Protein AF-0000000078640871 (afdb_homodimer)

Sequence (596 aa):
MNPLRILPFLAISCIFTSLFLSLGPNPVLASSNALSLKPRPILEDQAWNQESREGVDKKIEIFDEIREEEKRESEEEERERVRLYCESWRFAVETNNLQSWKVVPIECGGFVKKYMSERGYRSDLEMVAEVAGAFARNVELGQDGMDAWIFDIDETLLSNLVYYEENGFGLELFNGNKFDEWVDLAEAPAISPFLKLYEEVLEMGFKVFLLTGRSESQRSTTIHNLQNSGFQNWDRLIMRGAADQGKSAVFYKSEKRMEMEKEGFRILGNSGDQWSDLLGSSMAIRSFKLPNPMYYIPMNPLRILPFLAISCIFTSLFLSLGPNPVLASSNALSLKPRPILEDQAWNQESREGVDKKIEIFDEIREEEKRESEEEERERVRLYCESWRFAVETNNLQSWKVVPIECGGFVKKYMSERGYRSDLEMVAEVAGAFARNVELGQDGMDAWIFDIDETLLSNLVYYEENGFGLELFNGNKFDEWVDLAEAPAISPFLKLYEEVLEMGFKVFLLTGRSESQRSTTIHNLQNSGFQNWDRLIMRGAADQGKSAVFYKSEKRMEMEKEGFRILGNSGDQWSDLLGSSMAIRSFKLPNPMYYIP

Nearest PDB structures (foldseek):
  4fyp-assembly1_B  TM=9.582E-01  e=1.812E-23  Arabidopsis thaliana
  3ocy-assembly1_A  TM=8.255E-01  e=2.852E-11  Haemophilus influenzae
  3et4-assembly1_A  TM=8.274E-01  e=6.756E-11  Haemophilus influenzae 86-028NP
  3sf0-assembly1_A-2  TM=8.252E-01  e=5.973E-11  Haemophilus influenzae Rd KW20
  3pct-assembly2_C-2  TM=8.331E-01  e=2.619E-10  Pasteurella multocida

Foldseek 3Di:
DDDDDDDDPPPPDDDDDDDDDDDDDDDDPDDDDDDDPDDDDPPVPVPCVVVVVVVVVVVVVVVVVVVVVVVVVVVVVVVVVLLVVLVVVLVCQLVVVDAPDFFRPPSCLVVLCCCCVDCNQLVLLLVLLVVQLVLLVPDDDDPPLQEAAEEEPDLTFFDPVVVCVVVRLRRDGDDPVSVVVVLQVLATATSVSNLVSQVSNVVSRHQYEYEYAAAPVCVVSNVSSCVVNPDDDHPYYHYDYPVCPPPFLLVSLQVVLVVSVVVPHQYAEYEDQAVSRADDHNGHVDYGHRHRPNGYGD/DDDDDDDDDPCPDDDDDDPDDDDDDDPDPDPDDDPPPDDDPCPVPVVCVVVVVVVVVVVVVVVVVVVVVVVVVVVVVVVVVLLVVLVVVLVCQLVVVDAPDFFRPPSCLVVLCCCCVDCNQLVLLLVLLVVQLVLLVPDDDDPPLQEAAEEEPDLTFFDPVVVCVVVRLRRDGDDPVSVVVVLQVLATATSVSNLVSQVSNVVSRHQYEYEYAAAPVCVVSNVSSCVVNPDDDHPYYHYDYPVCPPPFLLVSLQVVLVVSVVVPHQYAEYEDQAVSRADDHNGHVDYGHRHRPNGYGD

pLDDT: mean 84.78, std 26.21, range [17.38, 99.0]

InterPro domains:
  IPR005519 Acid phosphatase, class B-like [PF03767] (75-298)
  IPR010028 Acid phosphatase, plant [TIGR01675] (75-298)
  IPR023214 HAD superfamily [G3DSA:3.40.50.1000] (82-298)
  IPR036412 HAD-like superfamily [SSF56784] (140-295)

Solvent-accessible surface area (backbone atoms only — not comparable to full-atom values): 33898 Å² total; per-residue (Å²): 142,87,85,89,90,79,78,87,66,90,79,84,84,84,77,91,85,81,88,75,90,77,88,86,87,85,86,76,85,79,83,83,87,82,84,86,80,84,80,81,86,80,73,75,62,56,62,64,44,47,59,50,43,51,52,49,51,49,50,48,49,49,50,48,48,50,52,52,47,50,49,48,51,51,49,50,50,49,50,50,49,47,49,48,49,39,53,22,50,46,49,29,46,67,48,58,44,51,68,92,56,70,48,39,56,78,85,33,41,67,57,47,47,48,37,65,73,42,66,57,42,56,42,36,44,44,44,46,32,50,48,52,41,54,46,62,73,66,56,85,75,70,92,78,64,39,39,26,32,40,32,28,38,79,53,38,37,30,37,57,56,70,60,29,68,78,47,54,47,16,55,42,73,84,51,68,68,64,50,48,56,53,52,65,63,38,69,47,46,50,30,61,52,41,50,53,39,50,52,50,45,49,73,74,56,42,38,35,33,37,52,40,86,52,49,48,90,44,44,68,38,50,52,51,21,38,47,75,44,68,51,72,89,58,72,44,81,44,54,32,47,83,89,48,63,90,54,47,44,23,58,50,48,14,51,54,35,43,52,42,42,75,73,60,37,42,49,48,34,31,39,19,32,40,68,24,69,51,43,74,50,66,52,36,78,40,52,38,68,38,82,55,82,39,64,69,62,83,143,85,88,85,80,90,80,87,87,82,86,75,90,79,88,81,85,84,84,79,74,83,76,77,81,85,82,79,78,80,80,80,84,83,78,83,78,82,81,78,83,79,68,69,65,58,62,60,47,47,57,50,43,51,52,48,50,49,49,49,49,50,50,48,49,48,52,52,48,50,51,49,50,50,50,49,49,50,50,49,51,46,50,50,49,40,53,21,51,45,49,29,45,67,48,58,47,50,68,93,56,69,48,38,55,78,86,31,42,67,57,48,47,49,36,66,71,42,66,57,43,57,42,36,44,42,44,48,30,49,50,52,42,54,48,62,74,67,55,86,74,69,91,79,64,41,38,28,33,38,30,28,40,79,54,38,36,30,38,56,58,71,62,29,66,78,48,54,48,18,55,42,72,84,52,67,66,63,47,49,55,53,52,65,64,37,69,47,45,51,30,60,51,40,50,53,38,50,52,49,44,48,73,74,56,41,39,35,33,37,52,38,85,53,49,50,90,44,44,69,38,50,51,51,20,38,46,76,46,68,53,73,89,60,72,44,80,44,54,33,48,83,89,47,62,91,52,46,44,23,59,50,50,16,51,53,36,42,51,42,41,73,74,61,38,42,48,48,34,31,37,18,32,39,67,23,69,52,44,73,50,67,52,37,78,39,53,38,68,39,83,53,84,40,64,70,61,84

Structure (mmCIF, N/CA/C/O backbone):
data_AF-0000000078640871-model_v1
#
loop_
_entity.id
_entity.type
_entity.pdbx_description
1 polymer 'Acid phosphatase'
#
loop_
_atom_site.group_PDB
_atom_site.id
_atom_site.type_symbol
_atom_site.label_atom_id
_atom_site.label_alt_id
_atom_site.label_comp_id
_atom_site.label_asym_id
_atom_site.label_entity_id
_atom_site.label_seq_id
_atom_site.pdbx_PDB_ins_code
_atom_site.Cartn_x
_atom_site.Cartn_y
_atom_site.Cartn_z
_atom_site.occupancy
_atom_site.B_iso_or_equiv
_atom_site.auth_seq_id
_atom_site.auth_comp_id
_atom_site.auth_asym_id
_atom_site.auth_atom_id
_atom_site.pdbx_PDB_model_num
ATOM 1 N N . MET A 1 1 ? -0.793 -54.844 10.148 1 20.23 1 MET A N 1
ATOM 2 C CA . MET A 1 1 ? 0.136 -55.969 10.125 1 20.23 1 MET A CA 1
ATOM 3 C C . MET A 1 1 ? 1.532 -55.531 10.562 1 20.23 1 MET A C 1
ATOM 5 O O . MET A 1 1 ? 2.002 -54.469 10.164 1 20.23 1 MET A O 1
ATOM 9 N N . ASN A 1 2 ? 2.238 -56.188 11.523 1 21.16 2 ASN A N 1
ATOM 10 C CA . ASN A 1 2 ? 3.133 -56.031 12.664 1 21.16 2 ASN A CA 1
ATOM 11 C C . ASN A 1 2 ? 4.559 -55.719 12.219 1 21.16 2 ASN A C 1
ATOM 13 O O . ASN A 1 2 ? 5.18 -54.781 12.719 1 21.16 2 ASN A O 1
ATOM 17 N N . PRO A 1 3 ? 5.496 -56.75 11.758 1 20.33 3 PRO A N 1
ATOM 18 C CA . PRO A 1 3 ? 6.598 -57.312 12.523 1 20.33 3 PRO A CA 1
ATOM 19 C C . PRO A 1 3 ? 7.934 -56.625 12.25 1 20.33 3 PRO A C 1
ATOM 21 O O . PRO A 1 3 ? 8.648 -56.281 13.188 1 20.33 3 PRO A O 1
ATOM 24 N N . LEU A 1 4 ? 8.742 -57.094 11.266 1 19.39 4 LEU A N 1
ATOM 25 C CA . LEU A 1 4 ? 9.969 -57.875 11.398 1 19.39 4 LEU A CA 1
ATOM 26 C C . LEU A 1 4 ? 11.18 -56.938 11.508 1 19.39 4 LEU A C 1
ATOM 28 O O . LEU A 1 4 ? 11.117 -55.781 11.125 1 19.39 4 LEU A O 1
ATOM 32 N N . ARG A 1 5 ? 12.492 -57.344 11.078 1 19.62 5 ARG A N 1
ATOM 33 C CA . ARG A 1 5 ? 13.734 -57.906 11.594 1 19.62 5 ARG A CA 1
ATOM 34 C C . ARG A 1 5 ? 14.844 -56.875 11.625 1 19.62 5 ARG A C 1
ATOM 36 O O . ARG A 1 5 ? 14.75 -55.844 10.93 1 19.62 5 ARG A O 1
ATOM 43 N N . ILE A 1 6 ? 16.203 -57.25 11.82 1 20.38 6 ILE A N 1
ATOM 44 C CA . ILE A 1 6 ? 17.422 -57.406 12.625 1 20.38 6 ILE A CA 1
ATOM 45 C C . ILE A 1 6 ? 18.578 -56.656 11.961 1 20.38 6 ILE A C 1
ATOM 47 O O . ILE A 1 6 ? 19.609 -56.438 12.586 1 20.38 6 ILE A O 1
ATOM 51 N N . LEU A 1 7 ? 18.719 -55.938 10.812 1 17.38 7 LEU A N 1
ATOM 52 C CA . LEU A 1 7 ? 19.859 -56.438 10.055 1 17.38 7 LEU A CA 1
ATOM 53 C C . LEU A 1 7 ? 21.156 -55.781 10.562 1 17.38 7 LEU A C 1
ATOM 55 O O . LEU A 1 7 ? 22.25 -56.188 10.156 1 17.38 7 LEU A O 1
ATOM 59 N N . PRO A 1 8 ? 21.422 -54.625 11.562 1 22.19 8 PRO A N 1
ATOM 60 C CA . PRO A 1 8 ? 22.484 -53.875 10.914 1 22.19 8 PRO A CA 1
ATOM 61 C C . PRO A 1 8 ? 23.891 -54.344 11.32 1 22.19 8 PRO A C 1
ATOM 63 O O . PRO A 1 8 ? 24.297 -54.125 12.461 1 22.19 8 PRO A O 1
ATOM 66 N N . PHE A 1 9 ? 24.453 -55.562 11.062 1 19.45 9 PHE A N 1
ATOM 67 C CA . PHE A 1 9 ? 25.578 -56.219 11.672 1 19.45 9 PHE A CA 1
ATOM 68 C C . PHE A 1 9 ? 26.891 -55.531 11.32 1 19.45 9 PHE A C 1
ATOM 70 O O . PHE A 1 9 ? 27.969 -56 11.633 1 19.45 9 PHE A O 1
ATOM 77 N N . LEU A 1 10 ? 27.156 -54.344 10.641 1 19.98 10 LEU A N 1
ATOM 78 C CA . LEU A 1 10 ? 28.422 -54.406 9.906 1 19.98 10 LEU A CA 1
ATOM 79 C C . LEU A 1 10 ? 29.609 -54.375 10.859 1 19.98 10 LEU A C 1
ATOM 81 O O . LEU A 1 10 ? 29.734 -53.469 11.672 1 19.98 10 LEU A O 1
ATOM 85 N N . ALA A 1 11 ? 30.453 -55.5 11.125 1 20.12 11 ALA A N 1
ATOM 86 C CA . ALA A 1 11 ? 31.594 -56.125 11.805 1 20.12 11 ALA A CA 1
ATOM 87 C C . ALA A 1 11 ? 32.906 -55.375 11.477 1 20.12 11 ALA A C 1
ATOM 89 O O . ALA A 1 11 ? 33.406 -55.469 10.359 1 20.12 11 ALA A O 1
ATOM 90 N N . ILE A 1 12 ? 33.125 -54.094 11.953 1 20.98 12 ILE A N 1
ATOM 91 C CA . ILE A 1 12 ? 34.312 -53.375 11.562 1 20.98 12 ILE A CA 1
ATOM 92 C C . ILE A 1 12 ? 35.562 -54.094 12.055 1 20.98 12 ILE A C 1
ATOM 94 O O . ILE A 1 12 ? 35.688 -54.406 13.242 1 20.98 12 ILE A O 1
ATOM 98 N N . SER A 1 13 ? 36.438 -54.562 11.266 1 18.33 13 SER A N 1
ATOM 99 C CA . SER A 1 13 ? 37.625 -55.406 11.102 1 18.33 13 SER A CA 1
ATOM 100 C C . SER A 1 13 ? 38.781 -54.969 11.977 1 18.33 13 SER A C 1
ATOM 102 O O . SER A 1 13 ? 38.875 -53.781 12.305 1 18.33 13 SER A O 1
ATOM 104 N N . CYS A 1 14 ? 39.875 -55.75 12.312 1 18.69 14 CYS A N 1
ATOM 105 C CA . CYS A 1 14 ? 40.781 -56.469 13.203 1 18.69 14 CYS A CA 1
ATOM 106 C C . CYS A 1 14 ? 42.125 -55.75 13.344 1 18.69 14 CYS A C 1
ATOM 108 O O . CYS A 1 14 ? 42.688 -55.688 14.438 1 18.69 14 CYS A O 1
ATOM 110 N N . ILE A 1 15 ? 43.062 -55.344 12.328 1 18.28 15 ILE A N 1
ATOM 111 C CA . ILE A 1 15 ? 44.25 -56.188 12.32 1 18.28 15 ILE A CA 1
ATOM 112 C C . ILE A 1 15 ? 45.406 -55.469 13.008 1 18.28 15 ILE A C 1
ATOM 114 O O . ILE A 1 15 ? 46.406 -56.094 13.375 1 18.28 15 ILE A O 1
ATOM 118 N N . PHE A 1 16 ? 45.562 -54.062 13.219 1 19.92 16 PHE A N 1
ATOM 119 C CA . PHE A 1 16 ? 46.938 -53.688 12.898 1 19.92 16 PHE A CA 1
ATOM 120 C C . PHE A 1 16 ? 47.906 -54.125 13.992 1 19.92 16 PHE A C 1
ATOM 122 O O . PHE A 1 16 ? 47.594 -54.031 15.18 1 19.92 16 PHE A O 1
ATOM 129 N N . THR A 1 17 ? 49.219 -54.562 13.742 1 19.05 17 THR A N 1
ATOM 130 C CA . THR A 1 17 ? 50.344 -55.375 14.102 1 19.05 17 THR A CA 1
ATOM 131 C C . THR A 1 17 ? 51.25 -54.688 15.117 1 19.05 17 THR A C 1
ATOM 133 O O . THR A 1 17 ? 51.219 -53.438 15.219 1 19.05 17 THR A O 1
ATOM 136 N N . SER A 1 18 ? 52.438 -55.281 15.75 1 19.17 18 SER A N 1
ATOM 137 C CA . SER A 1 18 ? 53.156 -55.719 16.953 1 19.17 18 SER A CA 1
ATOM 138 C C . SER A 1 18 ? 54.438 -54.875 17.156 1 19.17 18 SER A C 1
ATOM 140 O O . SER A 1 18 ? 55.219 -55.188 18.047 1 19.17 18 SER A O 1
ATOM 142 N N . LEU A 1 19 ? 54.875 -53.719 16.453 1 20.33 19 LEU A N 1
ATOM 143 C CA . LEU A 1 19 ? 56.344 -53.781 16.297 1 20.33 19 LEU A CA 1
ATOM 144 C C . LEU A 1 19 ? 57.031 -53.406 17.594 1 20.33 19 LEU A C 1
ATOM 146 O O . LEU A 1 19 ? 56.688 -52.438 18.25 1 20.33 19 LEU A O 1
ATOM 150 N N . PHE A 1 20 ? 58.312 -54.031 18.094 1 20.48 20 PHE A N 1
ATOM 151 C CA . PHE A 1 20 ? 59.062 -54.5 19.266 1 20.48 20 PHE A CA 1
ATOM 152 C C . PHE A 1 20 ? 60.125 -53.5 19.672 1 20.48 20 PHE A C 1
ATOM 154 O O . PHE A 1 20 ? 60.906 -53.781 20.562 1 20.48 20 PHE A O 1
ATOM 161 N N . LEU A 1 21 ? 60.25 -52.156 19.422 1 20.66 21 LEU A N 1
ATOM 162 C CA . LEU A 1 21 ? 61.625 -51.719 19.391 1 20.66 21 LEU A CA 1
ATOM 163 C C . LEU A 1 21 ? 62.219 -51.719 20.797 1 20.66 21 LEU A C 1
ATOM 165 O O . LEU A 1 21 ? 61.562 -51.281 21.734 1 20.66 21 LEU A O 1
ATOM 169 N N . SER A 1 22 ? 63.625 -51.969 21.062 1 19.19 22 SER A N 1
ATOM 170 C CA . SER A 1 22 ? 64.562 -52.594 21.969 1 19.19 22 SER A CA 1
ATOM 171 C C . SER A 1 22 ? 65.25 -51.594 22.891 1 19.19 22 SER A C 1
ATOM 173 O O . SER A 1 22 ? 65.688 -51.938 23.969 1 19.19 22 SER A O 1
ATOM 175 N N . LEU A 1 23 ? 65.5 -50.312 22.578 1 22.08 23 LEU A N 1
ATOM 176 C CA . LEU A 1 23 ? 66.875 -49.844 22.828 1 22.08 23 LEU A CA 1
ATOM 177 C C . LEU A 1 23 ? 67.125 -49.625 24.312 1 22.08 23 LEU A C 1
ATOM 179 O O . LEU A 1 23 ? 66.25 -49.219 25.031 1 22.08 23 LEU A O 1
ATOM 183 N N . GLY A 1 24 ? 68.438 -49.844 24.766 1 20.33 24 GLY A N 1
ATOM 184 C CA . GLY A 1 24 ? 69.188 -50.219 25.922 1 20.33 24 GLY A CA 1
ATOM 185 C C . GLY A 1 24 ? 69.625 -49.062 26.781 1 20.33 24 GLY A C 1
ATOM 186 O O . GLY A 1 24 ? 69.5 -47.906 26.359 1 20.33 24 GLY A O 1
ATOM 187 N N . PRO A 1 25 ? 70.5 -49.188 27.812 1 24.92 25 PRO A N 1
ATOM 188 C CA . PRO A 1 25 ? 70.562 -48.75 29.203 1 24.92 25 PRO A CA 1
ATOM 189 C C . PRO A 1 25 ? 71.5 -47.562 29.422 1 24.92 25 PRO A C 1
ATOM 191 O O . PRO A 1 25 ? 71.125 -46.562 30.062 1 24.92 25 PRO A O 1
ATOM 194 N N . ASN A 1 26 ? 72.875 -47.406 29.156 1 23.73 26 ASN A N 1
ATOM 195 C CA . ASN A 1 26 ? 73.875 -47.25 30.188 1 23.73 26 ASN A CA 1
ATOM 196 C C . ASN A 1 26 ? 74.5 -45.844 30.172 1 23.73 26 ASN A C 1
ATOM 198 O O . ASN A 1 26 ? 75 -45.406 29.156 1 23.73 26 ASN A O 1
ATOM 202 N N . PRO A 1 27 ? 74.25 -44.781 31.094 1 24.19 27 PRO A N 1
ATOM 203 C CA . PRO A 1 27 ? 74.5 -43.344 31.047 1 24.19 27 PRO A CA 1
ATOM 204 C C . PRO A 1 27 ? 75.938 -42.969 31.359 1 24.19 27 PRO A C 1
ATOM 206 O O . PRO A 1 27 ? 76.375 -43.125 32.5 1 24.19 27 PRO A O 1
ATOM 209 N N . VAL A 1 28 ? 76.875 -43.219 30.422 1 19.59 28 VAL A N 1
ATOM 210 C CA . VAL A 1 28 ? 78.25 -43.031 30.719 1 19.59 28 VAL A CA 1
ATOM 211 C C . VAL A 1 28 ? 78.562 -41.531 30.703 1 19.59 28 VAL A C 1
ATOM 213 O O . VAL A 1 28 ? 78.375 -40.844 29.719 1 19.59 28 VAL A O 1
ATOM 216 N N . LEU A 1 29 ? 78.938 -40.75 31.766 1 24 29 LEU A N 1
ATOM 217 C CA . LEU A 1 29 ? 79 -39.312 32.062 1 24 29 LEU A CA 1
ATOM 218 C C . LEU A 1 29 ? 80.312 -38.75 31.562 1 24 29 LEU A C 1
ATOM 220 O O . LEU A 1 29 ? 80.75 -37.688 31.984 1 24 29 LEU A O 1
ATOM 224 N N . ALA A 1 30 ? 80.875 -39.156 30.266 1 20.33 30 ALA A N 1
ATOM 225 C CA . ALA A 1 30 ? 82.312 -38.906 30.125 1 20.33 30 ALA A CA 1
ATOM 226 C C . ALA A 1 30 ? 82.625 -37.406 29.922 1 20.33 30 ALA A C 1
ATOM 228 O O . ALA A 1 30 ? 81.812 -36.719 29.281 1 20.33 30 ALA A O 1
ATOM 229 N N . SER A 1 31 ? 83.75 -36.781 30.281 1 26.12 31 SER A N 1
ATOM 230 C CA . SER A 1 31 ? 84.375 -35.531 30.734 1 26.12 31 SER A CA 1
ATOM 231 C C . SER A 1 31 ? 84.938 -34.75 29.547 1 26.12 31 SER A C 1
ATOM 233 O O . SER A 1 31 ? 85.625 -33.719 29.75 1 26.12 31 SER A O 1
ATOM 235 N N . SER A 1 32 ? 84.438 -34.688 28.156 1 22.2 32 SER A N 1
ATOM 236 C CA . SER A 1 32 ? 85.312 -34.312 27.094 1 22.2 32 SER A CA 1
ATOM 237 C C . SER A 1 32 ? 85.562 -32.812 27.031 1 22.2 32 SER A C 1
ATOM 239 O O . SER A 1 32 ? 84.562 -32.031 27.125 1 22.2 32 SER A O 1
ATOM 241 N N . ASN A 1 33 ? 86.875 -32.312 27.141 1 29.27 33 ASN A N 1
ATOM 242 C CA . ASN A 1 33 ? 87.438 -30.984 27.203 1 29.27 33 ASN A CA 1
ATOM 243 C C . ASN A 1 33 ? 87.375 -30.281 25.844 1 29.27 33 ASN A C 1
ATOM 245 O O . ASN A 1 33 ? 87.938 -30.766 24.859 1 29.27 33 ASN A O 1
ATOM 249 N N . ALA A 1 34 ? 86.312 -29.359 25.438 1 24.92 34 ALA A N 1
ATOM 250 C CA . ALA A 1 34 ? 85.688 -28.781 24.234 1 24.92 34 ALA A CA 1
ATOM 251 C C . ALA A 1 34 ? 86.5 -27.594 23.734 1 24.92 34 ALA A C 1
ATOM 253 O O . ALA A 1 34 ? 86.688 -26.609 24.453 1 24.92 34 ALA A O 1
ATOM 254 N N . LEU A 1 35 ? 87.438 -27.812 22.797 1 27.22 35 LEU A N 1
ATOM 255 C CA . LEU A 1 35 ? 88.375 -26.859 22.156 1 27.22 35 LEU A CA 1
ATOM 256 C C . LEU A 1 35 ? 87.562 -25.812 21.375 1 27.22 35 LEU A C 1
ATOM 258 O O . LEU A 1 35 ? 86.625 -26.141 20.672 1 27.22 35 LEU A O 1
ATOM 262 N N . SER A 1 36 ? 87.812 -24.344 21.5 1 26.48 36 SER A N 1
ATOM 263 C CA . SER A 1 36 ? 87.188 -23.047 21.297 1 26.48 36 SER A CA 1
ATOM 264 C C . SER A 1 36 ? 87.438 -22.547 19.859 1 26.48 36 SER A C 1
ATOM 266 O O . SER A 1 36 ? 88.375 -21.844 19.578 1 26.48 36 SER A O 1
ATOM 268 N N . LEU A 1 37 ? 87.125 -23.188 18.734 1 26.78 37 LEU A N 1
ATOM 269 C CA . LEU A 1 37 ? 87.438 -22.672 17.406 1 26.78 37 LEU A CA 1
ATOM 270 C C . LEU A 1 37 ? 86.562 -21.469 17.078 1 26.78 37 LEU A C 1
ATOM 272 O O . LEU A 1 37 ? 85.312 -21.516 17.219 1 26.78 37 LEU A O 1
ATOM 276 N N . LYS A 1 38 ? 87.125 -20.156 16.875 1 35.09 38 LYS A N 1
ATOM 277 C CA . LYS A 1 38 ? 86.562 -18.844 16.641 1 35.09 38 LYS A CA 1
ATOM 278 C C . LYS A 1 38 ? 85.875 -18.781 15.266 1 35.09 38 LYS A C 1
ATOM 280 O O . LYS A 1 38 ? 86.5 -19.094 14.258 1 35.09 38 LYS A O 1
ATOM 285 N N . PRO A 1 39 ? 84.438 -18.641 15.07 1 32.03 39 PRO A N 1
ATOM 286 C CA . PRO A 1 39 ? 83.625 -18.703 13.852 1 32.03 39 PRO A CA 1
ATOM 287 C C . PRO A 1 39 ? 83.812 -17.5 12.953 1 32.03 39 PRO A C 1
ATOM 289 O O . PRO A 1 39 ? 84 -16.375 13.445 1 32.03 39 PRO A O 1
ATOM 292 N N . ARG A 1 40 ? 84.312 -17.609 11.633 1 40.12 40 ARG A N 1
ATOM 293 C CA . ARG A 1 40 ? 84.438 -16.609 10.578 1 40.12 40 ARG A CA 1
ATOM 294 C C . ARG A 1 40 ? 83.125 -15.898 10.328 1 40.12 40 ARG A C 1
ATOM 296 O O . ARG A 1 40 ? 82.062 -16.531 10.289 1 40.12 40 ARG A O 1
ATOM 303 N N . PRO A 1 41 ? 83.125 -14.414 10.383 1 36.94 41 PRO A N 1
ATOM 304 C CA . PRO A 1 41 ? 81.875 -13.586 10.289 1 36.94 41 PRO A CA 1
ATOM 305 C C . PRO A 1 41 ? 81.25 -13.641 8.906 1 36.94 41 PRO A C 1
ATOM 307 O O . PRO A 1 41 ? 81.938 -13.523 7.891 1 36.94 41 PRO A O 1
ATOM 310 N N . ILE A 1 42 ? 80.125 -14.32 8.594 1 37.91 42 ILE A N 1
ATOM 311 C CA . ILE A 1 42 ? 79.25 -14.477 7.438 1 37.91 42 ILE A CA 1
ATOM 312 C C . ILE A 1 42 ? 78.75 -13.109 6.969 1 37.91 42 ILE A C 1
ATOM 314 O O . ILE A 1 42 ? 77.938 -12.477 7.637 1 37.91 42 ILE A O 1
ATOM 318 N N . LEU A 1 43 ? 79.5 -12.164 6.348 1 41.06 43 LEU A N 1
ATOM 319 C CA . LEU A 1 43 ? 79.125 -10.883 5.781 1 41.06 43 LEU A CA 1
ATOM 320 C C . LEU A 1 43 ? 78.062 -11.086 4.691 1 41.06 43 LEU A C 1
ATOM 322 O O . LEU A 1 43 ? 77.5 -10.117 4.18 1 41.06 43 LEU A O 1
ATOM 326 N N . GLU A 1 44 ? 78 -12.219 3.977 1 43.28 44 GLU A N 1
ATOM 327 C CA . GLU A 1 44 ? 77.125 -12.336 2.797 1 43.28 44 GLU A CA 1
ATOM 328 C C . GLU A 1 44 ? 75.625 -12.164 3.158 1 43.28 44 GLU A C 1
ATOM 330 O O . GLU A 1 44 ? 74.812 -11.953 2.283 1 43.28 44 GLU A O 1
ATOM 335 N N . ASP A 1 45 ? 75.25 -12.297 4.395 1 47.38 45 ASP A N 1
ATOM 336 C CA . ASP A 1 45 ? 73.875 -12.5 4.68 1 47.38 45 ASP A CA 1
ATOM 337 C C . ASP A 1 45 ? 73.125 -11.164 4.75 1 47.38 45 ASP A C 1
ATOM 339 O O . ASP A 1 45 ? 71.875 -11.141 4.867 1 47.38 45 ASP A O 1
ATOM 343 N N . GLN A 1 46 ? 73.875 -10.055 4.574 1 48.88 46 GLN A N 1
ATOM 344 C CA . GLN A 1 46 ? 73.062 -8.852 4.855 1 48.88 46 GLN A CA 1
ATOM 345 C C . GLN A 1 46 ? 72.375 -8.352 3.6 1 48.88 46 GLN A C 1
ATOM 347 O O . GLN A 1 46 ? 71.25 -7.805 3.678 1 48.88 46 GLN A O 1
ATOM 352 N N . ALA A 1 47 ? 73 -8.445 2.373 1 52.72 47 ALA A N 1
ATOM 353 C CA . ALA A 1 47 ? 72.375 -7.883 1.17 1 52.72 47 ALA A CA 1
ATOM 354 C C . ALA A 1 47 ? 71.188 -8.68 0.753 1 52.72 47 ALA A C 1
ATOM 356 O O . ALA A 1 47 ? 70.188 -8.109 0.349 1 52.72 47 ALA A O 1
ATOM 357 N N . TRP A 1 48 ? 71.25 -9.969 0.737 1 56.38 48 TRP A N 1
ATOM 358 C CA . TRP A 1 48 ? 70.062 -10.797 0.478 1 56.38 48 TRP A CA 1
ATOM 359 C C . TRP A 1 48 ? 68.938 -10.469 1.459 1 56.38 48 TRP A C 1
ATOM 361 O O . TRP A 1 48 ? 67.812 -10.461 1.088 1 56.38 48 TRP A O 1
ATOM 371 N N . ASN A 1 49 ? 69.5 -9.828 2.543 1 60.66 49 ASN A N 1
ATOM 372 C CA . ASN A 1 49 ? 68.5 -9.57 3.596 1 60.66 49 ASN A CA 1
ATOM 373 C C . ASN A 1 49 ? 67.688 -8.312 3.311 1 60.66 49 ASN A C 1
ATOM 375 O O . ASN A 1 49 ? 66.5 -8.266 3.584 1 60.66 49 ASN A O 1
ATOM 379 N N . GLN A 1 50 ? 68.312 -7.414 2.504 1 65.81 50 GLN A N 1
ATOM 380 C CA . GLN A 1 50 ? 67.562 -6.188 2.285 1 65.81 50 GLN A CA 1
ATOM 381 C C . GLN A 1 50 ? 66.562 -6.352 1.145 1 65.81 50 GLN A C 1
ATOM 383 O O . GLN A 1 50 ? 65.438 -5.93 1.259 1 65.81 50 GLN A O 1
ATOM 388 N N . GLU A 1 51 ? 67.062 -6.879 -0.026 1 66.12 51 GLU A N 1
ATOM 389 C CA . GLU A 1 51 ? 66.125 -7.086 -1.162 1 66.12 51 GLU A CA 1
ATOM 390 C C . GLU A 1 51 ? 65 -8.047 -0.808 1 66.12 51 GLU A C 1
ATOM 392 O O . GLU A 1 51 ? 63.875 -7.848 -1.214 1 66.12 51 GLU A O 1
ATOM 397 N N . SER A 1 52 ? 65.438 -9 -0.011 1 70.5 52 SER A N 1
ATOM 398 C CA . SER A 1 52 ? 64.438 -9.945 0.465 1 70.5 52 SER A CA 1
ATOM 399 C C . SER A 1 52 ? 63.469 -9.281 1.43 1 70.5 52 SER A C 1
ATOM 401 O O . SER A 1 52 ? 62.25 -9.516 1.365 1 70.5 52 SER A O 1
ATOM 403 N N . ARG A 1 53 ? 64 -8.281 2.119 1 70.25 53 ARG A N 1
ATOM 404 C CA . ARG A 1 53 ? 63.125 -7.57 3.059 1 70.25 53 ARG A CA 1
ATOM 405 C C . ARG A 1 53 ? 62.188 -6.613 2.328 1 70.25 53 ARG A C 1
ATOM 407 O O . ARG A 1 53 ? 61 -6.531 2.646 1 70.25 53 ARG A O 1
ATOM 414 N N . GLU A 1 54 ? 62.781 -6.012 1.304 1 79.69 54 GLU A N 1
ATOM 415 C CA . GLU A 1 54 ? 61.969 -5.102 0.5 1 79.69 54 GLU A CA 1
ATOM 416 C C . GLU A 1 54 ? 60.906 -5.859 -0.271 1 79.69 54 GLU A C 1
ATOM 418 O O . GLU A 1 54 ? 59.781 -5.383 -0.39 1 79.69 54 GLU A O 1
ATOM 423 N N . GLY A 1 55 ? 61.281 -6.941 -0.751 1 76 55 GLY A N 1
ATOM 424 C CA . GLY A 1 55 ? 60.312 -7.805 -1.39 1 76 55 GLY A CA 1
ATOM 425 C C . GLY A 1 55 ? 59.219 -8.273 -0.444 1 76 55 GLY A C 1
ATOM 426 O O . GLY A 1 55 ? 58.031 -8.305 -0.812 1 76 55 GLY A O 1
ATOM 427 N N . VAL A 1 56 ? 59.625 -8.633 0.72 1 78.31 56 VAL A N 1
ATOM 428 C CA . VAL A 1 56 ? 58.688 -9.062 1.752 1 78.31 56 VAL A CA 1
ATOM 429 C C . VAL A 1 56 ? 57.812 -7.879 2.174 1 78.31 56 VAL A C 1
ATOM 431 O O . VAL A 1 56 ? 56.594 -8.023 2.33 1 78.31 56 VAL A O 1
ATOM 434 N N . ASP A 1 57 ? 58.438 -6.691 2.336 1 78.25 57 ASP A N 1
ATOM 435 C CA . ASP A 1 57 ? 57.688 -5.496 2.717 1 78.25 57 ASP A CA 1
ATOM 436 C C . ASP A 1 57 ? 56.656 -5.133 1.65 1 78.25 57 ASP A C 1
ATOM 438 O O . ASP A 1 57 ? 55.531 -4.754 1.972 1 78.25 57 ASP A O 1
ATOM 442 N N . LYS A 1 58 ? 56.938 -5.199 0.487 1 83.5 58 LYS A N 1
ATOM 443 C CA . LYS A 1 58 ? 56.031 -4.914 -0.612 1 83.5 58 LYS A CA 1
ATOM 444 C C . LYS A 1 58 ? 54.875 -5.922 -0.644 1 83.5 58 LYS A C 1
ATOM 446 O O . LYS A 1 58 ? 53.75 -5.551 -0.895 1 83.5 58 LYS A O 1
ATOM 451 N N . LYS A 1 59 ? 55.156 -7.156 -0.478 1 82.31 59 LYS A N 1
ATOM 452 C CA . LYS A 1 59 ? 54.125 -8.188 -0.419 1 82.31 59 LYS A CA 1
ATOM 453 C C . LYS A 1 59 ? 53.188 -7.945 0.744 1 82.31 59 LYS A C 1
ATOM 455 O O . LYS A 1 59 ? 51.969 -8.094 0.597 1 82.31 59 LYS A O 1
ATOM 460 N N . ILE A 1 60 ? 53.719 -7.516 1.803 1 83.5 60 ILE A N 1
ATOM 461 C CA . ILE A 1 60 ? 52.906 -7.195 2.971 1 83.5 60 ILE A CA 1
ATOM 462 C C . ILE A 1 60 ? 52.031 -5.996 2.664 1 83.5 60 ILE A C 1
ATOM 464 O O . ILE A 1 60 ? 50.844 -5.992 3.01 1 83.5 60 ILE A O 1
ATOM 468 N N . GLU A 1 61 ? 52.562 -5.039 1.957 1 84.38 61 GLU A N 1
ATOM 469 C CA . GLU A 1 61 ? 51.781 -3.867 1.573 1 84.38 61 GLU A CA 1
ATOM 470 C C . GLU A 1 61 ? 50.656 -4.246 0.618 1 84.38 61 GLU A C 1
ATOM 472 O O . GLU A 1 61 ? 49.5 -3.773 0.766 1 84.38 61 GLU A O 1
ATOM 477 N N . ILE A 1 62 ? 50.938 -5.055 -0.276 1 86.25 62 ILE A N 1
ATOM 478 C CA . ILE A 1 62 ? 49.938 -5.527 -1.223 1 86.2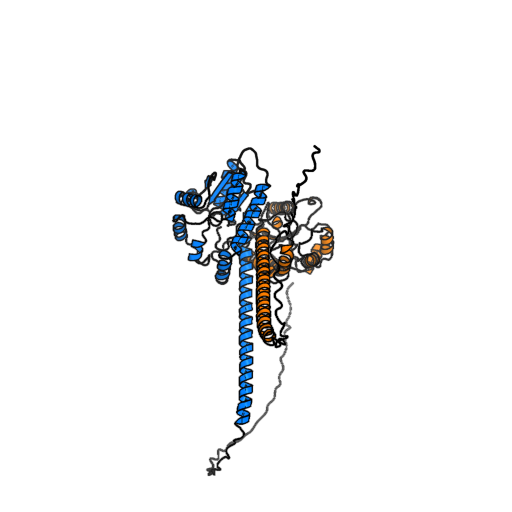5 62 ILE A CA 1
ATOM 479 C C . ILE A 1 62 ? 48.875 -6.344 -0.486 1 86.25 62 ILE A C 1
ATOM 481 O O . ILE A 1 62 ? 47.688 -6.184 -0.731 1 86.25 62 ILE A O 1
ATOM 485 N N . PHE A 1 63 ? 49.406 -7.227 0.337 1 83.62 63 PHE A N 1
ATOM 486 C CA . PHE A 1 63 ? 48.469 -8.031 1.127 1 83.62 63 PHE A CA 1
ATOM 487 C C . PHE A 1 63 ? 47.594 -7.137 1.997 1 83.62 63 PHE A C 1
ATOM 489 O O . PHE A 1 63 ? 46.375 -7.383 2.135 1 83.62 63 PHE A O 1
ATOM 496 N N . ASP A 1 64 ? 48.188 -6.098 2.527 1 84.06 64 ASP A N 1
ATOM 497 C CA . ASP A 1 64 ? 47.438 -5.148 3.334 1 84.06 64 ASP A CA 1
ATOM 498 C C . ASP A 1 64 ? 46.438 -4.395 2.48 1 84.06 64 ASP A C 1
ATOM 500 O O . ASP A 1 64 ? 45.281 -4.156 2.918 1 84.06 64 ASP A O 1
ATOM 504 N N . GLU A 1 65 ? 46.844 -4.09 1.298 1 84.38 65 GLU A N 1
ATOM 505 C CA . GLU A 1 65 ? 45.938 -3.422 0.37 1 84.38 65 GLU A CA 1
ATOM 506 C C . GLU A 1 65 ? 44.781 -4.336 -0.033 1 84.38 65 GLU A C 1
ATOM 508 O O . GLU A 1 65 ? 43.625 -3.896 -0.118 1 84.38 65 GLU A O 1
ATOM 513 N N . ILE A 1 66 ? 45.062 -5.559 -0.266 1 85.06 66 ILE A N 1
ATOM 514 C CA . ILE A 1 66 ? 44.031 -6.543 -0.608 1 85.06 66 ILE A CA 1
ATOM 515 C C . ILE A 1 66 ? 43.094 -6.734 0.572 1 85.06 66 ILE A C 1
ATOM 517 O O . ILE A 1 66 ? 41.875 -6.781 0.395 1 85.06 66 ILE A O 1
ATOM 521 N N . ARG A 1 67 ? 43.625 -6.859 1.747 1 83.75 67 ARG A N 1
ATOM 522 C CA . ARG A 1 67 ? 42.812 -7.008 2.951 1 83.75 67 ARG A CA 1
ATOM 523 C C . ARG A 1 67 ? 41.938 -5.789 3.168 1 83.75 67 ARG A C 1
ATOM 525 O O . ARG A 1 67 ? 40.75 -5.922 3.539 1 83.75 67 ARG A O 1
ATOM 532 N N . GLU A 1 68 ? 42.531 -4.617 2.941 1 83.38 68 GLU A N 1
ATOM 533 C CA . GLU A 1 68 ? 41.75 -3.387 3.07 1 83.38 68 GLU A CA 1
ATOM 534 C C . GLU A 1 68 ? 40.656 -3.314 2.02 1 83.38 68 GLU A C 1
ATOM 536 O O . GLU A 1 68 ? 39.562 -2.861 2.307 1 83.38 68 GLU A O 1
ATOM 541 N N . GLU A 1 69 ? 40.969 -3.781 0.868 1 83.5 69 GLU A N 1
ATOM 542 C CA . GLU A 1 69 ? 39.969 -3.818 -0.2 1 83.5 69 GLU A CA 1
ATOM 543 C C . GLU A 1 69 ? 38.875 -4.828 0.108 1 83.5 69 GLU A C 1
ATOM 545 O O . GLU A 1 69 ? 37.688 -4.559 -0.134 1 83.5 69 GLU A O 1
ATOM 550 N N . GLU A 1 70 ? 39.219 -5.938 0.569 1 81.94 70 GLU A N 1
ATOM 551 C CA . GLU A 1 70 ? 38.25 -6.949 0.969 1 81.94 70 GLU A CA 1
ATOM 552 C C . GLU A 1 70 ? 37.344 -6.438 2.09 1 81.94 70 GLU A C 1
ATOM 554 O O . GLU A 1 70 ? 36.125 -6.699 2.096 1 81.94 70 GLU A O 1
ATOM 559 N N . LYS A 1 71 ? 37.906 -5.801 2.992 1 84.75 71 LYS A N 1
ATOM 560 C CA . LYS A 1 71 ? 37.125 -5.199 4.07 1 84.75 71 LYS A CA 1
ATOM 561 C C . LYS A 1 71 ? 36.156 -4.141 3.535 1 84.75 71 LYS A C 1
ATOM 563 O O . LYS A 1 71 ? 35 -4.078 3.947 1 84.75 71 LYS A O 1
ATOM 568 N N . ARG A 1 72 ? 36.625 -3.379 2.627 1 85.06 72 ARG A N 1
ATOM 569 C CA . ARG A 1 72 ? 35.781 -2.355 2.01 1 85.06 72 ARG A CA 1
ATOM 570 C C . ARG A 1 72 ? 34.656 -2.986 1.221 1 85.06 72 ARG A C 1
ATOM 572 O O . ARG A 1 72 ? 33.5 -2.518 1.28 1 85.06 72 ARG A O 1
ATOM 579 N N . GLU A 1 73 ? 35 -3.973 0.568 1 85.31 73 GLU A N 1
ATOM 580 C CA . GLU A 1 73 ? 34 -4.691 -0.2 1 85.31 73 GLU A CA 1
ATOM 581 C C . GLU A 1 73 ? 32.969 -5.336 0.717 1 85.31 73 GLU A C 1
ATOM 583 O O . GLU A 1 73 ? 31.766 -5.328 0.416 1 85.31 73 GLU A O 1
ATOM 588 N N . SER A 1 74 ? 33.406 -5.852 1.781 1 86.31 74 SER A N 1
ATOM 589 C CA . SER A 1 74 ? 32.531 -6.461 2.758 1 86.31 74 SER A CA 1
ATOM 590 C C . SER A 1 74 ? 31.625 -5.414 3.404 1 86.31 74 SER A C 1
ATOM 592 O O . SER A 1 74 ? 30.438 -5.66 3.623 1 86.31 74 SER A O 1
ATOM 594 N N . GLU A 1 75 ? 32.188 -4.301 3.629 1 87.88 75 GLU A N 1
ATOM 595 C CA . GLU A 1 75 ? 31.422 -3.207 4.203 1 87.88 75 GLU A CA 1
ATOM 596 C C . GLU A 1 75 ? 30.391 -2.678 3.209 1 87.88 75 GLU A C 1
ATOM 598 O O . GLU A 1 75 ? 29.266 -2.354 3.588 1 87.88 75 GLU A O 1
ATOM 603 N N . GLU A 1 76 ? 30.781 -2.619 2.012 1 88.19 76 GLU A N 1
ATOM 604 C CA . GLU A 1 76 ? 29.859 -2.172 0.968 1 88.19 76 GLU A CA 1
ATOM 605 C C . GLU A 1 76 ? 28.734 -3.174 0.765 1 88.19 76 GLU A C 1
ATOM 607 O O . GLU A 1 76 ? 27.578 -2.783 0.556 1 88.19 76 GLU A O 1
ATOM 612 N N . GLU A 1 77 ? 29.078 -4.332 0.812 1 88.88 77 GLU A N 1
ATOM 613 C CA . GLU A 1 77 ? 28.062 -5.383 0.686 1 88.88 77 GLU A CA 1
ATOM 614 C C . GLU A 1 77 ? 27.078 -5.348 1.85 1 88.88 77 GLU A C 1
ATOM 616 O O . GLU A 1 77 ? 25.875 -5.539 1.657 1 88.88 77 GLU A O 1
ATOM 621 N N . GLU A 1 78 ? 27.562 -5.113 2.982 1 90.69 78 GLU A N 1
ATOM 622 C CA . GLU A 1 78 ? 26.719 -5.016 4.16 1 90.69 78 GLU A CA 1
ATOM 623 C C . GLU A 1 78 ? 25.797 -3.793 4.086 1 90.69 78 GLU A C 1
ATOM 625 O O . GLU A 1 78 ? 24.625 -3.871 4.43 1 90.69 78 GLU A O 1
ATOM 630 N N . ARG A 1 79 ? 26.359 -2.756 3.605 1 91.56 79 ARG A N 1
ATOM 631 C CA . ARG A 1 79 ? 25.578 -1.54 3.436 1 91.56 79 ARG A CA 1
ATOM 632 C C . ARG A 1 79 ? 24.453 -1.756 2.43 1 91.56 79 ARG A C 1
ATOM 634 O O . ARG A 1 79 ? 23.328 -1.303 2.643 1 91.56 79 ARG A O 1
ATOM 641 N N . GLU A 1 80 ? 24.75 -2.439 1.441 1 92.38 80 GLU A N 1
ATOM 642 C CA . GLU A 1 80 ? 23.766 -2.74 0.419 1 92.38 80 GLU A CA 1
ATOM 643 C C . GLU A 1 80 ? 22.688 -3.678 0.958 1 92.38 80 GLU A C 1
ATOM 645 O O . GLU A 1 80 ? 21.5 -3.506 0.662 1 92.38 80 GLU A O 1
ATOM 650 N N . ARG A 1 81 ? 23.109 -4.586 1.724 1 94.06 81 ARG A N 1
ATOM 651 C CA . ARG A 1 81 ? 22.172 -5.523 2.328 1 94.06 81 ARG A CA 1
ATOM 652 C C . ARG A 1 81 ? 21.188 -4.805 3.248 1 94.06 81 ARG A C 1
ATOM 654 O O . ARG A 1 81 ? 19.984 -5.062 3.207 1 94.06 81 ARG A O 1
ATOM 661 N N . VAL A 1 82 ? 21.672 -3.914 4.043 1 96 82 VAL A N 1
ATOM 662 C CA . VAL A 1 82 ? 20.844 -3.164 4.98 1 96 82 VAL A CA 1
ATOM 663 C C . VAL A 1 82 ? 19.891 -2.248 4.207 1 96 82 VAL A C 1
ATOM 665 O O . VAL A 1 82 ? 18.719 -2.131 4.555 1 96 82 VAL A O 1
ATOM 668 N N . ARG A 1 83 ? 20.422 -1.653 3.191 1 96.44 83 ARG A N 1
ATOM 669 C CA . ARG A 1 83 ? 19.578 -0.786 2.367 1 96.44 83 ARG A CA 1
ATOM 670 C C . ARG A 1 83 ? 18.422 -1.562 1.753 1 96.44 83 ARG A C 1
ATOM 672 O O . ARG A 1 83 ? 17.281 -1.128 1.823 1 96.44 83 ARG A O 1
ATOM 679 N N . LEU A 1 84 ? 18.734 -2.707 1.21 1 97.25 84 LEU A N 1
ATOM 680 C CA . LEU A 1 84 ? 17.719 -3.541 0.581 1 97.25 84 LEU A CA 1
ATOM 681 C C . LEU A 1 84 ? 16.688 -4.012 1.606 1 97.25 84 LEU A C 1
ATOM 683 O O . LEU A 1 84 ? 15.492 -3.998 1.339 1 97.25 84 LEU A O 1
ATOM 687 N N . TYR A 1 85 ? 17.156 -4.391 2.746 1 98.31 85 TYR A N 1
ATOM 688 C CA . TYR A 1 85 ? 16.266 -4.809 3.824 1 98.31 85 TYR A CA 1
ATOM 689 C C . TYR A 1 85 ? 15.312 -3.686 4.207 1 98.31 85 TYR A C 1
ATOM 691 O O . TYR A 1 85 ? 14.109 -3.91 4.344 1 98.31 85 TYR A O 1
ATOM 699 N N . CYS A 1 86 ? 15.828 -2.504 4.383 1 98.81 86 CYS A N 1
ATOM 700 C CA . CYS A 1 86 ? 15.023 -1.377 4.844 1 98.81 86 CYS A CA 1
ATOM 701 C C . CYS A 1 86 ? 14.039 -0.932 3.77 1 98.81 86 CYS A C 1
ATOM 703 O O . CYS A 1 86 ? 12.922 -0.504 4.078 1 98.81 86 CYS A O 1
ATOM 705 N N . GLU A 1 87 ? 14.43 -1.041 2.473 1 98.56 87 GLU A N 1
ATOM 706 C CA . GLU A 1 87 ? 13.5 -0.772 1.378 1 98.56 87 GLU A CA 1
ATOM 707 C C . GLU A 1 87 ? 12.344 -1.762 1.384 1 98.56 87 GLU A C 1
ATOM 709 O O . GLU A 1 87 ? 11.188 -1.37 1.215 1 98.56 87 GLU A O 1
ATOM 714 N N . SER A 1 88 ? 12.641 -2.998 1.635 1 98.88 88 SER A N 1
ATOM 715 C CA . SER A 1 88 ? 11.617 -4.039 1.667 1 98.88 88 SER A CA 1
ATOM 716 C C . SER A 1 88 ? 10.742 -3.906 2.904 1 98.88 88 SER A C 1
ATOM 718 O O . SER A 1 88 ? 9.531 -4.156 2.844 1 98.88 88 SER A O 1
ATOM 720 N N . TRP A 1 89 ? 11.391 -3.559 4.031 1 98.88 89 TRP A N 1
ATOM 721 C CA . TRP A 1 89 ? 10.633 -3.287 5.246 1 98.88 89 TRP A CA 1
ATOM 722 C C . TRP A 1 89 ? 9.633 -2.158 5.02 1 98.88 89 TRP A C 1
ATOM 724 O O . TRP A 1 89 ? 8.453 -2.281 5.375 1 98.88 89 TRP A O 1
ATOM 734 N N . ARG A 1 90 ? 10.078 -1.052 4.387 1 98.88 90 ARG A N 1
ATOM 735 C CA . ARG A 1 90 ? 9.18 0.059 4.094 1 98.88 90 ARG A CA 1
ATOM 736 C C . ARG A 1 90 ? 8.062 -0.377 3.148 1 98.88 90 ARG A C 1
ATOM 738 O O . ARG A 1 90 ? 6.914 0.039 3.303 1 98.88 90 ARG A O 1
ATOM 745 N N . PHE A 1 91 ? 8.422 -1.234 2.133 1 98.94 91 PHE A N 1
ATOM 746 C CA . PHE A 1 91 ? 7.41 -1.772 1.236 1 98.94 91 PHE A CA 1
ATOM 747 C C . PHE A 1 91 ? 6.309 -2.471 2.023 1 98.94 91 PHE A C 1
ATOM 749 O O . PHE A 1 91 ? 5.121 -2.213 1.806 1 98.94 91 PHE A O 1
ATOM 756 N N . ALA A 1 92 ? 6.691 -3.32 2.982 1 98.94 92 ALA A N 1
ATOM 757 C CA . ALA A 1 92 ? 5.734 -4.078 3.783 1 98.94 92 ALA A CA 1
ATOM 758 C C . ALA A 1 92 ? 4.883 -3.152 4.645 1 98.94 92 ALA A C 1
ATOM 760 O O . ALA A 1 92 ? 3.688 -3.391 4.832 1 98.94 92 ALA A O 1
ATOM 761 N N . VAL A 1 93 ? 5.469 -2.1 5.113 1 98.81 93 VAL A N 1
ATOM 762 C CA . VAL A 1 93 ? 4.773 -1.121 5.945 1 98.81 93 VAL A CA 1
ATOM 763 C C . VAL A 1 93 ? 3.748 -0.365 5.102 1 98.81 93 VAL A C 1
ATOM 765 O O . VAL A 1 93 ? 2.57 -0.293 5.461 1 98.81 93 VAL A O 1
ATOM 768 N N . GLU A 1 94 ? 4.18 0.163 3.945 1 98.88 94 GLU A N 1
ATOM 769 C CA . GLU A 1 94 ? 3.363 1.066 3.137 1 98.88 94 GLU A CA 1
ATOM 770 C C . GLU A 1 94 ? 2.248 0.312 2.422 1 98.88 94 GLU A C 1
ATOM 772 O O . GLU A 1 94 ? 1.233 0.903 2.047 1 98.88 94 GLU A O 1
ATOM 777 N N . THR A 1 95 ? 2.334 -1.031 2.285 1 98.75 95 THR A N 1
ATOM 778 C CA . THR A 1 95 ? 1.307 -1.83 1.626 1 98.75 95 THR A CA 1
ATOM 779 C C . THR A 1 95 ? 0.405 -2.506 2.654 1 98.75 95 THR A C 1
ATOM 781 O O . THR A 1 95 ? -0.413 -3.359 2.305 1 98.75 95 THR A O 1
ATOM 784 N N . ASN A 1 96 ? 0.607 -2.211 3.91 1 98.38 96 ASN A N 1
ATOM 785 C CA . ASN A 1 96 ? -0.196 -2.701 5.023 1 98.38 96 ASN A CA 1
ATOM 786 C C . ASN A 1 96 ? 0.054 -4.184 5.285 1 98.38 96 ASN A C 1
ATOM 788 O O . ASN A 1 96 ? -0.734 -4.84 5.969 1 98.38 96 ASN A O 1
ATOM 792 N N . ASN A 1 97 ? 1.147 -4.766 4.664 1 98.81 97 ASN A N 1
ATOM 793 C CA . ASN A 1 97 ? 1.529 -6.141 4.957 1 98.81 97 ASN A CA 1
ATOM 794 C C . ASN A 1 97 ? 1.994 -6.293 6.402 1 98.81 97 ASN A C 1
ATOM 796 O O . ASN A 1 97 ? 1.582 -7.227 7.098 1 98.81 97 ASN A O 1
ATOM 800 N N . LEU A 1 98 ? 2.898 -5.406 6.777 1 98.62 98 LEU A N 1
ATOM 801 C CA . LEU A 1 98 ? 3.393 -5.398 8.148 1 98.62 98 LEU A CA 1
ATOM 802 C C . LEU A 1 98 ? 2.516 -4.52 9.039 1 98.62 98 LEU A C 1
ATOM 804 O O . LEU A 1 98 ? 2.371 -3.32 8.781 1 98.62 98 LEU A O 1
ATOM 808 N N . GLN A 1 99 ? 1.937 -5.113 10.047 1 97.44 99 GLN A N 1
ATOM 809 C CA . GLN A 1 99 ? 1.068 -4.41 10.984 1 97.44 99 GLN A CA 1
ATOM 810 C C . GLN A 1 99 ? 1.554 -4.586 12.422 1 97.44 99 GLN A C 1
ATOM 812 O O . GLN A 1 99 ? 2.414 -5.426 12.688 1 97.44 99 GLN A O 1
ATOM 817 N N . SER A 1 100 ? 1.124 -3.752 13.258 1 95.75 100 SER A N 1
ATOM 818 C CA . SER A 1 100 ? 1.298 -3.832 14.703 1 95.75 100 SER A CA 1
ATOM 819 C C . SER A 1 100 ? 2.768 -3.703 15.094 1 95.75 100 SER A C 1
ATOM 821 O O . SER A 1 100 ? 3.188 -4.219 16.125 1 95.75 100 SER A O 1
ATOM 823 N N . TRP A 1 101 ? 3.582 -3.154 14.164 1 96.81 101 TRP A N 1
ATOM 824 C CA . TRP A 1 101 ? 4.953 -2.846 14.562 1 96.81 101 TRP A CA 1
ATOM 825 C C . TRP A 1 101 ? 5 -1.615 15.461 1 96.81 101 TRP A C 1
ATOM 827 O O . TRP A 1 101 ? 4.168 -0.714 15.328 1 96.81 101 TRP A O 1
ATOM 837 N N . LYS A 1 102 ? 5.969 -1.509 16.328 1 96.62 102 LYS A N 1
ATOM 838 C CA . LYS A 1 102 ? 5.949 -0.494 17.375 1 96.62 102 LYS A CA 1
ATOM 839 C C . LYS A 1 102 ? 6.98 0.598 17.109 1 96.62 102 LYS A C 1
ATOM 841 O O . LYS A 1 102 ? 6.742 1.771 17.406 1 96.62 102 LYS A O 1
ATOM 846 N N . VAL A 1 103 ? 8.156 0.141 16.625 1 97.94 103 VAL A N 1
ATOM 847 C CA . VAL A 1 103 ? 9.234 1.086 16.344 1 97.94 103 VAL A CA 1
ATOM 848 C C . VAL A 1 103 ? 9.914 0.714 15.031 1 97.94 103 VAL A C 1
ATOM 850 O O . VAL A 1 103 ? 9.797 -0.421 14.562 1 97.94 103 VAL A O 1
ATOM 853 N N . VAL A 1 104 ? 10.562 1.622 14.43 1 98.56 104 VAL A N 1
ATOM 854 C CA . VAL A 1 104 ? 11.422 1.374 13.281 1 98.56 104 VAL A CA 1
ATOM 855 C C . VAL A 1 104 ? 12.562 0.446 13.68 1 98.56 104 VAL A C 1
ATOM 857 O O . VAL A 1 104 ? 13.188 0.632 14.727 1 98.56 104 VAL A O 1
ATOM 860 N N . PRO A 1 105 ? 12.836 -0.607 12.883 1 98.19 105 PRO A N 1
ATOM 861 C CA . PRO A 1 105 ? 14.016 -1.408 13.195 1 98.19 105 PRO A CA 1
ATOM 862 C C . PRO A 1 105 ? 15.289 -0.565 13.312 1 98.19 105 PRO A C 1
ATOM 864 O O . PRO A 1 105 ? 15.5 0.35 12.516 1 98.19 105 PRO A O 1
ATOM 867 N N . ILE A 1 106 ? 16.094 -0.926 14.266 1 97.81 106 ILE A N 1
ATOM 868 C CA . ILE A 1 106 ? 17.266 -0.116 14.578 1 97.81 106 ILE A CA 1
ATOM 869 C C . ILE A 1 106 ? 18.141 0.039 13.336 1 97.81 106 ILE A C 1
ATOM 871 O O . ILE A 1 106 ? 18.672 1.122 13.07 1 97.81 106 ILE A O 1
ATOM 875 N N . GLU A 1 107 ? 18.266 -0.968 12.523 1 97.44 107 GLU A N 1
ATOM 876 C CA . GLU A 1 107 ? 19.125 -0.935 11.336 1 97.44 107 GLU A CA 1
ATOM 877 C C . GLU A 1 107 ? 18.531 -0.028 10.258 1 97.44 107 GLU A C 1
ATOM 879 O O . GLU A 1 107 ? 19.234 0.373 9.328 1 97.44 107 GLU A O 1
ATOM 884 N N . CYS A 1 108 ? 17.234 0.358 10.43 1 98.44 108 CYS A N 1
ATOM 885 C CA . CYS A 1 108 ? 16.578 1.151 9.391 1 98.44 108 CYS A CA 1
ATOM 886 C C . CYS A 1 108 ? 16.438 2.605 9.828 1 98.44 108 CYS A C 1
ATOM 888 O O . CYS A 1 108 ? 15.805 3.406 9.141 1 98.44 108 CYS A O 1
ATOM 890 N N . GLY A 1 109 ? 16.984 2.969 10.992 1 98 109 GLY A N 1
ATOM 891 C CA . GLY A 1 109 ? 16.891 4.34 11.461 1 98 109 GLY A CA 1
ATOM 892 C C . GLY A 1 109 ? 17.453 5.348 10.477 1 98 109 GLY A C 1
ATOM 893 O O . GLY A 1 109 ? 16.812 6.348 10.164 1 98 109 GLY A O 1
ATOM 894 N N . GLY A 1 110 ? 18.719 5.062 9.984 1 97.38 110 GLY A N 1
ATOM 895 C CA . GLY A 1 110 ? 19.359 5.945 9.016 1 97.38 110 GLY A CA 1
ATOM 896 C C . GLY A 1 110 ? 18.594 6.039 7.703 1 97.38 110 GLY A C 1
ATOM 897 O O . GLY A 1 110 ? 18.484 7.121 7.121 1 97.38 110 GLY A O 1
ATOM 898 N N . PHE A 1 111 ? 18.094 4.953 7.316 1 98 111 PHE A N 1
ATOM 899 C CA . PHE A 1 111 ? 17.312 4.883 6.082 1 98 111 PHE A CA 1
ATOM 900 C C . PHE A 1 111 ? 16.078 5.766 6.176 1 98 111 PHE A C 1
ATOM 902 O O . PHE A 1 111 ? 15.812 6.562 5.273 1 98 111 PHE A O 1
ATOM 909 N N . VAL A 1 112 ? 15.289 5.688 7.301 1 98.69 112 VAL A N 1
ATOM 910 C CA . VAL A 1 112 ? 14.055 6.441 7.484 1 98.69 112 VAL A CA 1
ATOM 911 C C . VAL A 1 112 ? 14.367 7.93 7.602 1 98.69 112 VAL A C 1
ATOM 913 O O . VAL A 1 112 ? 13.695 8.766 6.98 1 98.69 112 VAL A O 1
ATOM 916 N N . LYS A 1 113 ? 15.391 8.266 8.328 1 98.25 113 LYS A N 1
ATOM 917 C CA . LYS A 1 113 ? 15.812 9.656 8.445 1 98.25 113 LYS A CA 1
ATOM 918 C C . LYS A 1 113 ? 16.109 10.258 7.07 1 98.25 113 LYS A C 1
ATOM 920 O O . LYS A 1 113 ? 15.633 11.352 6.754 1 98.25 113 LYS A O 1
ATOM 925 N N . LYS A 1 114 ? 16.891 9.516 6.281 1 97.69 114 LYS A N 1
ATOM 926 C CA . LYS A 1 114 ? 17.25 10 4.953 1 97.69 114 LYS A CA 1
ATOM 927 C C . LYS A 1 114 ? 16.031 10.156 4.066 1 97.69 114 LYS A C 1
ATOM 929 O O . LYS A 1 114 ? 15.867 11.172 3.387 1 97.69 114 LYS A O 1
ATOM 934 N N . TYR A 1 115 ? 15.156 9.188 4.086 1 98.25 115 TYR A N 1
ATOM 935 C CA . TYR A 1 115 ? 13.945 9.227 3.277 1 98.25 115 TYR A CA 1
ATOM 936 C C . TYR A 1 115 ? 13.086 10.438 3.629 1 98.25 115 TYR A C 1
ATOM 938 O O . TYR A 1 115 ? 12.633 11.156 2.742 1 98.25 115 TYR A O 1
ATOM 946 N N . MET A 1 116 ? 12.93 10.711 4.957 1 98.25 116 MET A N 1
ATOM 947 C CA . MET A 1 116 ? 12.023 11.758 5.43 1 98.25 116 MET A CA 1
ATOM 948 C C . MET A 1 116 ? 12.633 13.141 5.211 1 98.25 116 MET A C 1
ATOM 950 O O . MET A 1 116 ? 11.898 14.117 5.016 1 98.25 116 MET A O 1
ATOM 954 N N . SER A 1 117 ? 13.922 13.227 5.219 1 96 117 SER A N 1
ATOM 955 C CA . SER A 1 117 ? 14.586 14.523 5.23 1 96 117 SER A CA 1
ATOM 956 C C . SER A 1 117 ? 15.023 14.938 3.826 1 96 117 SER A C 1
ATOM 958 O O . SER A 1 117 ? 15.281 16.109 3.57 1 96 117 SER A O 1
ATOM 960 N N . GLU A 1 118 ? 15.109 13.977 2.955 1 92.69 118 GLU A N 1
ATOM 961 C CA . GLU A 1 118 ? 15.539 14.281 1.594 1 92.69 118 GLU A CA 1
ATOM 962 C C . GLU A 1 118 ? 14.359 14.289 0.629 1 92.69 118 GLU A C 1
ATOM 964 O O . GLU A 1 118 ? 13.227 14.57 1.028 1 92.69 118 GLU A O 1
ATOM 969 N N . ARG A 1 119 ? 14.648 14.109 -0.614 1 96 119 ARG A N 1
ATOM 970 C CA . ARG A 1 119 ? 13.656 14.398 -1.646 1 96 119 ARG A CA 1
ATOM 971 C C . ARG A 1 119 ? 12.641 13.266 -1.769 1 96 119 ARG A C 1
ATOM 973 O O . ARG A 1 119 ? 11.578 13.438 -2.369 1 96 119 ARG A O 1
ATOM 980 N N . GLY A 1 120 ? 12.992 12.086 -1.152 1 97.81 120 GLY A N 1
ATOM 981 C CA . GLY A 1 120 ? 12.133 10.922 -1.317 1 97.81 120 GLY A CA 1
ATOM 982 C C . GLY A 1 120 ? 10.727 11.133 -0.789 1 97.81 120 GLY A C 1
ATOM 983 O O . GLY A 1 120 ? 9.75 10.938 -1.513 1 97.81 120 GLY A O 1
ATOM 984 N N . TYR A 1 121 ? 10.586 11.578 0.429 1 98.44 121 TYR A N 1
ATOM 985 C CA . TYR A 1 121 ? 9.297 11.797 1.084 1 98.44 121 TYR A CA 1
ATOM 986 C C . TYR A 1 121 ? 8.484 12.844 0.342 1 98.44 121 TYR A C 1
ATOM 988 O O . TYR A 1 121 ? 7.305 12.633 0.044 1 98.44 121 TYR A O 1
ATOM 996 N N . ARG A 1 122 ? 9.047 13.93 -0.002 1 97.88 122 ARG A N 1
ATOM 997 C CA . ARG A 1 122 ? 8.359 15 -0.718 1 97.88 122 ARG A CA 1
ATOM 998 C C . ARG A 1 122 ? 7.879 14.523 -2.084 1 97.88 122 ARG A C 1
ATOM 1000 O O . ARG A 1 122 ? 6.766 14.844 -2.502 1 97.88 122 ARG A O 1
ATOM 1007 N N . SER A 1 123 ? 8.742 13.781 -2.762 1 98.69 123 SER A N 1
ATOM 1008 C CA . SER A 1 123 ? 8.383 13.258 -4.078 1 98.69 123 SER A CA 1
ATOM 1009 C C . SER A 1 123 ? 7.168 12.344 -3.996 1 98.69 123 SER A C 1
ATOM 1011 O O . SER A 1 123 ? 6.266 12.43 -4.828 1 98.69 123 SER A O 1
ATOM 1013 N N . ASP A 1 124 ? 7.133 11.453 -2.98 1 98.88 124 ASP A N 1
ATOM 1014 C CA . ASP A 1 124 ? 5.988 10.57 -2.799 1 98.88 124 ASP A CA 1
ATOM 1015 C C . ASP A 1 124 ? 4.719 11.367 -2.496 1 98.88 124 ASP A C 1
ATOM 1017 O O . ASP A 1 124 ? 3.648 11.062 -3.025 1 98.88 124 ASP A O 1
ATOM 1021 N N . LEU A 1 125 ? 4.816 12.398 -1.672 1 98.88 125 LEU A N 1
ATOM 1022 C CA . LEU A 1 125 ? 3.674 13.242 -1.341 1 98.88 125 LEU A CA 1
ATOM 1023 C C . LEU A 1 125 ? 3.123 13.922 -2.588 1 98.88 125 LEU A C 1
ATOM 1025 O O . LEU A 1 125 ? 1.907 13.969 -2.789 1 98.88 125 LEU A O 1
ATOM 1029 N N . GLU A 1 126 ? 4.016 14.445 -3.371 1 98.81 126 GLU A N 1
ATOM 1030 C CA . GLU A 1 126 ? 3.607 15.133 -4.594 1 98.81 126 GLU A CA 1
ATOM 1031 C C . GLU A 1 126 ? 2.896 14.18 -5.551 1 98.81 126 GLU A C 1
ATOM 1033 O O . GLU A 1 126 ? 1.879 14.531 -6.148 1 98.81 126 GLU A O 1
ATOM 1038 N N . MET A 1 127 ? 3.395 12.992 -5.66 1 98.88 127 MET A N 1
ATOM 1039 C CA . MET A 1 127 ? 2.783 11.984 -6.523 1 98.88 127 MET A CA 1
ATOM 1040 C C . MET A 1 127 ? 1.382 11.625 -6.039 1 98.88 127 MET A C 1
ATOM 1042 O O . MET A 1 127 ? 0.437 11.602 -6.828 1 98.88 127 MET A O 1
ATOM 1046 N N . VAL A 1 128 ? 1.218 11.391 -4.766 1 98.94 128 VAL A N 1
ATOM 1047 C CA . VAL A 1 128 ? -0.078 11.008 -4.215 1 98.94 128 VAL A CA 1
ATOM 1048 C C . VAL A 1 128 ? -1.069 12.156 -4.375 1 98.94 128 VAL A C 1
ATOM 1050 O O . VAL A 1 128 ? -2.227 11.945 -4.738 1 98.94 128 VAL A O 1
ATOM 1053 N N . ALA A 1 129 ? -0.632 13.359 -4.121 1 98.94 129 ALA A N 1
ATOM 1054 C CA . ALA A 1 129 ? -1.503 14.516 -4.285 1 98.94 129 ALA A CA 1
ATOM 1055 C C . ALA A 1 129 ? -1.971 14.656 -5.734 1 98.94 129 ALA A C 1
ATOM 1057 O O . ALA A 1 129 ? -3.131 14.984 -5.988 1 98.94 129 ALA A O 1
ATOM 1058 N N . GLU A 1 130 ? -1.053 14.414 -6.629 1 98.69 130 GLU A N 1
ATOM 1059 C CA . GLU A 1 130 ? -1.396 14.508 -8.047 1 98.69 130 GLU A CA 1
ATOM 1060 C C . GLU A 1 130 ? -2.432 13.461 -8.438 1 98.69 130 GLU A C 1
ATOM 1062 O O . GLU A 1 130 ? -3.395 13.766 -9.141 1 98.69 130 GLU A O 1
ATOM 1067 N N . VAL A 1 131 ? -2.217 12.258 -7.98 1 98.75 131 VAL A N 1
ATOM 1068 C CA . VAL A 1 131 ? -3.137 11.172 -8.305 1 98.75 131 VAL A CA 1
ATOM 1069 C C . VAL A 1 131 ? -4.5 11.445 -7.676 1 98.75 131 VAL A C 1
ATOM 1071 O O . VAL A 1 131 ? -5.535 11.258 -8.32 1 98.75 131 VAL A O 1
ATOM 1074 N N . ALA A 1 132 ? -4.551 11.938 -6.473 1 98.88 132 ALA A N 1
ATOM 1075 C CA . ALA A 1 132 ? -5.793 12.289 -5.789 1 98.88 132 ALA A CA 1
ATOM 1076 C C . ALA A 1 132 ? -6.504 13.438 -6.5 1 98.88 132 ALA A C 1
ATOM 1078 O O . ALA A 1 132 ? -7.719 13.398 -6.691 1 98.88 132 ALA A O 1
ATOM 1079 N N . GLY A 1 133 ? -5.738 14.406 -6.887 1 98.88 133 GLY A N 1
ATOM 1080 C CA . GLY A 1 133 ? -6.297 15.523 -7.625 1 98.88 133 GLY A CA 1
ATOM 1081 C C . GLY A 1 133 ? -6.91 15.117 -8.953 1 98.88 133 GLY A C 1
ATOM 1082 O O . GLY A 1 133 ? -7.973 15.617 -9.328 1 98.88 133 GLY A O 1
ATOM 1083 N N . ALA A 1 134 ? -6.219 14.25 -9.656 1 98.62 134 ALA A N 1
ATOM 1084 C CA . ALA A 1 134 ? -6.746 13.75 -10.922 1 98.62 134 ALA A CA 1
ATOM 1085 C C . ALA A 1 134 ? -8.102 13.07 -10.727 1 98.62 134 ALA A C 1
ATOM 1087 O O . ALA A 1 134 ? -9.023 13.273 -11.508 1 98.62 134 ALA A O 1
ATOM 1088 N N . PHE A 1 135 ? -8.219 12.328 -9.695 1 98.56 135 PHE A N 1
ATOM 1089 C CA . PHE A 1 135 ? -9.5 11.711 -9.383 1 98.56 135 PHE A CA 1
ATOM 1090 C C . PHE A 1 135 ? -10.555 12.773 -9.094 1 98.56 135 PHE A C 1
ATOM 1092 O O . PHE A 1 135 ? -11.664 12.719 -9.633 1 98.56 135 PHE A O 1
ATOM 1099 N N . ALA A 1 136 ? -10.18 13.719 -8.258 1 98.69 136 ALA A N 1
ATOM 1100 C CA . ALA A 1 136 ? -11.117 14.766 -7.867 1 98.69 136 ALA A CA 1
ATOM 1101 C C . ALA A 1 136 ? -11.625 15.531 -9.086 1 98.69 136 ALA A C 1
ATOM 1103 O O . ALA A 1 136 ? -12.805 15.891 -9.156 1 98.69 136 ALA A O 1
ATOM 1104 N N . ARG A 1 137 ? -10.773 15.734 -10.039 1 98.12 137 ARG A N 1
ATOM 1105 C CA . ARG A 1 137 ? -11.109 16.5 -11.234 1 98.12 137 ARG A CA 1
ATOM 1106 C C . ARG A 1 137 ? -12.031 15.711 -12.156 1 98.12 137 ARG A C 1
ATOM 1108 O O . ARG A 1 137 ? -12.773 16.281 -12.953 1 98.12 137 ARG A O 1
ATOM 1115 N N . ASN A 1 138 ? -12.039 14.367 -12.016 1 97.25 138 ASN A N 1
ATOM 1116 C CA . ASN A 1 138 ? -12.719 13.547 -13.008 1 97.25 138 ASN A CA 1
ATOM 1117 C C . ASN A 1 138 ? -14 12.93 -12.445 1 97.25 138 ASN A C 1
ATOM 1119 O O . ASN A 1 138 ? -14.859 12.477 -13.203 1 97.25 138 ASN A O 1
ATOM 1123 N N . VAL A 1 139 ? -14.102 12.938 -11.141 1 97.25 139 VAL A N 1
ATOM 1124 C CA . VAL A 1 139 ? -15.289 12.32 -10.547 1 97.25 139 VAL A CA 1
ATOM 1125 C C . VAL A 1 139 ? -16.484 13.258 -10.703 1 97.25 139 VAL A C 1
ATOM 1127 O O . VAL A 1 139 ? -16.344 14.477 -10.562 1 97.25 139 VAL A O 1
ATOM 1130 N N . GLU A 1 140 ? -17.625 12.703 -11 1 95.31 140 GLU A N 1
ATOM 1131 C CA . GLU A 1 140 ? -18.859 13.492 -11.148 1 95.31 140 GLU A CA 1
ATOM 1132 C C . GLU A 1 140 ? -19.5 13.75 -9.797 1 95.31 140 GLU A C 1
ATOM 1134 O O . GLU A 1 140 ? -19.812 12.812 -9.055 1 95.31 140 GLU A O 1
ATOM 1139 N N . LEU A 1 141 ? -19.703 15.008 -9.516 1 96.75 141 LEU A N 1
ATOM 1140 C CA . LEU A 1 141 ? -20.344 15.391 -8.266 1 96.75 141 LEU A CA 1
ATOM 1141 C C . LEU A 1 141 ? -21.844 15.547 -8.445 1 96.75 141 LEU A C 1
ATOM 1143 O O . LEU A 1 141 ? -22.312 15.961 -9.516 1 96.75 141 LEU A O 1
ATOM 1147 N N . GLY A 1 142 ? -22.5 15.25 -7.383 1 95.44 142 GLY A N 1
ATOM 1148 C CA . GLY A 1 142 ? -23.938 15.523 -7.387 1 95.44 142 GLY A CA 1
ATOM 1149 C C . GLY A 1 142 ? -24.25 17 -7.262 1 95.44 142 GLY A C 1
ATOM 1150 O O . GLY A 1 142 ? -23.375 17.812 -6.973 1 95.44 142 GLY A O 1
ATOM 1151 N N . GLN A 1 143 ? -25.5 17.312 -7.465 1 94.31 143 GLN A N 1
ATOM 1152 C CA . GLN A 1 143 ? -25.938 18.703 -7.406 1 94.31 143 GLN A CA 1
ATOM 1153 C C . GLN A 1 143 ? -26.469 19.047 -6.023 1 94.31 143 GLN A C 1
ATOM 1155 O O . GLN A 1 143 ? -26.781 20.219 -5.746 1 94.31 143 GLN A O 1
ATOM 1160 N N . ASP A 1 144 ? -26.422 18.172 -5.152 1 96.88 144 ASP A N 1
ATOM 1161 C CA . ASP A 1 144 ? -27.062 18.375 -3.857 1 96.88 144 ASP A CA 1
ATOM 1162 C C . ASP A 1 144 ? -26.047 18.812 -2.809 1 96.88 144 ASP A C 1
ATOM 1164 O O . ASP A 1 144 ? -26.406 19.078 -1.659 1 96.88 144 ASP A O 1
ATOM 1168 N N . GLY A 1 145 ? -24.828 18.844 -3.113 1 96.25 145 GLY A N 1
ATOM 1169 C CA . GLY A 1 145 ? -23.781 19.312 -2.207 1 96.25 145 GLY A CA 1
ATOM 1170 C C . GLY A 1 145 ? -23.438 18.312 -1.128 1 96.25 145 GLY A C 1
ATOM 1171 O O . GLY A 1 145 ? -22.984 18.688 -0.047 1 96.25 145 GLY A O 1
ATOM 1172 N N . MET A 1 146 ? -23.625 17.031 -1.418 1 98.38 146 MET A N 1
ATOM 1173 C CA . MET A 1 146 ? -23.453 16.016 -0.375 1 98.38 146 MET A CA 1
ATOM 1174 C C . MET A 1 146 ? -22.234 15.133 -0.667 1 98.38 146 MET A C 1
ATOM 1176 O O . MET A 1 146 ? -22.094 14.055 -0.085 1 98.38 146 MET A O 1
ATOM 1180 N N . ASP A 1 147 ? -21.344 15.586 -1.599 1 98.81 147 ASP A N 1
ATOM 1181 C CA . ASP A 1 147 ? -20.125 14.844 -1.902 1 98.81 147 ASP A CA 1
ATOM 1182 C C . ASP A 1 147 ? -18.984 15.281 -0.994 1 98.81 147 ASP A C 1
ATOM 1184 O O . ASP A 1 147 ? -18.609 16.453 -0.971 1 98.81 147 ASP A O 1
ATOM 1188 N N . ALA A 1 148 ? -18.422 14.328 -0.328 1 98.88 148 ALA A N 1
ATOM 1189 C CA . ALA A 1 148 ? -17.469 14.641 0.737 1 98.88 148 ALA A CA 1
ATOM 1190 C C . ALA A 1 148 ? -16.078 14.148 0.394 1 98.88 148 ALA A C 1
ATOM 1192 O O . ALA A 1 148 ? -15.914 13.133 -0.29 1 98.88 148 ALA A O 1
ATOM 1193 N N . TRP A 1 149 ? -15.125 14.898 0.819 1 98.94 149 TRP A N 1
ATOM 1194 C CA . TRP A 1 149 ? -13.719 14.492 0.891 1 98.94 149 TRP A CA 1
ATOM 1195 C C . TRP A 1 149 ? -13.219 14.539 2.328 1 98.94 149 TRP A C 1
ATOM 1197 O O . TRP A 1 149 ? -13.367 15.555 3.014 1 98.94 149 TRP A O 1
ATOM 1207 N N . ILE A 1 150 ? -12.617 13.461 2.822 1 99 150 ILE A N 1
ATOM 1208 C CA . ILE A 1 150 ? -12.094 13.391 4.18 1 99 150 ILE A CA 1
ATOM 1209 C C . ILE A 1 150 ? -10.57 13.508 4.152 1 99 150 ILE A C 1
ATOM 1211 O O . ILE A 1 150 ? -9.914 12.906 3.301 1 99 150 ILE A O 1
ATOM 1215 N N . PHE A 1 151 ? -10.016 14.344 5.027 1 99 151 PHE A N 1
ATOM 1216 C CA . PHE A 1 151 ? -8.586 14.406 5.285 1 99 151 PHE A CA 1
ATOM 1217 C C . PHE A 1 151 ? -8.281 14.062 6.742 1 99 151 PHE A C 1
ATOM 1219 O O . PHE A 1 151 ? -8.93 14.578 7.652 1 99 151 PHE A O 1
ATOM 1226 N N . ASP A 1 152 ? -7.262 13.188 6.91 1 98.94 152 ASP A N 1
ATOM 1227 C CA . ASP A 1 152 ? -6.586 13.172 8.203 1 98.94 152 ASP A CA 1
ATOM 1228 C C . ASP A 1 152 ? -5.762 14.438 8.414 1 98.94 152 ASP A C 1
ATOM 1230 O O . ASP A 1 152 ? -5.574 15.219 7.484 1 98.94 152 ASP A O 1
ATOM 1234 N N . ILE A 1 153 ? -5.301 14.648 9.664 1 98.94 153 ILE A N 1
ATOM 1235 C CA . ILE A 1 153 ? -4.559 15.883 9.922 1 98.94 153 ILE A CA 1
ATOM 1236 C C . ILE A 1 153 ? -3.074 15.562 10.07 1 98.94 153 ILE A C 1
ATOM 1238 O O . ILE A 1 153 ? -2.25 16.047 9.289 1 98.94 153 ILE A O 1
ATOM 1242 N N . ASP A 1 154 ? -2.707 14.688 11.031 1 98.88 154 ASP A N 1
ATOM 1243 C CA . ASP A 1 154 ? -1.306 14.422 11.344 1 98.88 154 ASP A CA 1
ATOM 1244 C C . ASP A 1 154 ? -0.644 13.602 10.242 1 98.88 154 ASP A C 1
ATOM 1246 O O . ASP A 1 154 ? -1.096 12.492 9.93 1 98.88 154 ASP A O 1
ATOM 1250 N N . GLU A 1 155 ? 0.445 14.141 9.633 1 98.81 155 GLU A N 1
ATOM 1251 C CA . GLU A 1 155 ? 1.213 13.625 8.508 1 98.81 155 GLU A CA 1
ATOM 1252 C C . GLU A 1 155 ? 0.341 13.484 7.262 1 98.81 155 GLU A C 1
ATOM 1254 O O . GLU A 1 155 ? 0.64 12.688 6.375 1 98.81 155 GLU A O 1
ATOM 1259 N N . THR A 1 156 ? -0.743 14.242 7.234 1 98.94 156 THR A N 1
ATOM 1260 C CA . THR A 1 156 ? -1.604 14.352 6.059 1 98.94 156 THR A CA 1
ATOM 1261 C C . THR A 1 156 ? -1.766 15.812 5.645 1 98.94 156 THR A C 1
ATOM 1263 O O . THR A 1 156 ? -1.312 16.203 4.566 1 98.94 156 THR A O 1
ATOM 1266 N N . LEU A 1 157 ? -2.281 16.641 6.555 1 98.94 157 LEU A N 1
ATOM 1267 C CA . LEU A 1 157 ? -2.344 18.062 6.289 1 98.94 157 LEU A CA 1
ATOM 1268 C C . LEU A 1 157 ? -1.205 18.797 6.988 1 98.94 157 LEU A C 1
ATOM 1270 O O . LEU A 1 157 ? -0.574 19.688 6.402 1 98.94 157 LEU A O 1
ATOM 1274 N N . LEU A 1 158 ? -0.941 18.406 8.227 1 98.94 158 LEU A N 1
ATOM 1275 C CA . LEU A 1 158 ? 0.122 19.016 9.023 1 98.94 158 LEU A CA 1
ATOM 1276 C C . LEU A 1 158 ? 1.301 18.047 9.172 1 98.94 158 LEU A C 1
ATOM 1278 O O . LEU A 1 158 ? 1.109 16.844 9.359 1 98.94 158 LEU A O 1
ATOM 1282 N N . SER A 1 159 ? 2.508 18.594 9.094 1 98.81 159 SER A N 1
ATOM 1283 C CA . SER A 1 159 ? 3.717 17.781 9.25 1 98.81 159 SER A CA 1
ATOM 1284 C C . SER A 1 159 ? 4.234 17.844 10.688 1 98.81 159 SER A C 1
ATOM 1286 O O . SER A 1 159 ? 4.516 18.922 11.203 1 98.81 159 SER A O 1
ATOM 1288 N N . ASN A 1 160 ? 4.398 16.719 11.305 1 98.38 160 ASN A N 1
ATOM 1289 C CA . ASN A 1 160 ? 5.004 16.641 12.625 1 98.38 160 ASN A CA 1
ATOM 1290 C C . ASN A 1 160 ? 6.461 16.188 12.555 1 98.38 160 ASN A C 1
ATOM 1292 O O . ASN A 1 160 ? 6.996 15.633 13.516 1 98.38 160 ASN A O 1
ATOM 1296 N N . LEU A 1 161 ? 7.074 16.406 11.414 1 97.75 161 LEU A N 1
ATOM 1297 C CA . LEU A 1 161 ? 8.445 15.953 11.188 1 97.75 161 LEU A CA 1
ATOM 1298 C C . LEU A 1 161 ? 9.398 16.594 12.188 1 97.75 161 LEU A C 1
ATOM 1300 O O . LEU A 1 161 ? 10.367 15.969 12.617 1 97.75 161 LEU A O 1
ATOM 1304 N N . VAL A 1 162 ? 9.188 17.859 12.562 1 97.19 162 VAL A N 1
ATOM 1305 C CA . VAL A 1 162 ? 10.039 18.547 13.531 1 97.19 162 VAL A CA 1
ATOM 1306 C C . VAL A 1 162 ? 10.055 17.766 14.844 1 97.19 162 VAL A C 1
ATOM 1308 O O . VAL A 1 162 ? 11.117 17.562 15.438 1 97.19 162 VAL A O 1
ATOM 1311 N N . TYR A 1 163 ? 8.898 17.375 15.289 1 97.5 163 TYR A N 1
ATOM 1312 C CA . TYR A 1 163 ? 8.789 16.562 16.484 1 97.5 163 TYR A CA 1
ATOM 1313 C C . TYR A 1 163 ? 9.578 15.266 16.344 1 97.5 163 TYR A C 1
ATOM 1315 O O . TYR A 1 163 ? 10.336 14.883 17.234 1 97.5 163 TYR A O 1
ATOM 1323 N N . TYR A 1 164 ? 9.461 14.555 15.211 1 97.19 164 TYR A N 1
ATOM 1324 C CA . TYR A 1 164 ? 10.078 13.242 15.031 1 97.19 164 TYR A CA 1
ATOM 1325 C C . TYR A 1 164 ? 11.586 13.375 14.812 1 97.19 164 TYR A C 1
ATOM 1327 O O . TYR A 1 164 ? 12.352 12.484 15.172 1 97.19 164 TYR A O 1
ATOM 1335 N N . GLU A 1 165 ? 11.984 14.469 14.219 1 95.94 165 GLU A N 1
ATOM 1336 C CA . GLU A 1 165 ? 13.414 14.75 14.133 1 95.94 165 GLU A CA 1
ATOM 1337 C C . GLU A 1 165 ? 14.055 14.758 15.523 1 95.94 165 GLU A C 1
ATOM 1339 O O . GLU A 1 165 ? 15.164 14.258 15.695 1 95.94 165 GLU A O 1
ATOM 1344 N N . GLU A 1 166 ? 13.359 15.281 16.453 1 94.94 166 GLU A N 1
ATOM 1345 C CA . GLU A 1 166 ? 13.875 15.398 17.812 1 94.94 166 GLU A CA 1
ATOM 1346 C C . GLU A 1 166 ? 13.633 14.109 18.594 1 94.94 166 GLU A C 1
ATOM 1348 O O . GLU A 1 166 ? 14.188 13.922 19.688 1 94.94 166 GLU A O 1
ATOM 1353 N N . ASN A 1 167 ? 12.797 13.234 18.047 1 94.25 167 ASN A N 1
ATOM 1354 C CA . ASN A 1 167 ? 12.43 12.023 18.781 1 94.25 167 ASN A CA 1
ATOM 1355 C C . ASN A 1 167 ? 12.758 10.766 17.969 1 94.25 167 ASN A C 1
ATOM 1357 O O . ASN A 1 167 ? 11.984 9.805 17.984 1 94.25 167 ASN A O 1
ATOM 1361 N N . GLY A 1 168 ? 13.75 10.797 17.125 1 94.56 168 GLY A N 1
ATOM 1362 C CA . GLY A 1 168 ? 14.406 9.609 16.609 1 94.56 168 GLY A CA 1
ATOM 1363 C C . GLY A 1 168 ? 13.742 9.07 15.352 1 94.56 168 GLY A C 1
ATOM 1364 O O . GLY A 1 168 ? 14.008 7.938 14.945 1 94.56 168 GLY A O 1
ATOM 1365 N N . PHE A 1 169 ? 12.828 9.734 14.695 1 97.19 169 PHE A N 1
ATOM 1366 C CA . PHE A 1 169 ? 12.203 9.352 13.438 1 97.19 169 PHE A CA 1
ATOM 1367 C C . PHE A 1 169 ? 11.555 7.984 13.547 1 97.19 169 PHE A C 1
ATOM 1369 O O . PHE A 1 169 ? 11.648 7.164 12.633 1 97.19 169 PHE A O 1
ATOM 1376 N N . GLY A 1 170 ? 10.984 7.656 14.719 1 97.12 170 GLY A N 1
ATOM 1377 C CA . GLY A 1 170 ? 10.258 6.41 14.891 1 97.12 170 GLY A CA 1
ATOM 1378 C C . GLY A 1 170 ? 11.078 5.324 15.562 1 97.12 170 GLY A C 1
ATOM 1379 O O . GLY A 1 170 ? 10.586 4.223 15.805 1 97.12 170 GLY A O 1
ATOM 1380 N N . LEU A 1 171 ? 12.312 5.586 15.93 1 97.38 171 LEU A N 1
ATOM 1381 C CA . LEU A 1 171 ? 13.18 4.609 16.594 1 97.38 171 LEU A CA 1
ATOM 1382 C C . LEU A 1 171 ? 12.781 4.438 18.047 1 97.38 171 LEU A C 1
ATOM 1384 O O . LEU A 1 171 ? 13.211 3.482 18.703 1 97.38 171 LEU A O 1
ATOM 1388 N N . GLU A 1 172 ? 12.016 5.34 18.578 1 94.94 172 GLU A N 1
ATOM 1389 C CA . GLU A 1 172 ? 11.578 5.32 19.984 1 94.94 172 GLU A CA 1
ATOM 1390 C C . GLU A 1 172 ? 10.094 5.012 20.094 1 94.94 172 GLU A C 1
ATOM 1392 O O . GLU A 1 172 ? 9.32 5.316 19.188 1 94.94 172 GLU A O 1
ATOM 1397 N N . LEU A 1 173 ? 9.758 4.477 21.172 1 94.56 173 LEU A N 1
ATOM 1398 C CA . LEU A 1 173 ? 8.336 4.242 21.438 1 94.56 173 LEU A CA 1
ATOM 1399 C C . LEU A 1 173 ? 7.574 5.559 21.531 1 94.56 173 LEU A C 1
ATOM 1401 O O . LEU A 1 173 ? 8.07 6.531 22.109 1 94.56 173 LEU A O 1
ATOM 1405 N N . PHE A 1 174 ? 6.449 5.566 21 1 92.31 174 PHE A N 1
ATOM 1406 C CA . PHE A 1 174 ? 5.609 6.758 21 1 92.31 174 PHE A CA 1
ATOM 1407 C C . PHE A 1 174 ? 5.297 7.211 22.422 1 92.31 174 PHE A C 1
ATOM 1409 O O . PHE A 1 174 ? 4.906 6.398 23.25 1 92.31 174 PHE A O 1
ATOM 1416 N N . ASN A 1 175 ? 5.496 8.445 22.656 1 93.31 175 ASN A N 1
ATOM 1417 C CA . ASN A 1 175 ? 5.113 9.094 23.906 1 93.31 175 ASN A CA 1
ATOM 1418 C C . ASN A 1 175 ? 3.953 10.062 23.703 1 93.31 175 ASN A C 1
ATOM 1420 O O . ASN A 1 175 ? 4.148 11.18 23.219 1 93.31 175 ASN A O 1
ATOM 1424 N N . GLY A 1 176 ? 2.799 9.656 24.125 1 94.12 176 GLY A N 1
ATOM 1425 C CA . GLY A 1 176 ? 1.591 10.43 23.906 1 94.12 176 GLY A CA 1
ATOM 1426 C C . GLY A 1 176 ? 1.634 11.797 24.562 1 94.12 176 GLY A C 1
ATOM 1427 O O . GLY A 1 176 ? 1.184 12.789 23.969 1 94.12 176 GLY A O 1
ATOM 1428 N N . ASN A 1 177 ? 2.178 11.867 25.75 1 95.56 177 ASN A N 1
ATOM 1429 C CA . ASN A 1 177 ? 2.268 13.141 26.469 1 95.56 177 ASN A CA 1
ATOM 1430 C C . ASN A 1 177 ? 3.186 14.125 25.75 1 95.56 177 ASN A C 1
ATOM 1432 O O . ASN A 1 177 ? 2.848 15.297 25.594 1 95.56 177 ASN A O 1
ATOM 1436 N N . LYS A 1 178 ? 4.336 13.641 25.328 1 96.31 178 LYS A N 1
ATOM 1437 C CA . LYS A 1 178 ? 5.262 14.5 24.594 1 96.31 178 LYS A CA 1
ATOM 1438 C C . LYS A 1 178 ? 4.648 14.984 23.281 1 96.31 178 LYS A C 1
ATOM 1440 O O . LYS A 1 178 ? 4.852 16.125 22.891 1 96.31 178 LYS A O 1
ATOM 1445 N N . PHE A 1 179 ? 3.906 14.117 22.656 1 97.38 179 PHE A N 1
ATOM 1446 C CA . PHE A 1 179 ? 3.26 14.5 21.406 1 97.38 179 PHE A CA 1
ATOM 1447 C C . PHE A 1 179 ? 2.174 15.547 21.656 1 97.38 179 PHE A C 1
ATOM 1449 O O . PHE A 1 179 ? 2.031 16.5 20.891 1 97.38 179 PHE A O 1
ATOM 1456 N N . ASP A 1 180 ? 1.447 15.383 22.734 1 97.44 180 ASP A N 1
ATOM 1457 C CA . ASP A 1 180 ? 0.431 16.359 23.094 1 97.44 180 ASP A CA 1
ATOM 1458 C C . ASP A 1 180 ? 1.057 17.734 23.328 1 97.44 180 ASP A C 1
ATOM 1460 O O . ASP A 1 180 ? 0.5 18.766 22.922 1 97.44 180 ASP A O 1
ATOM 1464 N N . GLU A 1 181 ? 2.152 17.734 24.016 1 98.06 181 GLU A N 1
ATOM 1465 C CA . GLU A 1 181 ? 2.865 18.984 24.219 1 98.06 181 GLU A CA 1
ATOM 1466 C C . GLU A 1 181 ? 3.252 19.641 22.906 1 98.06 181 GLU A C 1
ATOM 1468 O O . GLU A 1 181 ? 3.148 20.859 22.75 1 98.06 181 GLU A O 1
ATOM 1473 N N . TRP A 1 182 ? 3.701 18.844 21.953 1 98.38 182 TRP A N 1
ATOM 1474 C CA . TRP A 1 182 ? 4.043 19.328 20.625 1 98.38 182 TRP A CA 1
ATOM 1475 C C . TRP A 1 182 ? 2.814 19.906 19.922 1 98.38 182 TRP A C 1
ATOM 1477 O O . TRP A 1 182 ? 2.873 21 19.344 1 98.38 182 TRP A O 1
ATOM 1487 N N . VAL A 1 183 ? 1.702 19.188 19.969 1 98.56 183 VAL A N 1
ATOM 1488 C CA . VAL A 1 183 ? 0.465 19.641 19.344 1 98.56 183 VAL A CA 1
ATOM 1489 C C . VAL A 1 183 ? 0.037 20.969 19.938 1 98.56 183 VAL A C 1
ATOM 1491 O O . VAL A 1 183 ? -0.427 21.859 19.219 1 98.56 183 VAL A O 1
ATOM 1494 N N . ASP A 1 184 ? 0.245 21.125 21.203 1 98.38 184 ASP A N 1
ATOM 1495 C CA . ASP A 1 184 ? -0.183 22.328 21.922 1 98.38 184 ASP A CA 1
ATOM 1496 C C . ASP A 1 184 ? 0.612 23.547 21.469 1 98.38 184 ASP A C 1
ATOM 1498 O O . ASP A 1 184 ? 0.181 24.688 21.672 1 98.38 184 ASP A O 1
ATOM 1502 N N . LEU A 1 185 ? 1.773 23.328 20.859 1 98.25 185 LEU A N 1
ATOM 1503 C CA . LEU A 1 185 ? 2.561 24.453 20.359 1 98.25 185 LEU A CA 1
ATOM 1504 C C . LEU A 1 185 ? 1.902 25.062 19.125 1 98.25 185 LEU A C 1
ATOM 1506 O O . LEU A 1 185 ? 2.174 26.219 18.781 1 98.25 185 LEU A O 1
ATOM 1510 N N . ALA A 1 186 ? 1.062 24.266 18.391 1 98.56 186 ALA A N 1
ATOM 1511 C CA . ALA A 1 186 ? 0.357 24.719 17.188 1 98.56 186 ALA A CA 1
ATOM 1512 C C . ALA A 1 186 ? 1.331 25.281 16.156 1 98.56 186 ALA A C 1
ATOM 1514 O O . ALA A 1 186 ? 1.09 26.359 15.594 1 98.56 186 ALA A O 1
ATOM 1515 N N . GLU A 1 187 ? 2.436 24.547 15.914 1 98.38 187 GLU A N 1
ATOM 1516 C CA . GLU A 1 187 ? 3.494 25.078 15.062 1 98.38 187 GLU A CA 1
ATOM 1517 C C . GLU A 1 187 ? 3.779 24.141 13.883 1 98.38 187 GLU A C 1
ATOM 1519 O O . GLU A 1 187 ? 4.738 24.359 13.141 1 98.38 187 GLU A O 1
ATOM 1524 N N . ALA A 1 188 ? 3.012 23.109 13.742 1 98.75 188 ALA A N 1
ATOM 1525 C CA . ALA A 1 188 ? 3.248 22.172 12.656 1 98.75 188 ALA A CA 1
ATOM 1526 C C . ALA A 1 188 ? 2.977 22.812 11.297 1 98.75 188 ALA A C 1
ATOM 1528 O O . ALA A 1 188 ? 1.895 23.359 11.07 1 98.75 188 ALA A O 1
ATOM 1529 N N . PRO A 1 189 ? 3.949 22.812 10.445 1 98.75 189 PRO A N 1
ATOM 1530 C CA . PRO A 1 189 ? 3.725 23.406 9.125 1 98.75 189 PRO A CA 1
ATOM 1531 C C . PRO A 1 189 ? 2.809 22.578 8.242 1 98.75 189 PRO A C 1
ATOM 1533 O O . PRO A 1 189 ? 2.611 21.375 8.508 1 98.75 189 PRO A O 1
ATOM 1536 N N . ALA A 1 190 ? 2.266 23.172 7.168 1 98.88 190 ALA A N 1
ATOM 1537 C CA . ALA A 1 190 ? 1.441 22.484 6.188 1 98.88 190 ALA A CA 1
ATOM 1538 C C . ALA A 1 190 ? 2.283 21.516 5.348 1 98.88 190 ALA A C 1
ATOM 1540 O O . ALA A 1 190 ? 3.439 21.812 5.031 1 98.88 190 ALA A O 1
ATOM 1541 N N . ILE A 1 191 ? 1.72 20.438 5.043 1 98.81 191 ILE A N 1
ATOM 1542 C CA . ILE A 1 191 ? 2.24 19.609 3.951 1 98.81 191 ILE A CA 1
ATOM 1543 C C . ILE A 1 191 ? 1.801 20.203 2.611 1 98.81 191 ILE A C 1
ATOM 1545 O O . ILE A 1 191 ? 0.655 20.016 2.191 1 98.81 191 ILE A O 1
ATOM 1549 N N . SER A 1 192 ? 2.732 20.812 1.961 1 98.44 192 SER A N 1
ATOM 1550 C CA . SER A 1 192 ? 2.441 21.734 0.875 1 98.44 192 SER A CA 1
ATOM 1551 C C . SER A 1 192 ? 1.657 21.062 -0.241 1 98.44 192 SER A C 1
ATOM 1553 O O . SER A 1 192 ? 0.649 21.594 -0.712 1 98.44 192 SER A O 1
ATOM 1555 N N . PRO A 1 193 ? 2.064 19.844 -0.709 1 98.75 193 PRO A N 1
ATOM 1556 C CA . PRO A 1 193 ? 1.283 19.234 -1.783 1 98.75 193 PRO A CA 1
ATOM 1557 C C . PRO A 1 193 ? -0.172 18.984 -1.39 1 98.75 193 PRO A C 1
ATOM 1559 O O . PRO A 1 193 ? -1.066 19.078 -2.236 1 98.75 193 PRO A O 1
ATOM 1562 N N . PHE A 1 194 ? -0.434 18.844 -0.121 1 98.88 194 PHE A N 1
ATOM 1563 C CA . PHE A 1 194 ? -1.796 18.531 0.293 1 98.88 194 PHE A CA 1
ATOM 1564 C C . PHE A 1 194 ? -2.543 19.781 0.71 1 98.88 194 PHE A C 1
ATOM 1566 O O . PHE A 1 194 ? -3.771 19.781 0.82 1 98.88 194 PHE A O 1
ATOM 1573 N N . LEU A 1 195 ? -1.831 20.828 0.992 1 98.88 195 LEU A N 1
ATOM 1574 C CA . LEU A 1 195 ? -2.504 22.125 1.047 1 98.88 195 LEU A CA 1
ATOM 1575 C C . LEU A 1 195 ? -3.094 22.484 -0.312 1 98.88 195 LEU A C 1
ATOM 1577 O O . LEU A 1 195 ? -4.242 22.922 -0.397 1 98.88 195 LEU A O 1
ATOM 1581 N N . LYS A 1 196 ? -2.275 22.266 -1.362 1 98.75 196 LYS A N 1
ATOM 1582 C CA . LYS A 1 196 ? -2.742 22.547 -2.717 1 98.75 196 LYS A CA 1
ATOM 1583 C C . LYS A 1 196 ? -3.945 21.688 -3.076 1 98.75 196 LYS A C 1
ATOM 1585 O O . LYS A 1 196 ? -4.926 22.172 -3.639 1 98.75 196 LYS A O 1
ATOM 1590 N N . LEU A 1 197 ? -3.9 20.359 -2.811 1 98.88 197 LEU A N 1
ATOM 1591 C CA . LEU A 1 197 ? -5.027 19.484 -3.08 1 98.88 197 LEU A CA 1
ATOM 1592 C C . LEU A 1 197 ? -6.266 19.922 -2.303 1 98.88 197 LEU A C 1
ATOM 1594 O O . LEU A 1 197 ? -7.375 19.922 -2.842 1 98.88 197 LEU A O 1
ATOM 1598 N N . TYR A 1 198 ? -6.074 20.266 -1.052 1 98.88 198 TYR A N 1
ATOM 1599 C CA . TYR A 1 198 ? -7.141 20.734 -0.172 1 98.88 198 TYR A CA 1
ATOM 1600 C C . TYR A 1 198 ? -7.879 21.922 -0.789 1 98.88 198 TYR A C 1
ATOM 1602 O O . TYR A 1 198 ? -9.109 21.922 -0.872 1 98.88 198 TYR A O 1
ATOM 1610 N N . GLU A 1 199 ? -7.16 22.859 -1.255 1 98.75 199 GLU A N 1
ATOM 1611 C CA . GLU A 1 199 ? -7.738 24.047 -1.889 1 98.75 199 GLU A CA 1
ATOM 1612 C C . GLU A 1 199 ? -8.484 23.672 -3.168 1 98.75 199 GLU A C 1
ATOM 1614 O O . GLU A 1 199 ? -9.57 24.188 -3.426 1 98.75 199 GLU A O 1
ATOM 1619 N N . GLU A 1 200 ? -7.895 22.812 -3.906 1 98.5 200 GLU A N 1
ATOM 1620 C CA . GLU A 1 200 ? -8.508 22.375 -5.16 1 98.5 200 GLU A CA 1
ATOM 1621 C C . GLU A 1 200 ? -9.828 21.656 -4.914 1 98.5 200 GLU A C 1
ATOM 1623 O O . GLU A 1 200 ? -10.82 21.922 -5.602 1 98.5 200 GLU A O 1
ATOM 1628 N N . VAL A 1 201 ? -9.812 20.812 -3.965 1 98.38 201 VAL A N 1
ATOM 1629 C CA . VAL A 1 201 ? -10.992 20.031 -3.629 1 98.38 201 VAL A CA 1
ATOM 1630 C C . VAL A 1 201 ? -12.109 20.953 -3.15 1 98.38 201 VAL A C 1
ATOM 1632 O O . VAL A 1 201 ? -13.273 20.75 -3.504 1 98.38 201 VAL A O 1
ATOM 1635 N N . LEU A 1 202 ? -11.828 21.953 -2.414 1 98.38 202 LEU A N 1
ATOM 1636 C CA . LEU A 1 202 ? -12.789 22.953 -1.981 1 98.38 202 LEU A CA 1
ATOM 1637 C C . LEU A 1 202 ? -13.367 23.703 -3.178 1 98.38 202 LEU A C 1
ATOM 1639 O O . LEU A 1 202 ? -14.586 23.875 -3.279 1 98.38 202 LEU A O 1
ATOM 1643 N N . GLU A 1 203 ? -12.508 24.078 -4.035 1 97.94 203 GLU A N 1
ATOM 1644 C CA . GLU A 1 203 ? -12.914 24.859 -5.199 1 97.94 203 GLU A CA 1
ATOM 1645 C C . GLU A 1 203 ? -13.852 24.062 -6.105 1 97.94 203 GLU A C 1
ATOM 1647 O O . GLU A 1 203 ? -14.719 24.625 -6.766 1 97.94 203 GLU A O 1
ATOM 1652 N N . MET A 1 204 ? -13.703 22.797 -6.086 1 97.62 204 MET A N 1
ATOM 1653 C CA . MET A 1 204 ? -14.484 21.922 -6.953 1 97.62 204 MET A CA 1
ATOM 1654 C C . MET A 1 204 ? -15.867 21.672 -6.363 1 97.62 204 MET A C 1
ATOM 1656 O O . MET A 1 204 ? -16.734 21.094 -7.027 1 97.62 204 MET A O 1
ATOM 1660 N N . GLY A 1 205 ? -16 21.984 -5.051 1 97.69 205 GLY A N 1
ATOM 1661 C CA . GLY A 1 205 ? -17.328 21.922 -4.477 1 97.69 205 GLY A CA 1
ATOM 1662 C C . GLY A 1 205 ? -17.5 20.797 -3.482 1 97.69 205 GLY A C 1
ATOM 1663 O O . GLY A 1 205 ? -18.609 20.562 -2.982 1 97.69 205 GLY A O 1
ATOM 1664 N N . PHE A 1 206 ? -16.469 20.094 -3.191 1 98.62 206 PHE A N 1
ATOM 1665 C CA . PHE A 1 206 ? -16.547 19.047 -2.178 1 98.62 206 PHE A CA 1
ATOM 1666 C C . PHE A 1 206 ? -16.828 19.656 -0.805 1 98.62 206 PHE A C 1
ATOM 1668 O O . PHE A 1 206 ? -16.328 20.734 -0.481 1 98.62 206 PHE A O 1
ATOM 1675 N N . LYS A 1 207 ? -17.609 18.906 -0.011 1 98.69 207 LYS A N 1
ATOM 1676 C CA . LYS A 1 207 ? -17.609 19.141 1.432 1 98.69 207 LYS A CA 1
ATOM 1677 C C . LYS A 1 207 ? -16.375 18.5 2.082 1 98.69 207 LYS A C 1
ATOM 1679 O O . LYS A 1 207 ? -16.219 17.281 2.049 1 98.69 207 LYS A O 1
ATOM 1684 N N . VAL A 1 208 ? -15.594 19.328 2.697 1 98.88 208 VAL A N 1
ATOM 1685 C CA . VAL A 1 208 ? -14.328 18.844 3.236 1 98.88 208 VAL A CA 1
ATOM 1686 C C . VAL A 1 208 ? -14.484 18.562 4.73 1 98.88 208 VAL A C 1
ATOM 1688 O O . VAL A 1 208 ? -14.883 19.438 5.496 1 98.88 208 VAL A O 1
ATOM 1691 N N . PHE A 1 209 ? -14.18 17.328 5.105 1 98.94 209 PHE A N 1
ATOM 1692 C CA . PHE A 1 209 ? -14.172 16.906 6.5 1 98.94 209 PHE A CA 1
ATOM 1693 C C . PHE A 1 209 ? -12.75 16.609 6.973 1 98.94 209 PHE A C 1
ATOM 1695 O O . PHE A 1 209 ? -11.969 16 6.254 1 98.94 209 PHE A O 1
ATOM 1702 N N . LEU A 1 210 ? -12.438 17.141 8.133 1 99 210 LEU A N 1
ATOM 1703 C CA . LEU A 1 210 ? -11.195 16.781 8.812 1 99 210 LEU A CA 1
ATOM 1704 C C . LEU A 1 210 ? -11.453 15.773 9.93 1 99 210 LEU A C 1
ATOM 1706 O O . LEU A 1 210 ? -12.203 16.062 10.859 1 99 210 LEU A O 1
ATOM 1710 N N . LEU A 1 211 ? -10.914 14.602 9.742 1 98.94 211 LEU A N 1
ATOM 1711 C CA . LEU A 1 211 ? -11.125 13.516 10.695 1 98.94 211 LEU A CA 1
ATOM 1712 C C . LEU A 1 211 ? -9.805 13.078 11.32 1 98.94 211 LEU A C 1
ATOM 1714 O O . LEU A 1 211 ? -8.969 12.453 10.664 1 98.94 211 LEU A O 1
ATOM 1718 N N . THR A 1 212 ? -9.594 13.414 12.633 1 98.88 212 THR A N 1
ATOM 1719 C CA . THR A 1 212 ? -8.297 13.219 13.281 1 98.88 212 THR A CA 1
ATOM 1720 C C . THR A 1 212 ? -8.453 12.445 14.586 1 98.88 212 THR A C 1
ATOM 1722 O O . THR A 1 212 ? -9.539 12.406 15.172 1 98.88 212 THR A O 1
ATOM 1725 N N . GLY A 1 213 ? -7.355 11.758 14.969 1 98.19 213 GLY A N 1
ATOM 1726 C CA . GLY A 1 213 ? -7.32 11.055 16.234 1 98.19 213 GLY A CA 1
ATOM 1727 C C . GLY A 1 213 ? -6.977 11.953 17.406 1 98.19 213 GLY A C 1
ATOM 1728 O O . GLY A 1 213 ? -6.957 11.508 18.562 1 98.19 213 GLY A O 1
ATOM 1729 N N . ARG A 1 214 ? -6.668 13.227 17.172 1 98.25 214 ARG A N 1
ATOM 1730 C CA . ARG A 1 214 ? -6.41 14.172 18.25 1 98.25 214 ARG A CA 1
ATOM 1731 C C . ARG A 1 214 ? -7.617 14.297 19.172 1 98.25 214 ARG A C 1
ATOM 1733 O O . ARG A 1 214 ? -8.758 14.141 18.734 1 98.25 214 ARG A O 1
ATOM 1740 N N . SER A 1 215 ? -7.352 14.625 20.359 1 97.38 215 SER A N 1
ATOM 1741 C CA . SER A 1 215 ? -8.398 14.734 21.375 1 97.38 215 SER A CA 1
ATOM 1742 C C . SER A 1 215 ? -9.188 16.031 21.219 1 97.38 215 SER A C 1
ATOM 1744 O O . SER A 1 215 ? -8.625 17.062 20.875 1 97.38 215 SER A O 1
ATOM 1746 N N . GLU A 1 216 ? -10.453 15.945 21.625 1 98.25 216 GLU A N 1
ATOM 1747 C CA . GLU A 1 216 ? -11.32 17.125 21.641 1 98.25 216 GLU A CA 1
ATOM 1748 C C . GLU A 1 216 ? -10.766 18.188 22.578 1 98.25 216 GLU A C 1
ATOM 1750 O O . GLU A 1 216 ? -11.039 19.375 22.406 1 98.25 216 GLU A O 1
ATOM 1755 N N . SER A 1 217 ? -10.008 17.859 23.516 1 97.56 217 SER A N 1
ATOM 1756 C CA . SER A 1 217 ? -9.422 18.812 24.453 1 97.56 217 SER A CA 1
ATOM 1757 C C . SER A 1 217 ? -8.422 19.734 23.75 1 97.56 217 SER A C 1
ATOM 1759 O O . SER A 1 217 ? -8.062 20.781 24.281 1 97.56 217 SER A O 1
ATOM 1761 N N . GLN A 1 218 ? -8 19.344 22.547 1 98.5 218 GLN A N 1
ATOM 1762 C CA . GLN A 1 218 ? -7.023 20.141 21.812 1 98.5 218 GLN A CA 1
ATOM 1763 C C . GLN A 1 218 ? -7.66 20.828 20.609 1 98.5 218 GLN A C 1
ATOM 1765 O O . GLN A 1 218 ? -6.969 21.203 19.656 1 98.5 218 GLN A O 1
ATOM 1770 N N . ARG A 1 219 ? -8.938 20.984 20.609 1 98.69 219 ARG A N 1
ATOM 1771 C CA . ARG A 1 219 ? -9.656 21.516 19.453 1 98.69 219 ARG A CA 1
ATOM 1772 C C . ARG A 1 219 ? -9.156 22.922 19.109 1 98.69 219 ARG A C 1
ATOM 1774 O O . ARG A 1 219 ? -8.82 23.188 17.953 1 98.69 219 ARG A O 1
ATOM 1781 N N . SER A 1 220 ? -9.117 23.781 20.078 1 98.69 220 SER A N 1
ATOM 1782 C CA . SER A 1 220 ? -8.734 25.172 19.812 1 98.69 220 SER A CA 1
ATOM 1783 C C . SER A 1 220 ? -7.332 25.25 19.219 1 98.69 220 SER A C 1
ATOM 1785 O O . SER A 1 220 ? -7.113 25.953 18.234 1 98.69 220 SER A O 1
ATOM 1787 N N . THR A 1 221 ? -6.406 24.5 19.812 1 98.75 221 THR A N 1
ATOM 1788 C CA . THR A 1 221 ? -5.027 24.516 19.344 1 98.75 221 THR A CA 1
ATOM 1789 C C . THR A 1 221 ? -4.934 23.922 17.938 1 98.75 221 THR A C 1
ATOM 1791 O O . THR A 1 221 ? -4.168 24.391 17.109 1 98.75 221 THR A O 1
ATOM 1794 N N . THR A 1 222 ? -5.672 22.875 17.672 1 98.88 222 THR A N 1
ATOM 1795 C CA . THR A 1 222 ? -5.691 22.234 16.359 1 98.88 222 THR A CA 1
ATOM 1796 C C . THR A 1 222 ? -6.23 23.188 15.305 1 98.88 222 THR A C 1
ATOM 1798 O O . THR A 1 222 ? -5.629 23.328 14.234 1 98.88 222 THR A O 1
ATOM 1801 N N . ILE A 1 223 ? -7.332 23.891 15.633 1 98.88 223 ILE A N 1
ATOM 1802 C CA . ILE A 1 223 ? -7.918 24.859 14.711 1 98.88 223 ILE A CA 1
ATOM 1803 C C . ILE A 1 223 ? -6.918 25.984 14.422 1 98.88 223 ILE A C 1
ATOM 1805 O O . ILE A 1 223 ? -6.707 26.344 13.266 1 98.88 223 ILE A O 1
ATOM 1809 N N . HIS A 1 224 ? -6.32 26.453 15.461 1 98.81 224 HIS A N 1
ATOM 1810 C CA . HIS A 1 224 ? -5.34 27.516 15.312 1 98.81 224 HIS A CA 1
ATOM 1811 C C . HIS A 1 224 ? -4.199 27.094 14.391 1 98.81 224 HIS A C 1
ATOM 1813 O O . HIS A 1 224 ? -3.814 27.844 13.492 1 98.81 224 HIS A O 1
ATOM 1819 N N . ASN A 1 225 ? -3.66 25.906 14.602 1 98.94 225 ASN A N 1
ATOM 1820 C CA . ASN A 1 225 ? -2.574 25.391 13.773 1 98.94 225 ASN A CA 1
ATOM 1821 C C . ASN A 1 225 ? -2.998 25.266 12.312 1 98.94 225 ASN A C 1
ATOM 1823 O O . ASN A 1 225 ? -2.266 25.688 11.414 1 98.94 225 ASN A O 1
ATOM 1827 N N . LEU A 1 226 ? -4.172 24.688 12.086 1 98.94 226 LEU A N 1
ATOM 1828 C CA . LEU A 1 226 ? -4.684 24.5 10.734 1 98.94 226 LEU A CA 1
ATOM 1829 C C . LEU A 1 226 ? -4.816 25.844 10.023 1 98.94 226 LEU A C 1
ATOM 1831 O O . LEU A 1 226 ? -4.312 26.016 8.906 1 98.94 226 LEU A O 1
ATOM 1835 N N . GLN A 1 227 ? -5.426 26.781 10.656 1 98.81 227 GLN A N 1
ATOM 1836 C CA . GLN A 1 227 ? -5.648 28.094 10.047 1 98.81 227 GLN A CA 1
ATOM 1837 C C . GLN A 1 227 ? -4.324 28.812 9.781 1 98.81 227 GLN A C 1
ATOM 1839 O O . GLN A 1 227 ? -4.125 29.391 8.711 1 98.81 227 GLN A O 1
ATOM 1844 N N . ASN A 1 228 ? -3.42 28.75 10.734 1 98.56 228 ASN A N 1
ATOM 1845 C CA . ASN A 1 228 ? -2.115 29.375 10.562 1 98.56 228 ASN A CA 1
ATOM 1846 C C . ASN A 1 228 ? -1.332 28.75 9.414 1 98.56 228 ASN A C 1
ATOM 1848 O O . ASN A 1 228 ? -0.472 29.391 8.812 1 98.56 228 ASN A O 1
ATOM 1852 N N . SER A 1 229 ? -1.631 27.5 9.164 1 98.75 229 SER A N 1
ATOM 1853 C CA . SER A 1 229 ? -0.915 26.781 8.125 1 98.75 229 SER A CA 1
ATOM 1854 C C . SER A 1 229 ? -1.641 26.875 6.785 1 98.75 229 SER A C 1
ATOM 1856 O O . SER A 1 229 ? -1.22 26.266 5.797 1 98.75 229 SER A O 1
ATOM 1858 N N . GLY A 1 230 ? -2.787 27.531 6.762 1 98.62 230 GLY A N 1
ATOM 1859 C CA . GLY A 1 230 ? -3.406 27.859 5.488 1 98.62 230 GLY A CA 1
ATOM 1860 C C . GLY A 1 230 ? -4.695 27.094 5.238 1 98.62 230 GLY A C 1
ATOM 1861 O O . GLY A 1 230 ? -5.375 27.344 4.238 1 98.62 230 GLY A O 1
ATOM 1862 N N . PHE A 1 231 ? -5.086 26.203 6.082 1 98.81 231 PHE A N 1
ATOM 1863 C CA . PHE A 1 231 ? -6.309 25.438 5.902 1 98.81 231 PHE A CA 1
ATOM 1864 C C . PHE A 1 231 ? -7.516 26.188 6.453 1 98.81 231 PHE A C 1
ATOM 1866 O O . PHE A 1 231 ? -7.508 26.625 7.605 1 98.81 231 PHE A O 1
ATOM 1873 N N . GLN A 1 232 ? -8.5 26.344 5.551 1 97.81 232 GLN A N 1
ATOM 1874 C CA . GLN A 1 232 ? -9.695 27.094 5.918 1 97.81 232 GLN A CA 1
ATOM 1875 C C . GLN A 1 232 ? -10.938 26.516 5.25 1 97.81 232 GLN A C 1
ATOM 1877 O O . GLN A 1 232 ? -10.828 25.656 4.371 1 97.81 232 GLN A O 1
ATOM 1882 N N . ASN A 1 233 ? -12.086 26.859 5.758 1 98.38 233 ASN A N 1
ATOM 1883 C CA . ASN A 1 233 ? -13.383 26.641 5.121 1 98.38 233 ASN A CA 1
ATOM 1884 C C . ASN A 1 233 ? -13.742 25.156 5.07 1 98.38 233 ASN A C 1
ATOM 1886 O O . ASN A 1 233 ? -14.414 24.703 4.145 1 98.38 233 ASN A O 1
ATOM 1890 N N . TRP A 1 234 ? -13.172 24.359 5.957 1 98.81 234 TRP A N 1
ATOM 1891 C CA . TRP A 1 234 ? -13.672 22.984 6.047 1 98.81 234 TRP A CA 1
ATOM 1892 C C . TRP A 1 234 ? -15.117 22.969 6.539 1 98.81 234 TRP A C 1
ATOM 1894 O O . TRP A 1 234 ? -15.586 23.938 7.148 1 98.81 234 TRP A O 1
ATOM 1904 N N . ASP A 1 235 ? -15.797 21.938 6.219 1 98.69 235 ASP A N 1
ATOM 1905 C CA . ASP A 1 235 ? -17.188 21.797 6.652 1 98.69 235 ASP A CA 1
ATOM 1906 C C . ASP A 1 235 ? -17.266 21.391 8.117 1 98.69 235 ASP A C 1
ATOM 1908 O O . ASP A 1 235 ? -18.031 21.969 8.891 1 98.69 235 ASP A O 1
ATOM 1912 N N . ARG A 1 236 ? -16.453 20.312 8.469 1 98.75 236 ARG A N 1
ATOM 1913 C CA . ARG A 1 236 ? -16.484 19.812 9.836 1 98.75 236 ARG A CA 1
ATOM 1914 C C . ARG A 1 236 ? -15.125 19.297 10.266 1 98.75 236 ARG A C 1
ATOM 1916 O O . ARG A 1 236 ? -14.422 18.656 9.477 1 98.75 236 ARG A O 1
ATOM 1923 N N . LEU A 1 237 ? -14.789 19.656 11.484 1 98.94 237 LEU A N 1
ATOM 1924 C CA . LEU A 1 237 ? -13.648 19.062 12.164 1 98.94 237 LEU A CA 1
ATOM 1925 C C . LEU A 1 237 ? -14.109 18.031 13.188 1 98.94 237 LEU A C 1
ATOM 1927 O O . LEU A 1 237 ? -14.828 18.359 14.133 1 98.94 237 LEU A O 1
ATOM 1931 N N . ILE A 1 238 ? -13.688 16.781 12.953 1 98.94 238 ILE A N 1
ATOM 1932 C CA . ILE A 1 238 ? -14.094 15.688 13.82 1 98.94 238 ILE A CA 1
ATOM 1933 C C . ILE A 1 238 ? -12.891 15.203 14.633 1 98.94 238 ILE A C 1
ATOM 1935 O O . ILE A 1 238 ? -11.875 14.781 14.07 1 98.94 238 ILE A O 1
ATOM 1939 N N . MET A 1 239 ? -13.023 15.273 16.016 1 98.75 239 MET A N 1
ATOM 1940 C CA . MET A 1 239 ? -11.961 14.898 16.938 1 98.75 239 MET A CA 1
ATOM 1941 C C . MET A 1 239 ? -12.469 13.891 17.969 1 98.75 239 MET A C 1
ATOM 1943 O O . MET A 1 239 ? -13.672 13.672 18.094 1 98.75 239 MET A O 1
ATOM 1947 N N . ARG A 1 240 ? -11.523 13.258 18.672 1 98.19 240 ARG A N 1
ATOM 1948 C CA . ARG A 1 240 ? -11.898 12.234 19.641 1 98.19 240 ARG A CA 1
ATOM 1949 C C . ARG A 1 240 ? -12.523 12.852 20.891 1 98.19 240 ARG A C 1
ATOM 1951 O O . ARG A 1 240 ? -11.867 13.617 21.594 1 98.19 240 ARG A O 1
ATOM 1958 N N . GLY A 1 241 ? -13.703 12.414 21.141 1 97.75 241 GLY A N 1
ATOM 1959 C CA . GLY A 1 241 ? -14.359 12.797 22.375 1 97.75 241 GLY A CA 1
ATOM 1960 C C . GLY A 1 241 ? -14.203 11.758 23.469 1 97.75 241 GLY A C 1
ATOM 1961 O O . GLY A 1 241 ? -13.469 10.781 23.312 1 97.75 241 GLY A O 1
ATOM 1962 N N . ALA A 1 242 ? -14.906 11.945 24.562 1 96.62 242 ALA A N 1
ATOM 1963 C CA . ALA A 1 242 ? -14.828 11.07 25.719 1 96.62 242 ALA A CA 1
ATOM 1964 C C . ALA A 1 242 ? -15.281 9.656 25.375 1 96.62 242 ALA A C 1
ATOM 1966 O O . ALA A 1 242 ? -14.68 8.68 25.844 1 96.62 242 ALA A O 1
ATOM 1967 N N . ALA A 1 243 ? -16.25 9.5 24.531 1 96.25 243 ALA A N 1
ATOM 1968 C CA . ALA A 1 243 ? -16.828 8.211 24.188 1 96.25 243 ALA A CA 1
ATOM 1969 C C . ALA A 1 243 ? -15.906 7.422 23.266 1 96.25 243 ALA A C 1
ATOM 1971 O O . ALA A 1 243 ? -16.094 6.223 23.047 1 96.25 243 ALA A O 1
ATOM 1972 N N . ASP A 1 244 ? -14.961 8.102 22.688 1 97.19 244 ASP A N 1
ATOM 1973 C CA . ASP A 1 244 ? -14.086 7.488 21.688 1 97.19 244 ASP A CA 1
ATOM 1974 C C . ASP A 1 244 ? -12.773 7.023 22.328 1 97.19 244 ASP A C 1
ATOM 1976 O O . ASP A 1 244 ? -11.953 6.387 21.656 1 97.19 244 ASP A O 1
ATOM 1980 N N . GLN A 1 245 ? -12.609 7.352 23.625 1 92.12 245 GLN A N 1
ATOM 1981 C CA . GLN A 1 245 ? -11.352 7.008 24.281 1 92.12 245 GLN A CA 1
ATOM 1982 C C . GLN A 1 245 ? -11.148 5.496 24.328 1 92.12 245 GLN A C 1
ATOM 1984 O O . GLN A 1 245 ? -12.086 4.742 24.562 1 92.12 245 GLN A O 1
ATOM 1989 N N . GLY A 1 246 ? -9.953 5.02 23.969 1 92.62 246 GLY A N 1
ATOM 1990 C CA . GLY A 1 246 ? -9.609 3.605 24.016 1 92.62 246 GLY A CA 1
ATOM 1991 C C . GLY A 1 246 ? -9.898 2.875 22.719 1 92.62 246 GLY A C 1
ATOM 1992 O O . GLY A 1 246 ? -9.391 1.777 22.484 1 92.62 246 GLY A O 1
ATOM 1993 N N . LYS A 1 247 ? -10.727 3.467 21.875 1 96.56 247 LYS A N 1
ATOM 1994 C CA . LYS A 1 247 ? -11.008 2.84 20.578 1 96.56 247 LYS A CA 1
ATOM 1995 C C . LYS A 1 247 ? -9.797 2.906 19.656 1 96.56 247 LYS A C 1
ATOM 1997 O O . LYS A 1 247 ? -9.094 3.916 19.625 1 96.56 247 LYS A O 1
ATOM 2002 N N . SER A 1 248 ? -9.633 1.854 18.859 1 97.56 248 SER A N 1
ATOM 2003 C CA . SER A 1 248 ? -8.625 1.912 17.797 1 97.56 248 SER A CA 1
ATOM 2004 C C . SER A 1 248 ? -8.992 2.947 16.734 1 97.56 248 SER A C 1
ATOM 2006 O O . SER A 1 248 ? -10.156 3.318 16.609 1 97.56 248 SER A O 1
ATOM 2008 N N . ALA A 1 249 ? -7.965 3.383 16.078 1 97.94 249 ALA A N 1
ATOM 2009 C CA . ALA A 1 249 ? -8.211 4.391 15.039 1 97.94 249 ALA A CA 1
ATOM 2010 C C . ALA A 1 249 ? -9.148 3.852 13.961 1 97.94 249 ALA A C 1
ATOM 2012 O O . ALA A 1 249 ? -10.055 4.559 13.508 1 97.94 249 ALA A O 1
ATOM 2013 N N . VAL A 1 250 ? -8.969 2.596 13.547 1 97.81 250 VAL A N 1
ATOM 2014 C CA . VAL A 1 250 ? -9.789 2.041 12.477 1 97.81 250 VAL A CA 1
ATOM 2015 C C . VAL A 1 250 ? -11.25 2.012 12.914 1 97.81 250 VAL A C 1
ATOM 2017 O O . VAL A 1 250 ? -12.148 2.355 12.141 1 97.81 250 VAL A O 1
ATOM 2020 N N . PHE A 1 251 ? -11.516 1.647 14.156 1 97.94 251 PHE A N 1
ATOM 2021 C CA . PHE A 1 251 ? -12.883 1.568 14.656 1 97.94 251 PHE A CA 1
ATOM 2022 C C . PHE A 1 251 ? -13.484 2.961 14.805 1 97.94 251 PHE A C 1
ATOM 2024 O O . PHE A 1 251 ? -14.594 3.213 14.32 1 97.94 251 PHE A O 1
ATOM 2031 N N . TYR A 1 252 ? -12.75 3.828 15.445 1 98.69 252 TYR A N 1
ATOM 2032 C CA . TYR A 1 252 ? -13.203 5.195 15.68 1 98.69 252 TYR A CA 1
ATOM 2033 C C . TYR A 1 252 ? -13.508 5.898 14.359 1 98.69 252 TYR A C 1
ATOM 2035 O O . TYR A 1 252 ? -14.594 6.465 14.188 1 98.69 252 TYR A O 1
ATOM 2043 N N . LYS A 1 253 ? -12.641 5.812 13.414 1 98.81 253 LYS A N 1
ATOM 2044 C CA . LYS A 1 253 ? -12.82 6.547 12.164 1 98.81 253 LYS A CA 1
ATOM 2045 C C . LYS A 1 253 ? -13.898 5.906 11.297 1 98.81 253 LYS A C 1
ATOM 2047 O O . LYS A 1 253 ? -14.617 6.602 10.578 1 98.81 253 LYS A O 1
ATOM 2052 N N . SER A 1 254 ? -14.047 4.59 11.383 1 98.62 254 SER A N 1
ATOM 2053 C CA . SER A 1 254 ? -15.156 3.916 10.719 1 98.62 254 SER A CA 1
ATOM 2054 C C . SER A 1 254 ? -16.5 4.418 11.234 1 98.62 254 SER A C 1
ATOM 2056 O O . SER A 1 254 ? -17.406 4.703 10.445 1 98.62 254 SER A O 1
ATOM 2058 N N . GLU A 1 255 ? -16.547 4.539 12.516 1 98.69 255 GLU A N 1
ATOM 2059 C CA . GLU A 1 255 ? -17.781 5.004 13.133 1 98.69 255 GLU A CA 1
ATOM 2060 C C . GLU A 1 255 ? -18.156 6.406 12.648 1 98.69 255 GLU A C 1
ATOM 2062 O O . GLU A 1 255 ? -19.312 6.68 12.336 1 98.69 255 GLU A O 1
ATOM 2067 N N . LYS A 1 256 ? -17.188 7.215 12.586 1 98.81 256 LYS A N 1
ATOM 2068 C CA . LYS A 1 256 ? -17.438 8.594 12.164 1 98.81 256 LYS A CA 1
ATOM 2069 C C . LYS A 1 256 ? -17.828 8.656 10.688 1 98.81 256 LYS A C 1
ATOM 2071 O O . LYS A 1 256 ? -18.703 9.43 10.312 1 98.81 256 LYS A O 1
ATOM 2076 N N . ARG A 1 257 ? -17.25 7.836 9.844 1 98.88 257 ARG A N 1
ATOM 2077 C CA . ARG A 1 257 ? -17.625 7.789 8.438 1 98.88 257 ARG A CA 1
ATOM 2078 C C . ARG A 1 257 ? -19.047 7.238 8.273 1 98.88 257 ARG A C 1
ATOM 2080 O O . ARG A 1 257 ? -19.797 7.707 7.426 1 98.88 257 ARG A O 1
ATOM 2087 N N . MET A 1 258 ? -19.375 6.266 9.102 1 98.75 258 MET A N 1
ATOM 2088 C CA . MET A 1 258 ? -20.719 5.723 9.055 1 98.75 258 MET A CA 1
ATOM 2089 C C . MET A 1 258 ? -21.75 6.793 9.406 1 98.75 258 MET A C 1
ATOM 2091 O O . MET A 1 258 ? -22.812 6.863 8.789 1 98.75 258 MET A O 1
ATOM 2095 N N . GLU A 1 259 ? -21.422 7.586 10.414 1 98.75 259 GLU A N 1
ATOM 2096 C CA . GLU A 1 259 ? -22.297 8.688 10.789 1 98.75 259 GLU A CA 1
ATOM 2097 C C . GLU A 1 259 ? -22.484 9.672 9.641 1 98.75 259 GLU A C 1
ATOM 2099 O O . GLU A 1 259 ? -23.594 10.148 9.391 1 98.75 259 GLU A O 1
ATOM 2104 N N . MET A 1 260 ? -21.422 9.969 8.922 1 98.69 260 MET A N 1
ATOM 2105 C CA . MET A 1 260 ? -21.484 10.852 7.766 1 98.69 260 MET A CA 1
ATOM 2106 C C . MET A 1 260 ? -22.422 10.281 6.699 1 98.69 260 MET A C 1
ATOM 2108 O O . MET A 1 260 ? -23.234 11.008 6.141 1 98.69 260 MET A O 1
ATOM 2112 N N . GLU A 1 261 ? -22.266 9 6.445 1 98.69 261 GLU A N 1
ATOM 2113 C CA . GLU A 1 261 ? -23.109 8.359 5.453 1 98.69 261 GLU A CA 1
ATOM 2114 C C . GLU A 1 261 ? -24.578 8.406 5.875 1 98.69 261 GLU A C 1
ATOM 2116 O O . GLU A 1 261 ? -25.469 8.602 5.039 1 98.69 261 GLU A O 1
ATOM 2121 N N . LYS A 1 262 ? -24.812 8.172 7.098 1 98.56 262 LYS A N 1
ATOM 2122 C CA . LYS A 1 262 ? -26.172 8.211 7.625 1 98.56 262 LYS A CA 1
ATOM 2123 C C . LYS A 1 262 ? -26.781 9.602 7.449 1 98.56 262 LYS A C 1
ATOM 2125 O O . LYS A 1 262 ? -28 9.727 7.273 1 98.56 262 LYS A O 1
ATOM 2130 N N . GLU A 1 263 ? -25.938 10.578 7.465 1 98.44 263 GLU A N 1
ATOM 2131 C CA . GLU A 1 263 ? -26.391 11.953 7.266 1 98.44 263 GLU A CA 1
ATOM 2132 C C . GLU A 1 263 ? -26.656 12.242 5.793 1 98.44 263 GLU A C 1
ATOM 2134 O O . GLU A 1 263 ? -27.172 13.297 5.441 1 98.44 263 GLU A O 1
ATOM 2139 N N . GLY A 1 264 ? -26.219 11.32 4.926 1 98.38 264 GLY A N 1
ATOM 2140 C CA . GLY A 1 264 ? -26.516 11.453 3.512 1 98.38 264 GLY A CA 1
ATOM 2141 C C . GLY A 1 264 ? -25.297 11.773 2.666 1 98.38 264 GLY A C 1
ATOM 2142 O O . GLY A 1 264 ? -25.406 11.898 1.443 1 98.38 264 GLY A O 1
ATOM 2143 N N . PHE A 1 265 ? -24.188 11.844 3.297 1 98.75 265 PHE A N 1
ATOM 2144 C CA . PHE A 1 265 ? -22.984 12.195 2.561 1 98.75 265 PHE A CA 1
ATOM 2145 C C . PHE A 1 265 ? -22.484 11.016 1.738 1 98.75 265 PHE A C 1
ATOM 2147 O O . PHE A 1 265 ? -22.531 9.875 2.189 1 98.75 265 PHE A O 1
ATOM 2154 N N . ARG A 1 266 ? -21.984 11.336 0.562 1 98.62 266 ARG A N 1
ATOM 2155 C CA . ARG A 1 266 ? -21.219 10.398 -0.254 1 98.62 266 ARG A CA 1
ATOM 2156 C C . ARG A 1 266 ? -19.719 10.664 -0.121 1 98.62 266 ARG A C 1
ATOM 2158 O O . ARG A 1 266 ? -19.234 11.703 -0.565 1 98.62 266 ARG A O 1
ATOM 2165 N N . ILE A 1 267 ? -19.078 9.75 0.474 1 98.75 267 ILE A N 1
ATOM 2166 C CA . ILE A 1 267 ? -17.641 9.93 0.669 1 98.75 267 ILE A CA 1
ATOM 2167 C C . ILE A 1 267 ? -16.891 9.492 -0.588 1 98.75 267 ILE A C 1
ATOM 2169 O O . ILE A 1 267 ? -16.688 8.297 -0.817 1 98.75 267 ILE A O 1
ATOM 2173 N N . LEU A 1 268 ? -16.438 10.461 -1.366 1 98.75 268 LEU A N 1
ATOM 2174 C CA . LEU A 1 268 ? -15.82 10.156 -2.654 1 98.75 268 LEU A CA 1
ATOM 2175 C C . LEU A 1 268 ? -14.312 9.977 -2.51 1 98.75 268 LEU A C 1
ATOM 2177 O O . LEU A 1 268 ? -13.727 9.086 -3.127 1 98.75 268 LEU A O 1
ATOM 2181 N N . GLY A 1 269 ? -13.703 10.797 -1.672 1 98.81 269 GLY A N 1
ATOM 2182 C CA . GLY A 1 269 ? -12.266 10.719 -1.445 1 98.81 269 GLY A CA 1
ATOM 2183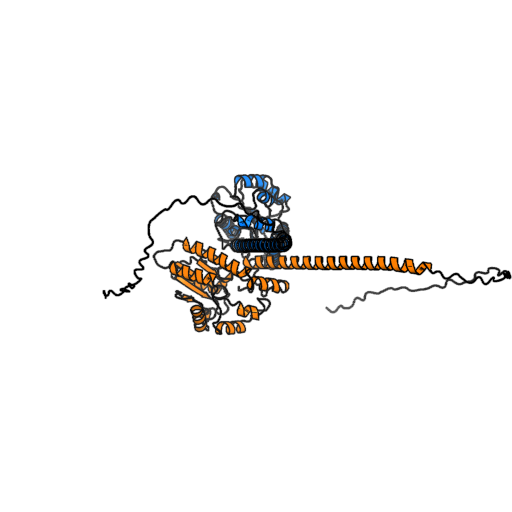 C C . GLY A 1 269 ? -11.891 10.719 0.025 1 98.81 269 GLY A C 1
ATOM 2184 O O . GLY A 1 269 ? -12.594 11.312 0.85 1 98.81 269 GLY A O 1
ATOM 2185 N N . ASN A 1 270 ? -10.805 10.078 0.351 1 98.94 270 ASN A N 1
ATOM 2186 C CA . ASN A 1 270 ? -10.242 10.008 1.697 1 98.94 270 ASN A CA 1
ATOM 2187 C C . ASN A 1 270 ? -8.719 9.938 1.671 1 98.94 270 ASN A C 1
ATOM 2189 O O . ASN A 1 270 ? -8.148 9.086 0.99 1 98.94 270 ASN A O 1
ATOM 2193 N N . SER A 1 271 ? -8.07 10.883 2.354 1 98.94 271 SER A N 1
ATOM 2194 C CA . SER A 1 271 ? -6.609 10.938 2.385 1 98.94 271 SER A CA 1
ATOM 2195 C C . SER A 1 271 ? -6.082 10.773 3.807 1 98.94 271 SER A C 1
ATOM 2197 O O . SER A 1 271 ? -6.531 11.461 4.727 1 98.94 271 SER A O 1
ATOM 2199 N N . GLY A 1 272 ? -5.133 9.867 4.008 1 98.94 272 GLY A N 1
ATOM 2200 C CA . GLY A 1 272 ? -4.508 9.633 5.297 1 98.94 272 GLY A CA 1
ATOM 2201 C C . GLY A 1 272 ? -3.174 8.922 5.195 1 98.94 272 GLY A C 1
ATOM 2202 O O . GLY A 1 272 ? -2.93 8.188 4.23 1 98.94 272 GLY A O 1
ATOM 2203 N N . ASP A 1 273 ? -2.357 9.078 6.199 1 98.94 273 ASP A N 1
ATOM 2204 C CA . ASP A 1 273 ? -1.019 8.5 6.152 1 98.94 273 ASP A CA 1
ATOM 2205 C C . ASP A 1 273 ? -1.004 7.102 6.766 1 98.94 273 ASP A C 1
ATOM 2207 O O . ASP A 1 273 ? -0.04 6.355 6.594 1 98.94 273 ASP A O 1
ATOM 2211 N N . GLN A 1 274 ? -2.043 6.762 7.527 1 98.81 274 GLN A N 1
ATOM 2212 C CA . GLN A 1 274 ? -2.186 5.441 8.125 1 98.81 274 GLN A CA 1
ATOM 2213 C C . GLN A 1 274 ? -3.309 4.652 7.461 1 98.81 274 GLN A C 1
ATOM 2215 O O . GLN A 1 274 ? -4.352 5.215 7.121 1 98.81 274 GLN A O 1
ATOM 2220 N N . TRP A 1 275 ? -3.098 3.389 7.348 1 98.56 275 TRP A N 1
ATOM 2221 C CA . TRP A 1 275 ? -4.156 2.551 6.789 1 98.56 275 TRP A CA 1
ATOM 2222 C C . TRP A 1 275 ? -5.402 2.596 7.664 1 98.56 275 TRP A C 1
ATOM 2224 O O . TRP A 1 275 ? -6.523 2.488 7.16 1 98.56 275 TRP A O 1
ATOM 2234 N N . SER A 1 276 ? -5.285 2.879 8.938 1 98.56 276 SER A N 1
ATOM 2235 C CA . SER A 1 276 ? -6.418 2.988 9.859 1 98.56 276 SER A CA 1
ATOM 2236 C C . SER A 1 276 ? -7.258 4.223 9.547 1 98.56 276 SER A C 1
ATOM 2238 O O . SER A 1 276 ? -8.391 4.336 10.016 1 98.56 276 SER A O 1
ATOM 2240 N N . ASP A 1 277 ? -6.703 5.137 8.828 1 98.75 277 ASP A N 1
ATOM 2241 C CA . ASP A 1 277 ? -7.48 6.285 8.367 1 98.75 277 ASP A CA 1
ATOM 2242 C C . ASP A 1 277 ? -8.445 5.883 7.254 1 98.75 277 ASP A C 1
ATOM 2244 O O . ASP A 1 277 ? -9.445 6.566 7.016 1 98.75 277 ASP A O 1
ATOM 2248 N N . LEU A 1 278 ? -8.117 4.84 6.531 1 98.69 278 LEU A N 1
ATOM 2249 C CA . LEU A 1 278 ? -8.688 4.625 5.207 1 98.69 278 LEU A CA 1
ATOM 2250 C C . LEU A 1 278 ? -9.57 3.381 5.191 1 98.69 278 LEU A C 1
ATOM 2252 O O . LEU A 1 278 ? -10.523 3.303 4.414 1 98.69 278 LEU A O 1
ATOM 2256 N N . LEU A 1 279 ? -9.266 2.426 6.027 1 97.06 279 LEU A N 1
ATOM 2257 C CA . LEU A 1 279 ? -9.891 1.11 5.961 1 97.06 279 LEU A CA 1
ATOM 2258 C C . LEU A 1 279 ? -11 0.984 7.004 1 97.06 279 LEU A C 1
ATOM 2260 O O . LEU A 1 279 ? -11.211 1.896 7.809 1 97.06 279 LEU A O 1
ATOM 2264 N N . GLY A 1 280 ? -11.742 -0.149 6.953 1 95.44 280 GLY A N 1
ATOM 2265 C CA . GLY A 1 280 ? -12.859 -0.418 7.844 1 95.44 280 GLY A CA 1
ATOM 2266 C C . GLY A 1 280 ? -14.211 -0.247 7.172 1 95.44 280 GLY A C 1
ATOM 2267 O O . GLY A 1 280 ? -14.391 -0.652 6.023 1 95.44 280 GLY A O 1
ATOM 2268 N N . SER A 1 281 ? -15.156 0.324 7.906 1 95.25 281 SER A N 1
ATOM 2269 C CA . SER A 1 281 ? -16.484 0.512 7.344 1 95.25 281 SER A CA 1
ATOM 2270 C C . SER A 1 281 ? -16.641 1.895 6.715 1 95.25 281 SER A C 1
ATOM 2272 O O . SER A 1 281 ? -15.938 2.836 7.105 1 95.25 281 SER A O 1
ATOM 2274 N N . SER A 1 282 ? -17.5 1.945 5.738 1 96.69 282 SER A N 1
ATOM 2275 C CA . SER A 1 282 ? -17.828 3.191 5.055 1 96.69 282 SER A CA 1
ATOM 2276 C C . SER A 1 282 ? -16.594 3.812 4.406 1 96.69 282 SER A C 1
ATOM 2278 O O . SER A 1 282 ? -16.312 4.996 4.609 1 96.69 282 SER A O 1
ATOM 2280 N N . MET A 1 283 ? -15.93 2.984 3.725 1 96.75 283 MET A N 1
ATOM 2281 C CA . MET A 1 283 ? -14.742 3.445 3.008 1 96.75 283 MET A CA 1
ATOM 2282 C C . MET A 1 283 ? -15.133 4.363 1.853 1 96.75 283 MET A C 1
ATOM 2284 O O . MET A 1 283 ? -16.203 4.215 1.268 1 96.75 283 MET A O 1
ATOM 2288 N N . ALA A 1 284 ? -14.25 5.305 1.567 1 98.56 284 ALA A N 1
ATOM 2289 C CA . ALA A 1 284 ? -14.453 6.215 0.444 1 98.56 284 ALA A CA 1
ATOM 2290 C C . ALA A 1 284 ? -14.43 5.461 -0.884 1 98.56 284 ALA A C 1
ATOM 2292 O O . ALA A 1 284 ? -13.883 4.355 -0.966 1 98.56 284 ALA A O 1
ATOM 2293 N N . ILE A 1 285 ? -15 6.074 -1.902 1 97.44 285 ILE A N 1
ATOM 2294 C CA . ILE A 1 285 ? -14.922 5.52 -3.248 1 97.44 285 ILE A CA 1
ATOM 2295 C C . ILE A 1 285 ? -13.453 5.344 -3.648 1 97.44 285 ILE A C 1
ATOM 2297 O O . ILE A 1 285 ? -13.078 4.312 -4.211 1 97.44 285 ILE A O 1
ATOM 2301 N N . ARG A 1 286 ? -12.625 6.387 -3.305 1 98.19 286 ARG A N 1
ATOM 2302 C CA . ARG A 1 286 ? -11.172 6.285 -3.469 1 98.19 286 ARG A CA 1
ATOM 2303 C C . ARG A 1 286 ? -10.445 6.77 -2.223 1 98.19 286 ARG A C 1
ATOM 2305 O O . ARG A 1 286 ? -10.758 7.836 -1.689 1 98.19 286 ARG A O 1
ATOM 2312 N N . SER A 1 287 ? -9.562 5.934 -1.772 1 98.44 287 SER A N 1
ATOM 2313 C CA . SER A 1 287 ? -8.688 6.312 -0.67 1 98.44 287 SER A CA 1
ATOM 2314 C C . SER A 1 287 ? -7.262 6.547 -1.154 1 98.44 287 SER A C 1
ATOM 2316 O O . SER A 1 287 ? -6.793 5.875 -2.074 1 98.44 287 SER A O 1
ATOM 2318 N N . PHE A 1 288 ? -6.59 7.465 -0.527 1 98.94 288 PHE A N 1
ATOM 2319 C CA . PHE A 1 288 ? -5.223 7.801 -0.909 1 98.94 288 PHE A CA 1
ATOM 2320 C C . PHE A 1 288 ? -4.293 7.73 0.295 1 98.94 288 PHE A C 1
ATOM 2322 O O . PHE A 1 288 ? -4.434 8.516 1.239 1 98.94 288 PHE A O 1
ATOM 2329 N N . LYS A 1 289 ? -3.35 6.789 0.235 1 98.94 289 LYS A N 1
ATOM 2330 C CA . LYS A 1 289 ? -2.398 6.496 1.304 1 98.94 289 LYS A CA 1
ATOM 2331 C C . LYS A 1 289 ? -1.138 7.344 1.164 1 98.94 289 LYS A C 1
ATOM 2333 O O . LYS A 1 289 ? -0.356 7.152 0.23 1 98.94 289 LYS A O 1
ATOM 2338 N N . LEU A 1 290 ? -0.964 8.289 2.105 1 98.94 290 LEU A N 1
ATOM 2339 C CA . LEU A 1 290 ? 0.289 9.031 2.18 1 98.94 290 LEU A CA 1
ATOM 2340 C C . LEU A 1 290 ? 1.378 8.195 2.844 1 98.94 290 LEU A C 1
ATOM 2342 O O . LEU A 1 290 ? 1.082 7.32 3.66 1 98.94 290 LEU A O 1
ATOM 2346 N N . PRO A 1 291 ? 2.664 8.469 2.488 1 98.94 291 PRO A N 1
ATOM 2347 C CA . PRO A 1 291 ? 3.75 7.684 3.084 1 98.94 291 PRO A CA 1
ATOM 2348 C C . PRO A 1 291 ? 3.99 8.031 4.551 1 98.94 291 PRO A C 1
ATOM 2350 O O . PRO A 1 291 ? 3.887 9.195 4.941 1 98.94 291 PRO A O 1
ATOM 2353 N N . ASN A 1 292 ? 4.211 7.035 5.371 1 98.81 292 ASN A N 1
ATOM 2354 C CA . ASN A 1 292 ? 4.641 7.234 6.75 1 98.81 292 ASN A CA 1
ATOM 2355 C C . ASN A 1 292 ? 5.348 6 7.301 1 98.81 292 ASN A C 1
ATOM 2357 O O . ASN A 1 292 ? 4.699 5.102 7.844 1 98.81 292 ASN A O 1
ATOM 2361 N N . PRO A 1 293 ? 6.66 5.969 7.168 1 98.62 293 PRO A N 1
ATOM 2362 C CA . PRO A 1 293 ? 7.402 4.836 7.727 1 98.62 293 PRO A CA 1
ATOM 2363 C C . PRO A 1 293 ? 7.844 5.074 9.172 1 98.62 293 PRO A C 1
ATOM 2365 O O . PRO A 1 293 ? 8.625 4.293 9.719 1 98.62 293 PRO A O 1
ATOM 2368 N N . MET A 1 294 ? 7.391 6.156 9.82 1 98.5 294 MET A N 1
ATOM 2369 C CA . MET A 1 294 ? 7.918 6.531 11.125 1 98.5 294 MET A CA 1
ATOM 2370 C C . MET A 1 294 ? 7.152 5.836 12.242 1 98.5 294 MET A C 1
ATOM 2372 O O . MET A 1 294 ? 7.719 5.52 13.289 1 98.5 294 MET A O 1
ATOM 2376 N N . TYR A 1 295 ? 5.828 5.656 12.008 1 98.12 295 TYR A N 1
ATOM 2377 C CA . TYR A 1 295 ? 5.023 5.055 13.07 1 98.12 295 TYR A CA 1
ATOM 2378 C C . TYR A 1 295 ? 3.789 4.371 12.492 1 98.12 295 TYR A C 1
ATOM 2380 O O . TYR A 1 295 ? 3.422 4.605 11.344 1 98.12 295 TYR A O 1
ATOM 2388 N N . TYR A 1 296 ? 3.236 3.539 13.281 1 97.94 296 TYR A N 1
ATOM 2389 C CA . TYR A 1 296 ? 2.053 2.756 12.945 1 97.94 296 TYR A CA 1
ATOM 2390 C C . TYR A 1 296 ? 0.926 3.02 13.938 1 97.94 296 TYR A C 1
ATOM 2392 O O . TYR A 1 296 ? 1.142 2.998 15.148 1 97.94 296 TYR A O 1
ATOM 2400 N N . ILE A 1 297 ? -0.25 3.303 13.414 1 97.12 297 ILE A N 1
ATOM 2401 C CA . ILE A 1 297 ? -1.447 3.459 14.234 1 97.12 297 ILE A CA 1
ATOM 2402 C C . ILE A 1 297 ? -2.486 2.414 13.836 1 97.12 297 ILE A C 1
ATOM 2404 O O . ILE A 1 297 ? -2.914 2.367 12.68 1 97.12 297 ILE A O 1
ATOM 2408 N N . PRO A 1 298 ? -2.924 1.609 14.766 1 94.88 298 PRO A N 1
ATOM 2409 C CA . PRO A 1 298 ? -3.873 0.542 14.445 1 94.88 298 PRO A CA 1
ATOM 2410 C C . PRO A 1 298 ? -5.301 1.054 14.266 1 94.88 298 PRO A C 1
ATOM 2412 O O . PRO A 1 298 ? -5.656 2.102 14.812 1 94.88 298 PRO A O 1
ATOM 2415 N N . MET B 1 1 ? -19.844 27.672 -38.812 1 22.61 1 MET B N 1
ATOM 2416 C CA . MET B 1 1 ? -19.156 28.938 -38.562 1 22.61 1 MET B CA 1
ATOM 2417 C C . MET B 1 1 ? -17.719 28.875 -39.094 1 22.61 1 MET B C 1
ATOM 2419 O O . MET B 1 1 ? -16.953 27.984 -38.688 1 22.61 1 MET B O 1
ATOM 2423 N N . ASN B 1 2 ? -17.312 29.703 -40.094 1 20.69 2 ASN B N 1
ATOM 2424 C CA . ASN B 1 2 ? -16.359 29.75 -41.219 1 20.69 2 ASN B CA 1
ATOM 2425 C C . ASN B 1 2 ? -15.016 30.328 -40.75 1 20.69 2 ASN B C 1
ATOM 2427 O O . ASN B 1 2 ? -13.984 30.031 -41.375 1 20.69 2 ASN B O 1
ATOM 2431 N N . PRO B 1 3 ? -14.875 31.391 -39.781 1 24.95 3 PRO B N 1
ATOM 2432 C CA . PRO B 1 3 ? -14.086 32.594 -40.062 1 24.95 3 PRO B CA 1
ATOM 2433 C C . PRO B 1 3 ? -12.602 32.406 -39.75 1 24.95 3 PRO B C 1
ATOM 2435 O O . PRO B 1 3 ? -12.258 31.938 -38.656 1 24.95 3 PRO B O 1
ATOM 2438 N N . LEU B 1 4 ? -11.672 32.688 -40.719 1 21.06 4 LEU B N 1
ATOM 2439 C CA . LEU B 1 4 ? -10.312 32.312 -41.094 1 21.06 4 LEU B CA 1
ATOM 2440 C C . LEU B 1 4 ? -9.289 33.062 -40.25 1 21.06 4 LEU B C 1
ATOM 2442 O O . LEU B 1 4 ? -9.648 34 -39.531 1 21.06 4 LEU B O 1
ATOM 2446 N N . ARG B 1 5 ? -8.297 34.125 -40.875 1 19.7 5 ARG B N 1
ATOM 2447 C CA . ARG B 1 5 ? -6.957 34.094 -41.469 1 19.7 5 ARG B CA 1
ATOM 2448 C C . ARG B 1 5 ? -6.055 35.156 -40.844 1 19.7 5 ARG B C 1
ATOM 2450 O O . ARG B 1 5 ? -5.816 36.188 -41.469 1 19.7 5 ARG B O 1
ATOM 2457 N N . ILE B 1 6 ? -6.039 35.719 -39.625 1 22.17 6 ILE B N 1
ATOM 2458 C CA . ILE B 1 6 ? -5.648 37.094 -39.375 1 22.17 6 ILE B CA 1
ATOM 2459 C C . ILE B 1 6 ? -4.125 37.219 -39.344 1 22.17 6 ILE B C 1
ATOM 2461 O O . ILE B 1 6 ? -3.459 36.625 -38.5 1 22.17 6 ILE B O 1
ATOM 2465 N N . LEU B 1 7 ? -3.375 37.844 -40.5 1 21.7 7 LEU B N 1
ATOM 2466 C CA . LEU B 1 7 ? -2.012 37.875 -41 1 21.7 7 LEU B CA 1
ATOM 2467 C C . LEU B 1 7 ? -1.152 38.875 -40.25 1 21.7 7 LEU B C 1
ATOM 2469 O O . LEU B 1 7 ? -1.596 40 -40 1 21.7 7 LEU B O 1
ATOM 2473 N N . PRO B 1 8 ? 0.08 38.688 -39.531 1 24.69 8 PRO B N 1
ATOM 2474 C CA . PRO B 1 8 ? 0.993 39.438 -38.656 1 24.69 8 PRO B CA 1
ATOM 2475 C C . PRO B 1 8 ? 1.847 40.438 -39.406 1 24.69 8 PRO B C 1
ATOM 2477 O O . PRO B 1 8 ? 2.561 40.094 -40.344 1 24.69 8 PRO B O 1
ATOM 2480 N N . PHE B 1 9 ? 1.403 41.781 -39.781 1 21.2 9 PHE B N 1
ATOM 2481 C CA . PHE B 1 9 ? 2.055 42.688 -40.719 1 21.2 9 PHE B CA 1
ATOM 2482 C C . PHE B 1 9 ? 3.375 43.188 -40.156 1 21.2 9 PHE B C 1
ATOM 2484 O O . PHE B 1 9 ? 3.416 43.719 -39.031 1 21.2 9 PHE B O 1
ATOM 2491 N N . LEU B 1 10 ? 4.738 42.938 -40.656 1 21.44 10 LEU B N 1
ATOM 2492 C CA . LEU B 1 10 ? 6.18 42.938 -40.469 1 21.44 10 LEU B CA 1
ATOM 2493 C C . LEU B 1 10 ? 6.75 44.344 -40.781 1 21.44 10 LEU B C 1
ATOM 2495 O O . LEU B 1 10 ? 6.844 44.719 -41.938 1 21.44 10 LEU B O 1
ATOM 2499 N N . ALA B 1 11 ? 6.375 45.594 -40.25 1 20.66 11 ALA B N 1
ATOM 2500 C CA . ALA B 1 11 ? 6.703 46.844 -40.969 1 20.66 11 ALA B CA 1
ATOM 2501 C C . ALA B 1 11 ? 8.188 47.156 -40.844 1 20.66 11 ALA B C 1
ATOM 2503 O O . ALA B 1 11 ? 8.664 47.5 -39.75 1 20.66 11 ALA B O 1
ATOM 2504 N N . ILE B 1 12 ? 9.203 46.812 -41.719 1 21.56 12 ILE B N 1
ATOM 2505 C CA . ILE B 1 12 ? 10.664 46.781 -41.75 1 21.56 12 ILE B CA 1
ATOM 2506 C C . ILE B 1 12 ? 11.188 48.125 -42.219 1 21.56 12 ILE B C 1
ATOM 2508 O O . ILE B 1 12 ? 12.336 48.25 -42.656 1 21.56 12 ILE B O 1
ATOM 2512 N N . SER B 1 13 ? 10.625 49.375 -41.875 1 19.91 13 SER B N 1
ATOM 2513 C CA . SER B 1 13 ? 10.953 50.438 -42.844 1 19.91 13 SER B CA 1
ATOM 2514 C C . SER B 1 13 ? 12.445 50.75 -42.844 1 19.91 13 SER B C 1
ATOM 2516 O O . SER B 1 13 ? 13.07 50.781 -41.781 1 19.91 13 SER B O 1
ATOM 2518 N N . CYS B 1 14 ? 13.188 51.062 -44.062 1 19.44 14 CYS B N 1
ATOM 2519 C CA . CYS B 1 14 ? 14.414 50.938 -44.812 1 19.44 14 CYS B CA 1
ATOM 2520 C C . CYS B 1 14 ? 15.32 52.156 -44.625 1 19.44 14 CYS B C 1
ATOM 2522 O O . CYS B 1 14 ? 16.531 52 -44.469 1 19.44 14 CYS B O 1
ATOM 2524 N N . ILE B 1 15 ? 15.039 53.531 -44.969 1 21.86 15 ILE B N 1
ATOM 2525 C CA . ILE B 1 15 ? 15.75 54.094 -46.094 1 21.86 15 ILE B CA 1
ATOM 2526 C C . ILE B 1 15 ? 17 54.812 -45.625 1 21.86 15 ILE B C 1
ATOM 2528 O O . ILE B 1 15 ? 16.938 55.562 -44.625 1 21.86 15 ILE B O 1
ATOM 2532 N N . PHE B 1 16 ? 18.219 54.844 -46.375 1 22.03 16 PHE B N 1
ATOM 2533 C CA . PHE B 1 16 ? 19.672 54.938 -46.438 1 22.03 16 PHE B CA 1
ATOM 2534 C C . PHE B 1 16 ? 20.109 56.375 -46.719 1 22.03 16 PHE B C 1
ATOM 2536 O O . PHE B 1 16 ? 20.328 56.781 -47.844 1 22.03 16 PHE B O 1
ATOM 2543 N N . THR B 1 17 ? 19.453 57.531 -46.281 1 22.08 17 THR B N 1
ATOM 2544 C CA . THR B 1 17 ? 19.688 58.719 -47.062 1 22.08 17 THR B CA 1
ATOM 2545 C C . THR B 1 17 ? 21.156 59.156 -46.969 1 22.08 17 THR B C 1
ATOM 2547 O O . THR B 1 17 ? 21.766 59.062 -45.906 1 22.08 17 THR B O 1
ATOM 2550 N N . SER B 1 18 ? 21.828 59.75 -48.094 1 21.11 18 SER B N 1
ATOM 2551 C CA . SER B 1 18 ? 23.031 60.031 -48.875 1 21.11 18 SER B CA 1
ATOM 2552 C C . SER B 1 18 ? 23.734 61.281 -48.344 1 21.11 18 SER B C 1
ATOM 2554 O O . SER B 1 18 ? 23.156 62.375 -48.281 1 21.11 18 SER B O 1
ATOM 2556 N N . LEU B 1 19 ? 24.906 61.219 -47.562 1 23.61 19 LEU B N 1
ATOM 2557 C CA . LEU B 1 19 ? 25.781 62.094 -46.781 1 23.61 19 LEU B CA 1
ATOM 2558 C C . LEU B 1 19 ? 26.609 63 -47.656 1 23.61 19 LEU B C 1
ATOM 2560 O O . LEU B 1 19 ? 27.656 62.562 -48.188 1 23.61 19 LEU B O 1
ATOM 2564 N N . PHE B 1 20 ? 26.078 63.594 -48.75 1 22.34 20 PHE B N 1
ATOM 2565 C CA . PHE B 1 20 ? 26.984 64.125 -49.781 1 22.34 20 PHE B CA 1
ATOM 2566 C C . PHE B 1 20 ? 27.969 65.125 -49.188 1 22.34 20 PHE B C 1
ATOM 2568 O O . PHE B 1 20 ? 27.688 65.75 -48.156 1 22.34 20 PHE B O 1
ATOM 2575 N N . LEU B 1 21 ? 29.109 65.5 -49.938 1 22.52 21 LEU B N 1
ATOM 2576 C CA . LEU B 1 21 ? 30.547 65.562 -50.094 1 22.52 21 LEU B CA 1
ATOM 2577 C C . LEU B 1 21 ? 31 67.062 -50.031 1 22.52 21 LEU B C 1
ATOM 2579 O O . LEU B 1 21 ? 32.219 67.312 -50.062 1 22.52 21 LEU B O 1
ATOM 2583 N N . SER B 1 22 ? 30.281 68.188 -49.969 1 21.84 22 SER B N 1
ATOM 2584 C CA . SER B 1 22 ? 30.797 69.188 -50.875 1 21.84 22 SER B CA 1
ATOM 2585 C C . SER B 1 22 ? 32 69.938 -50.25 1 21.84 22 SER B C 1
ATOM 2587 O O . SER B 1 22 ? 32.219 71.062 -50.562 1 21.84 22 SER B O 1
ATOM 2589 N N . LEU B 1 23 ? 32.781 69.25 -49.406 1 21.48 23 LEU B N 1
ATOM 2590 C CA . LEU B 1 23 ? 33.625 70.188 -48.625 1 21.48 23 LEU B CA 1
ATOM 2591 C C . LEU B 1 23 ? 34.688 70.75 -49.531 1 21.48 23 LEU B C 1
ATOM 2593 O O . LEU B 1 23 ? 35.219 70.125 -50.406 1 21.48 23 LEU B O 1
ATOM 2597 N N . GLY B 1 24 ? 34.906 72.125 -49.625 1 22.48 24 GLY B N 1
ATOM 2598 C CA . GLY B 1 24 ? 35.562 73.062 -50.5 1 22.48 24 GLY B CA 1
ATOM 2599 C C . GLY B 1 24 ? 37.062 73.125 -50.344 1 22.48 24 GLY B C 1
ATOM 2600 O O . GLY B 1 24 ? 37.781 73.625 -51.219 1 22.48 24 GLY B O 1
ATOM 2601 N N . PRO B 1 25 ? 37.656 72.438 -49.219 1 23.39 25 PRO B N 1
ATOM 2602 C CA . PRO B 1 25 ? 38.781 73.25 -48.844 1 23.39 25 PRO B CA 1
ATOM 2603 C C . PRO B 1 25 ? 39.969 73.188 -49.812 1 23.39 25 PRO B C 1
ATOM 2605 O O . PRO B 1 25 ? 40.062 72.188 -50.531 1 23.39 25 PRO B O 1
ATOM 2608 N N . ASN B 1 26 ? 41.062 74.125 -49.781 1 26.66 26 ASN B N 1
ATOM 2609 C CA . ASN B 1 26 ? 42.062 74.812 -50.562 1 26.66 26 ASN B CA 1
ATOM 2610 C C . ASN B 1 26 ? 43.375 74 -50.594 1 26.66 26 ASN B C 1
ATOM 2612 O O . ASN B 1 26 ? 43.875 73.562 -49.531 1 26.66 26 ASN B O 1
ATOM 2616 N N . PRO B 1 27 ? 43.812 73.188 -51.656 1 24.11 27 PRO B N 1
ATOM 2617 C CA . PRO B 1 27 ? 44.812 72.125 -51.844 1 24.11 27 PRO B CA 1
ATOM 2618 C C . PRO B 1 27 ? 46.25 72.625 -51.844 1 24.11 27 PRO B C 1
ATOM 2620 O O . PRO B 1 27 ? 46.688 73.25 -52.812 1 24.11 27 PRO B O 1
ATOM 2623 N N . VAL B 1 28 ? 46.656 73.375 -50.781 1 25.06 28 VAL B N 1
ATOM 2624 C CA . VAL B 1 28 ? 47.938 73.938 -51.125 1 25.06 28 VAL B CA 1
ATOM 2625 C C . VAL B 1 28 ? 48.969 72.812 -51.344 1 25.06 28 VAL B C 1
ATOM 2627 O O . VAL B 1 28 ? 48.969 71.812 -50.625 1 25.06 28 VAL B O 1
ATOM 2630 N N . LEU B 1 29 ? 49.875 72.75 -52.375 1 23.5 29 LEU B N 1
ATOM 2631 C CA . LEU B 1 29 ? 50.688 71.875 -53.219 1 23.5 29 LEU B CA 1
ATOM 2632 C C . LEU B 1 29 ? 52.031 71.562 -52.531 1 23.5 29 LEU B C 1
ATOM 2634 O O . LEU B 1 29 ? 52.906 70.938 -53.094 1 23.5 29 LEU B O 1
ATOM 2638 N N . ALA B 1 30 ? 52.156 71.5 -51.094 1 23.27 30 ALA B N 1
ATOM 2639 C CA . ALA B 1 30 ? 53.562 71.688 -50.75 1 23.27 30 ALA B CA 1
ATOM 2640 C C . ALA B 1 30 ? 54.344 70.438 -51.125 1 23.27 30 ALA B C 1
ATOM 2642 O O . ALA B 1 30 ? 53.844 69.312 -51 1 23.27 30 ALA B O 1
ATOM 2643 N N . SER B 1 31 ? 55.531 70.438 -51.781 1 24.95 31 SER B N 1
ATOM 2644 C CA . SER B 1 31 ? 56.438 69.625 -52.562 1 24.95 31 SER B CA 1
ATOM 2645 C C . SER B 1 31 ? 57.25 68.688 -51.656 1 24.95 31 SER B C 1
ATOM 2647 O O . SER B 1 31 ? 58.156 68 -52.125 1 24.95 31 SER B O 1
ATOM 2649 N N . SER B 1 32 ? 56.688 68.062 -50.469 1 22.61 32 SER B N 1
ATOM 2650 C CA . SER B 1 32 ? 57.719 67.562 -49.531 1 22.61 32 SER B CA 1
ATOM 2651 C C . SER B 1 32 ? 58.406 66.312 -50.094 1 22.61 32 SER B C 1
ATOM 2653 O O . SER B 1 32 ? 57.781 65.5 -50.781 1 22.61 32 SER B O 1
ATOM 2655 N N . ASN B 1 33 ? 59.812 66.312 -50.125 1 28.75 33 ASN B N 1
ATOM 2656 C CA . ASN B 1 33 ? 60.875 65.375 -50.531 1 28.75 33 ASN B CA 1
ATOM 2657 C C . ASN B 1 33 ? 60.812 64.062 -49.719 1 28.75 33 ASN B C 1
ATOM 2659 O O . ASN B 1 33 ? 60.812 64.125 -48.469 1 28.75 33 ASN B O 1
ATOM 2663 N N . ALA B 1 34 ? 60.312 62.812 -50.25 1 26.23 34 ALA B N 1
ATOM 2664 C CA . ALA B 1 34 ? 59.875 61.5 -49.875 1 26.23 34 ALA B CA 1
ATOM 2665 C C . ALA B 1 34 ? 61.062 60.625 -49.469 1 26.23 34 ALA B C 1
ATOM 2667 O O . ALA B 1 34 ? 61.844 60.219 -50.312 1 26.23 34 ALA B O 1
ATOM 2668 N N . LEU B 1 35 ? 61.75 60.906 -48.312 1 28.36 35 LEU B N 1
ATOM 2669 C CA . LEU B 1 35 ? 62.844 60.062 -47.875 1 28.36 35 LEU B CA 1
ATOM 2670 C C . LEU B 1 35 ? 62.375 58.656 -47.594 1 28.36 35 LEU B C 1
ATOM 2672 O O . LEU B 1 35 ? 61.375 58.438 -46.938 1 28.36 35 LEU B O 1
ATOM 2676 N N . SER B 1 36 ? 62.844 57.562 -48.344 1 25.7 36 SER B N 1
ATOM 2677 C CA . SER B 1 36 ? 62.562 56.156 -48.5 1 25.7 36 SER B CA 1
ATOM 2678 C C . SER B 1 36 ? 63.031 55.375 -47.281 1 25.7 36 SER B C 1
ATOM 2680 O O . SER B 1 36 ? 64.062 54.719 -47.312 1 25.7 36 SER B O 1
ATOM 2682 N N . LEU B 1 37 ? 62.781 55.688 -46 1 27.55 37 LEU B N 1
ATOM 2683 C CA . LEU B 1 37 ? 63.344 54.844 -44.938 1 27.55 37 LEU B CA 1
ATOM 2684 C C . LEU B 1 37 ? 62.719 53.469 -44.938 1 27.55 37 LEU B C 1
ATOM 2686 O O . LEU B 1 37 ? 61.5 53.344 -45 1 27.55 37 LEU B O 1
ATOM 2690 N N . LYS B 1 38 ? 63.562 52.344 -45.156 1 35.41 38 LYS B N 1
ATOM 2691 C CA . LYS B 1 38 ? 63.25 50.906 -45.188 1 35.41 38 LYS B CA 1
ATOM 2692 C C . LYS B 1 38 ? 62.75 50.438 -43.812 1 35.41 38 LYS B C 1
ATOM 2694 O O . LYS B 1 38 ? 63.375 50.719 -42.781 1 35.41 38 LYS B O 1
ATOM 2699 N N . PRO B 1 39 ? 61.438 50 -43.594 1 32.22 39 PRO B N 1
ATOM 2700 C CA . PRO B 1 39 ? 60.781 49.625 -42.312 1 32.22 39 PRO B CA 1
ATOM 2701 C C . PRO B 1 39 ? 61.406 48.375 -41.688 1 32.22 39 PRO B C 1
ATOM 2703 O O . PRO B 1 39 ? 61.781 47.469 -42.406 1 32.22 39 PRO B O 1
ATOM 2706 N N . ARG B 1 40 ? 62.062 48.438 -40.469 1 39.44 40 ARG B N 1
ATOM 2707 C CA . ARG B 1 40 ? 62.531 47.375 -39.625 1 39.44 40 ARG B CA 1
ATOM 2708 C C . ARG B 1 40 ? 61.438 46.344 -39.344 1 39.44 40 ARG B C 1
ATOM 2710 O O . ARG B 1 40 ? 60.281 46.719 -39.156 1 39.44 40 ARG B O 1
ATOM 2717 N N . PRO B 1 41 ? 61.719 45 -39.719 1 37.56 41 PRO B N 1
ATOM 2718 C CA . PRO B 1 41 ? 60.781 43.906 -39.562 1 37.56 41 PRO B CA 1
ATOM 2719 C C . PRO B 1 41 ? 60.344 43.719 -38.094 1 37.56 41 PRO B C 1
ATOM 2721 O O . PRO B 1 41 ? 61.188 43.812 -37.188 1 37.56 41 PRO B O 1
ATOM 2724 N N . ILE B 1 42 ? 59.156 44 -37.656 1 37.94 42 ILE B N 1
ATOM 2725 C CA . ILE B 1 42 ? 58.438 43.844 -36.406 1 37.94 42 ILE B CA 1
ATOM 2726 C C . ILE B 1 42 ? 58.438 42.375 -35.969 1 37.94 42 ILE B C 1
ATOM 2728 O O . ILE B 1 42 ? 57.719 41.531 -36.531 1 37.94 42 ILE B O 1
ATOM 2732 N N . LEU B 1 43 ? 59.562 41.688 -35.688 1 40.69 43 LEU B N 1
ATOM 2733 C CA . LEU B 1 43 ? 59.656 40.375 -35.125 1 40.69 43 LEU B CA 1
ATOM 2734 C C . LEU B 1 43 ? 58.906 40.281 -33.781 1 40.69 43 LEU B C 1
ATOM 2736 O O . LEU B 1 43 ? 58.812 39.219 -33.188 1 40.69 43 LEU B O 1
ATOM 2740 N N . GLU B 1 44 ? 58.625 41.375 -33.125 1 43.25 44 GLU B N 1
ATOM 2741 C CA . GLU B 1 44 ? 58.125 41.281 -31.766 1 43.25 44 GLU B CA 1
ATOM 2742 C C . GLU B 1 44 ? 56.719 40.656 -31.719 1 43.25 44 GLU B C 1
ATOM 2744 O O . GLU B 1 44 ? 56.281 40.188 -30.688 1 43.25 44 GLU B O 1
ATOM 2749 N N . ASP B 1 45 ? 56 40.656 -32.812 1 48.09 45 ASP B N 1
ATOM 2750 C CA . ASP B 1 45 ? 54.562 40.406 -32.656 1 48.09 45 ASP B CA 1
ATOM 2751 C C . ASP B 1 45 ? 54.281 38.875 -32.656 1 48.09 45 ASP B C 1
ATOM 2753 O O . ASP B 1 45 ? 53.188 38.469 -32.344 1 48.09 45 ASP B O 1
ATOM 2757 N N . GLN B 1 46 ? 55.312 38.094 -32.938 1 48.59 46 GLN B N 1
ATOM 2758 C CA . GLN B 1 46 ? 54.938 36.688 -33.031 1 48.59 46 GLN B CA 1
ATOM 2759 C C . GLN B 1 46 ? 54.938 36 -31.672 1 48.59 46 GLN B C 1
ATOM 2761 O O . GLN B 1 46 ? 54.188 35.094 -31.422 1 48.59 46 GLN B O 1
ATOM 2766 N N . ALA B 1 47 ? 55.875 36.406 -30.734 1 52.53 47 ALA B N 1
ATOM 2767 C CA . ALA B 1 47 ? 55.969 35.75 -29.453 1 52.53 47 ALA B CA 1
ATOM 2768 C C . ALA B 1 47 ? 54.781 36.031 -28.562 1 52.53 47 ALA B C 1
ATOM 2770 O O . ALA B 1 47 ? 54.25 35.156 -27.875 1 52.53 47 ALA B O 1
ATOM 2771 N N . TRP B 1 48 ? 54.344 37.25 -28.578 1 56.69 48 TRP B N 1
ATOM 2772 C CA . TRP B 1 48 ? 53.125 37.594 -27.828 1 56.69 48 TRP B CA 1
ATOM 2773 C C . TRP B 1 48 ? 51.938 36.844 -28.344 1 56.69 48 TRP B C 1
ATOM 2775 O O . TRP B 1 48 ? 51.094 36.406 -27.562 1 56.69 48 TRP B O 1
ATOM 2785 N N . ASN B 1 49 ? 52.156 36.438 -29.625 1 60.81 49 ASN B N 1
ATOM 2786 C CA . ASN B 1 49 ? 51.031 35.75 -30.25 1 60.81 49 ASN B CA 1
ATOM 2787 C C . ASN B 1 49 ? 50.938 34.281 -29.828 1 60.81 49 ASN B C 1
ATOM 2789 O O . ASN B 1 49 ? 49.812 33.781 -29.609 1 60.81 49 ASN B O 1
ATOM 2793 N N . GLN B 1 50 ? 52.094 33.781 -29.453 1 67 50 GLN B N 1
ATOM 2794 C CA . GLN B 1 50 ? 52.031 32.375 -29.094 1 67 50 GLN B CA 1
ATOM 2795 C C . GLN B 1 50 ? 51.594 32.188 -27.641 1 67 50 GLN B C 1
ATOM 2797 O O . GLN B 1 50 ? 50.75 31.344 -27.344 1 67 50 GLN B O 1
ATOM 2802 N N . GLU B 1 51 ? 52.219 32.969 -26.734 1 66.25 51 GLU B N 1
ATOM 2803 C CA . GLU B 1 51 ? 51.844 32.875 -25.328 1 66.25 51 GLU B CA 1
ATOM 2804 C C . GLU B 1 51 ? 50.406 33.281 -25.109 1 66.25 51 GLU B C 1
ATOM 2806 O O . GLU B 1 51 ? 49.688 32.656 -24.297 1 66.25 51 GLU B O 1
ATOM 2811 N N . SER B 1 52 ? 50.062 34.219 -25.938 1 71.31 52 SER B N 1
ATOM 2812 C CA . SER B 1 52 ? 48.656 34.6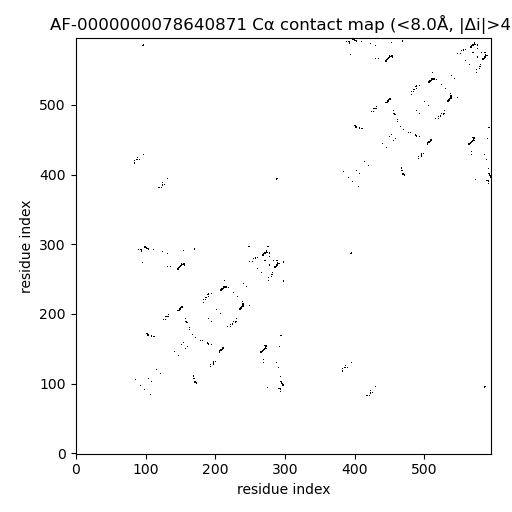56 -25.859 1 71.31 52 SER B CA 1
ATOM 2813 C C . SER B 1 52 ? 47.75 33.594 -26.422 1 71.31 52 SER B C 1
ATOM 2815 O O . SER B 1 52 ? 46.656 33.312 -25.859 1 71.31 52 SER B O 1
ATOM 2817 N N . ARG B 1 53 ? 48.25 32.844 -27.344 1 71.12 53 ARG B N 1
ATOM 2818 C CA . ARG B 1 53 ? 47.438 31.766 -27.938 1 71.12 53 ARG B CA 1
ATOM 2819 C C . ARG B 1 53 ? 47.344 30.578 -27 1 71.12 53 ARG B C 1
ATOM 2821 O O . ARG B 1 53 ? 46.281 30 -26.828 1 71.12 53 ARG B O 1
ATOM 2828 N N . GLU B 1 54 ? 48.5 30.375 -26.375 1 80 54 GLU B N 1
ATOM 2829 C CA . GLU B 1 54 ? 48.531 29.266 -25.422 1 80 54 GLU B CA 1
ATOM 2830 C C . GLU B 1 54 ? 47.656 29.578 -24.203 1 80 54 GLU B C 1
ATOM 2832 O O . GLU B 1 54 ? 46.969 28.688 -23.703 1 80 54 GLU B O 1
ATOM 2837 N N . GLY B 1 55 ? 47.719 30.75 -23.859 1 76.38 55 GLY B N 1
ATOM 2838 C CA . GLY B 1 55 ? 46.844 31.188 -22.781 1 76.38 55 GLY B CA 1
ATOM 2839 C C . GLY B 1 55 ? 45.375 31.109 -23.156 1 76.38 55 GLY B C 1
ATOM 2840 O O . GLY B 1 55 ? 44.562 30.688 -22.344 1 76.38 55 GLY B O 1
ATOM 2841 N N . VAL B 1 56 ? 45.125 31.484 -24.359 1 79.44 56 VAL B N 1
ATOM 2842 C CA . VAL B 1 56 ? 43.781 31.438 -24.875 1 79.44 56 VAL B CA 1
ATOM 2843 C C . VAL B 1 56 ? 43.344 29.984 -25.031 1 79.44 56 VAL B C 1
ATOM 2845 O O . VAL B 1 56 ? 42.219 29.609 -24.672 1 79.44 56 VAL B O 1
ATOM 2848 N N . ASP B 1 57 ? 44.188 29.141 -25.547 1 78.5 57 ASP B N 1
ATOM 2849 C CA . ASP B 1 57 ? 43.875 27.734 -25.734 1 78.5 57 ASP B CA 1
ATOM 2850 C C . ASP B 1 57 ? 43.625 27.047 -24.391 1 78.5 57 ASP B C 1
ATOM 2852 O O . ASP B 1 57 ? 42.719 26.219 -24.281 1 78.5 57 ASP B O 1
ATOM 2856 N N . LYS B 1 58 ? 44.281 27.375 -23.438 1 84 58 LYS B N 1
ATOM 2857 C CA . LYS B 1 58 ? 44.094 26.797 -22.109 1 84 58 LYS B CA 1
ATOM 2858 C C . LYS B 1 58 ? 42.75 27.266 -21.5 1 84 58 LYS B C 1
ATOM 2860 O O . LYS B 1 58 ? 42.062 26.484 -20.859 1 84 58 LYS B O 1
ATOM 2865 N N . LYS B 1 59 ? 42.469 28.484 -21.703 1 81.88 59 LYS B N 1
ATOM 2866 C CA . LYS B 1 59 ? 41.188 29 -21.234 1 81.88 59 LYS B CA 1
ATOM 2867 C C . LYS B 1 59 ? 40.031 28.312 -21.922 1 81.88 59 LYS B C 1
ATOM 2869 O O . LYS B 1 59 ? 39.031 27.969 -21.297 1 81.88 59 LYS B O 1
ATOM 2874 N N . ILE B 1 60 ? 40.25 28.031 -23.172 1 84 60 IL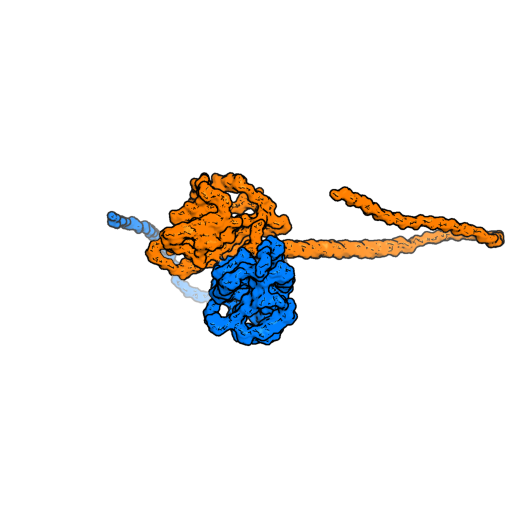E B N 1
ATOM 2875 C CA . ILE B 1 60 ? 39.219 27.312 -23.938 1 84 60 ILE B CA 1
ATOM 2876 C C . ILE B 1 60 ? 39.094 25.891 -23.422 1 84 60 ILE B C 1
ATOM 2878 O O . ILE B 1 60 ? 37.969 25.375 -23.266 1 84 60 ILE B O 1
ATOM 2882 N N . GLU B 1 61 ? 40.156 25.297 -23.062 1 84.56 61 GLU B N 1
ATOM 2883 C CA . GLU B 1 61 ? 40.156 23.953 -22.516 1 84.56 61 GLU B CA 1
ATOM 2884 C C . GLU B 1 61 ? 39.438 23.906 -21.172 1 84.56 61 GLU B C 1
ATOM 2886 O O . GLU B 1 61 ? 38.656 23 -20.891 1 84.56 61 GLU B O 1
ATOM 2891 N N . ILE B 1 62 ? 39.75 24.859 -20.391 1 86.62 62 ILE B N 1
ATOM 2892 C CA . ILE B 1 62 ? 39.125 24.953 -19.078 1 86.62 62 ILE B CA 1
ATOM 2893 C C . ILE B 1 62 ? 37.625 25.203 -19.25 1 86.62 62 ILE B C 1
ATOM 2895 O O . ILE B 1 62 ? 36.812 24.594 -18.562 1 86.62 62 ILE B O 1
ATOM 2899 N N . PHE B 1 63 ? 37.375 26.125 -20.141 1 84.38 63 PHE B N 1
ATOM 2900 C CA . PHE B 1 63 ? 35.969 26.406 -20.406 1 84.38 63 PHE B CA 1
ATOM 2901 C C . PHE B 1 63 ? 35.25 25.172 -20.938 1 84.38 63 PHE B C 1
ATOM 2903 O O . PHE B 1 63 ? 34.094 24.891 -20.547 1 84.38 63 PHE B O 1
ATOM 2910 N N . ASP B 1 64 ? 35.938 24.438 -21.75 1 84.5 64 ASP B N 1
ATOM 2911 C CA . ASP B 1 64 ? 35.375 23.203 -22.266 1 84.5 64 ASP B CA 1
ATOM 2912 C C . ASP B 1 64 ? 35.156 22.172 -21.141 1 84.5 64 ASP B C 1
ATOM 2914 O O . ASP B 1 64 ? 34.156 21.469 -21.109 1 84.5 64 ASP B O 1
ATOM 2918 N N . GLU B 1 65 ? 36.094 22.156 -20.281 1 84.75 65 GLU B N 1
ATOM 2919 C CA . GLU B 1 65 ? 36 21.266 -19.141 1 84.75 65 GLU B CA 1
ATOM 2920 C C . GLU B 1 65 ? 34.844 21.656 -18.219 1 84.75 65 GLU B C 1
ATOM 2922 O O . GLU B 1 65 ? 34.125 20.797 -17.719 1 84.75 65 GLU B O 1
ATOM 2927 N N . ILE B 1 66 ? 34.656 22.922 -18.031 1 85.44 66 ILE B N 1
ATOM 2928 C CA . ILE B 1 66 ? 33.562 23.422 -17.219 1 85.44 66 ILE B CA 1
ATOM 2929 C C . ILE B 1 66 ? 32.219 23.109 -17.891 1 85.44 66 ILE B C 1
ATOM 2931 O O . ILE B 1 66 ? 31.281 22.672 -17.234 1 85.44 66 ILE B O 1
ATOM 2935 N N . ARG B 1 67 ? 32.156 23.328 -19.156 1 83.19 67 ARG B N 1
ATOM 2936 C CA . ARG B 1 67 ? 30.938 23.031 -19.922 1 83.19 67 ARG B CA 1
ATOM 2937 C C . ARG B 1 67 ? 30.609 21.547 -19.859 1 83.19 67 ARG B C 1
ATOM 2939 O O . ARG B 1 67 ? 29.453 21.172 -19.703 1 83.19 67 ARG B O 1
ATOM 2946 N N . GLU B 1 68 ? 31.672 20.734 -20 1 83.25 68 GLU B N 1
ATOM 2947 C CA . GLU B 1 68 ? 31.484 19.297 -19.922 1 83.25 68 GLU B CA 1
ATOM 2948 C C . GLU B 1 68 ? 31.047 18.875 -18.531 1 83.25 68 GLU B C 1
ATOM 2950 O O . GLU B 1 68 ? 30.188 18 -18.375 1 83.25 68 GLU B O 1
ATOM 2955 N N . GLU B 1 69 ? 31.562 19.5 -17.578 1 83.12 69 GLU B N 1
ATOM 2956 C CA . GLU B 1 69 ? 31.172 19.234 -16.188 1 83.12 69 GLU B CA 1
ATOM 2957 C C . GLU B 1 69 ? 29.734 19.672 -15.938 1 83.12 69 GLU B C 1
ATOM 2959 O O . GLU B 1 69 ? 28.984 18.969 -15.258 1 83.12 69 GLU B O 1
ATOM 2964 N N . GLU B 1 70 ? 29.375 20.781 -16.422 1 81.69 70 GLU B N 1
ATOM 2965 C CA . GLU B 1 70 ? 28 21.266 -16.297 1 81.69 70 GLU B CA 1
ATOM 2966 C C . GLU B 1 70 ? 27.016 20.328 -17 1 81.69 70 GLU B C 1
ATOM 2968 O O . GLU B 1 70 ? 25.922 20.078 -16.5 1 81.69 70 GLU B O 1
ATOM 2973 N N . LYS B 1 71 ? 27.422 19.922 -18.156 1 85.25 71 LYS B N 1
ATOM 2974 C CA . LYS B 1 71 ? 26.609 18.953 -18.875 1 85.25 71 LYS B CA 1
ATOM 2975 C C . LYS B 1 71 ? 26.469 17.656 -18.094 1 85.25 71 LYS B C 1
ATOM 2977 O O . LYS B 1 71 ? 25.375 17.078 -18.016 1 85.25 71 LYS B O 1
ATOM 2982 N N . ARG B 1 72 ? 27.469 17.25 -17.453 1 84.94 72 ARG B N 1
ATOM 2983 C CA . ARG B 1 72 ? 27.453 16.031 -16.641 1 84.94 72 ARG B CA 1
ATOM 2984 C C . ARG B 1 72 ? 26.578 16.203 -15.406 1 84.94 72 ARG B C 1
ATOM 2986 O O . ARG B 1 72 ? 25.828 15.312 -15.039 1 84.94 72 ARG B O 1
ATOM 2993 N N . GLU B 1 73 ? 26.734 17.297 -14.883 1 85.06 73 GLU B N 1
ATOM 2994 C CA . GLU B 1 73 ? 25.922 17.609 -13.703 1 85.06 73 GLU B CA 1
ATOM 2995 C C . GLU B 1 73 ? 24.438 17.688 -14.062 1 85.06 73 GLU B C 1
ATOM 2997 O O . GLU B 1 73 ? 23.594 17.219 -13.297 1 85.06 73 GLU B O 1
ATOM 3002 N N . SER B 1 74 ? 24.172 18.234 -15.18 1 86.25 74 SER B N 1
ATOM 3003 C CA . SER B 1 74 ? 22.797 18.328 -15.648 1 86.25 74 SER B CA 1
ATOM 3004 C C . SER B 1 74 ? 22.219 16.953 -15.961 1 86.25 74 SER B C 1
ATOM 3006 O O . SER B 1 74 ? 21.062 16.688 -15.648 1 86.25 74 SER B O 1
ATOM 3008 N N . GLU B 1 75 ? 23.031 16.156 -16.484 1 87.5 75 GLU B N 1
ATOM 3009 C CA . GLU B 1 75 ? 22.609 14.797 -16.797 1 87.5 75 GLU B CA 1
ATOM 3010 C C . GLU B 1 75 ? 22.391 13.984 -15.516 1 87.5 75 GLU B C 1
ATOM 3012 O O . GLU B 1 75 ? 21.453 13.195 -15.43 1 87.5 75 GLU B O 1
ATOM 3017 N N . GLU B 1 76 ? 23.219 14.211 -14.609 1 88.19 76 GLU B N 1
ATOM 3018 C CA . GLU B 1 76 ? 23.078 13.523 -13.328 1 88.19 76 GLU B CA 1
ATOM 3019 C C . GLU B 1 76 ? 21.828 13.984 -12.586 1 88.19 76 GLU B C 1
ATOM 3021 O O . GLU B 1 76 ? 21.141 13.18 -11.961 1 88.19 76 GLU B O 1
ATOM 3026 N N . GLU B 1 77 ? 21.609 15.18 -12.672 1 88.81 77 GLU B N 1
ATOM 3027 C CA . GLU B 1 77 ? 20.422 15.742 -12.047 1 88.81 77 GLU B CA 1
ATOM 3028 C C . GLU B 1 77 ? 19.156 15.195 -12.703 1 88.81 77 GLU B C 1
ATOM 3030 O O . GLU B 1 77 ? 18.172 14.898 -12.023 1 88.81 77 GLU B O 1
ATOM 3035 N N . GLU B 1 78 ? 19.188 15.07 -13.961 1 90.5 78 GLU B N 1
ATOM 3036 C CA . GLU B 1 78 ? 18.047 14.523 -14.688 1 90.5 78 GLU B CA 1
ATOM 3037 C C . GLU B 1 78 ? 17.844 13.047 -14.359 1 90.5 78 GLU B C 1
ATOM 3039 O O . GLU B 1 78 ? 16.703 12.602 -14.18 1 90.5 78 GLU B O 1
ATOM 3044 N N . ARG B 1 79 ? 18.922 12.375 -14.234 1 91.62 79 ARG B N 1
ATOM 3045 C CA . ARG B 1 79 ? 18.844 10.961 -13.867 1 91.62 79 ARG B CA 1
ATOM 3046 C C . ARG B 1 79 ? 18.25 10.797 -12.477 1 91.62 79 ARG B C 1
ATOM 3048 O O . ARG B 1 79 ? 17.422 9.898 -12.25 1 91.62 79 ARG B O 1
ATOM 3055 N N . GLU B 1 80 ? 18.625 11.633 -11.648 1 92.44 80 GLU B N 1
ATOM 3056 C CA . GLU B 1 80 ? 18.109 11.594 -10.281 1 92.44 80 GLU B CA 1
ATOM 3057 C C . GLU B 1 80 ? 16.625 11.953 -10.242 1 92.44 80 GLU B C 1
ATOM 3059 O O . GLU B 1 80 ? 15.844 11.344 -9.508 1 92.44 80 GLU B O 1
ATOM 3064 N N . ARG B 1 81 ? 16.281 12.883 -11.039 1 94 81 ARG B N 1
ATOM 3065 C CA . ARG B 1 81 ? 14.891 13.289 -11.117 1 94 81 ARG B CA 1
ATOM 3066 C C . ARG B 1 81 ? 14.008 12.148 -11.617 1 94 81 ARG B C 1
ATOM 3068 O O . ARG B 1 81 ? 12.938 11.891 -11.062 1 94 81 ARG B O 1
ATOM 3075 N N . VAL B 1 82 ? 14.445 11.469 -12.617 1 96 82 VAL B N 1
ATOM 3076 C CA . VAL B 1 82 ? 13.688 10.359 -13.195 1 96 82 VAL B CA 1
ATOM 3077 C C . VAL B 1 82 ? 13.602 9.211 -12.195 1 96 82 VAL B C 1
ATOM 3079 O O . VAL B 1 82 ? 12.547 8.594 -12.039 1 96 82 VAL B O 1
ATOM 3082 N N . ARG B 1 83 ? 14.695 8.977 -11.539 1 96.44 83 ARG B N 1
ATOM 3083 C CA . ARG B 1 83 ? 14.703 7.922 -10.531 1 96.44 83 ARG B CA 1
ATOM 3084 C C . ARG B 1 83 ? 13.688 8.211 -9.43 1 96.44 83 ARG B C 1
ATOM 3086 O O . ARG B 1 83 ? 12.898 7.336 -9.062 1 96.44 83 ARG B O 1
ATOM 3093 N N . LEU B 1 84 ? 13.695 9.438 -8.961 1 97.31 84 LEU B N 1
ATOM 3094 C CA . LEU B 1 84 ? 12.781 9.828 -7.898 1 97.31 84 LEU B CA 1
ATOM 3095 C C . LEU B 1 84 ? 11.336 9.742 -8.367 1 97.31 84 LEU B C 1
ATOM 3097 O O . LEU B 1 84 ? 10.469 9.258 -7.633 1 97.31 84 LEU B O 1
ATOM 3101 N N . TYR B 1 85 ? 11.102 10.164 -9.562 1 98.38 85 TYR B N 1
ATOM 3102 C CA . TYR B 1 85 ? 9.758 10.078 -10.133 1 98.38 85 TYR B CA 1
ATOM 3103 C C . TYR B 1 85 ? 9.289 8.625 -10.195 1 98.38 85 TYR B C 1
ATOM 3105 O O . TYR B 1 85 ? 8.156 8.32 -9.805 1 98.38 85 TYR B O 1
ATOM 3113 N N . CYS B 1 86 ? 10.117 7.75 -10.672 1 98.81 86 CYS B N 1
ATOM 3114 C CA . CYS B 1 86 ? 9.742 6.355 -10.867 1 98.81 86 CYS B CA 1
ATOM 3115 C C . CYS B 1 86 ? 9.562 5.648 -9.531 1 98.81 86 CYS B C 1
ATOM 3117 O O . CYS B 1 86 ? 8.703 4.773 -9.398 1 98.81 86 CYS B O 1
ATOM 3119 N N . GLU B 1 87 ? 10.359 6.027 -8.5 1 98.56 87 GLU B N 1
ATOM 3120 C CA . GLU B 1 87 ? 10.156 5.504 -7.148 1 98.56 87 GLU B CA 1
ATOM 3121 C C . GLU B 1 87 ? 8.805 5.922 -6.59 1 98.56 87 GLU B C 1
ATOM 3123 O O . GLU B 1 87 ? 8.086 5.109 -6 1 98.56 87 GLU B O 1
ATOM 3128 N N . SER B 1 88 ? 8.438 7.148 -6.828 1 98.88 88 SER B N 1
ATOM 3129 C CA . SER B 1 88 ? 7.16 7.664 -6.344 1 98.88 88 SER B CA 1
ATOM 3130 C C . SER B 1 88 ? 5.992 7.066 -7.121 1 98.88 88 SER B C 1
ATOM 3132 O O . SER B 1 88 ? 4.93 6.805 -6.551 1 98.88 88 SER B O 1
ATOM 3134 N N . TRP B 1 89 ? 6.211 6.914 -8.438 1 98.88 89 TRP B N 1
ATOM 3135 C CA . TRP B 1 89 ? 5.207 6.242 -9.258 1 98.88 89 TRP B CA 1
ATOM 3136 C C . TRP B 1 89 ? 4.949 4.824 -8.75 1 98.88 89 TRP B C 1
ATOM 3138 O O . TRP B 1 89 ? 3.799 4.418 -8.578 1 98.88 89 TRP B O 1
ATOM 3148 N N . ARG B 1 90 ? 6.027 4.07 -8.453 1 98.88 90 ARG B N 1
ATOM 3149 C CA . ARG B 1 90 ? 5.871 2.721 -7.918 1 98.88 90 ARG B CA 1
ATOM 3150 C C . ARG B 1 90 ? 5.168 2.742 -6.566 1 98.88 90 ARG B C 1
ATOM 3152 O O . ARG B 1 90 ? 4.34 1.876 -6.277 1 98.88 90 ARG B O 1
ATOM 3159 N N . PHE B 1 91 ? 5.527 3.754 -5.715 1 98.94 91 PHE B N 1
ATOM 3160 C CA . PHE B 1 91 ? 4.844 3.904 -4.438 1 98.94 91 PHE B CA 1
ATOM 3161 C C . PHE B 1 91 ? 3.336 4.012 -4.645 1 98.94 91 PHE B C 1
ATOM 3163 O O . PHE B 1 91 ? 2.564 3.309 -3.988 1 98.94 91 PHE B O 1
ATOM 3170 N N . ALA B 1 92 ? 2.906 4.852 -5.59 1 98.94 92 ALA B N 1
ATOM 3171 C CA . ALA B 1 92 ? 1.488 5.074 -5.859 1 98.94 92 ALA B CA 1
ATOM 3172 C C . ALA B 1 92 ? 0.824 3.805 -6.387 1 98.94 92 ALA B C 1
ATOM 3174 O O . ALA B 1 92 ? -0.325 3.514 -6.047 1 98.94 92 ALA B O 1
ATOM 3175 N N . VAL B 1 93 ? 1.547 3.051 -7.145 1 98.81 93 VAL B N 1
ATOM 3176 C CA . VAL B 1 93 ? 1.044 1.801 -7.707 1 98.81 93 VAL B CA 1
ATOM 3177 C C . VAL B 1 93 ? 0.865 0.77 -6.598 1 98.81 93 VAL B C 1
ATOM 3179 O O . VAL B 1 93 ? -0.211 0.184 -6.453 1 98.81 93 VAL B O 1
ATOM 3182 N N . GLU B 1 94 ? 1.899 0.572 -5.766 1 98.88 94 GLU B N 1
ATOM 3183 C CA . GLU B 1 94 ? 1.936 -0.509 -4.781 1 98.88 94 GLU B CA 1
ATOM 3184 C C . GLU B 1 94 ? 1.004 -0.22 -3.609 1 98.88 94 GLU B C 1
ATOM 3186 O O . GLU B 1 94 ? 0.574 -1.14 -2.91 1 98.88 94 GLU B O 1
ATOM 3191 N N . THR B 1 95 ? 0.583 1.05 -3.4 1 98.75 95 THR B N 1
ATOM 3192 C CA . THR B 1 95 ? -0.319 1.411 -2.312 1 98.75 95 THR B CA 1
ATOM 3193 C C . THR B 1 95 ? -1.75 1.558 -2.82 1 98.75 95 THR B C 1
ATOM 3195 O O . THR B 1 95 ? -2.627 2.031 -2.094 1 98.75 95 THR B O 1
ATOM 3198 N N . ASN B 1 96 ? -1.974 1.253 -4.07 1 98.38 96 ASN B N 1
ATOM 3199 C CA . ASN B 1 96 ? -3.285 1.266 -4.711 1 98.38 96 ASN B CA 1
ATOM 3200 C C . ASN B 1 96 ? -3.797 2.689 -4.91 1 98.38 96 ASN B C 1
ATOM 3202 O O . ASN B 1 96 ? -4.988 2.896 -5.145 1 98.38 96 ASN B O 1
ATOM 3206 N N . ASN B 1 97 ? -2.893 3.717 -4.734 1 98.81 97 ASN B N 1
ATOM 3207 C CA . ASN B 1 97 ? -3.271 5.094 -5.031 1 98.81 97 ASN B CA 1
ATOM 3208 C C . ASN B 1 97 ? -3.541 5.293 -6.52 1 98.81 97 ASN B C 1
ATOM 3210 O O . ASN B 1 97 ? -4.551 5.895 -6.898 1 98.81 97 ASN B O 1
ATOM 3214 N N . LEU B 1 98 ? -2.586 4.832 -7.312 1 98.62 98 LEU B N 1
ATOM 3215 C CA . LEU B 1 98 ? -2.736 4.898 -8.766 1 98.62 98 LEU B CA 1
ATOM 3216 C C . LEU B 1 98 ? -3.449 3.658 -9.297 1 98.62 98 LEU B C 1
ATOM 3218 O O . LEU B 1 98 ? -2.963 2.539 -9.125 1 98.62 98 LEU B O 1
ATOM 3222 N N . GLN B 1 99 ? -4.578 3.861 -9.914 1 97.44 99 GLN B N 1
ATOM 3223 C CA . GLN B 1 99 ? -5.379 2.779 -10.469 1 97.44 99 GLN B CA 1
ATOM 3224 C C . GLN B 1 99 ? -5.641 3.004 -11.961 1 97.44 99 GLN B C 1
ATOM 3226 O O . GLN B 1 99 ? -5.391 4.094 -12.484 1 97.44 99 GLN B O 1
ATOM 3231 N N . SER B 1 100 ? -5.992 1.999 -12.625 1 95.75 100 SER B N 1
ATOM 3232 C CA . SER B 1 100 ? -6.477 2.008 -14 1 95.75 100 SER B CA 1
ATOM 3233 C C . SER B 1 100 ? -5.387 2.463 -14.969 1 95.75 100 SER B C 1
ATOM 3235 O O . SER B 1 100 ? -5.684 3.008 -16.031 1 95.75 100 SER B O 1
ATOM 3237 N N . TRP B 1 101 ? -4.113 2.385 -14.5 1 96.75 101 TRP B N 1
ATOM 3238 C CA . TRP B 1 101 ? -3.033 2.635 -15.453 1 96.75 101 TRP B CA 1
ATOM 3239 C C . TRP B 1 101 ? -2.855 1.453 -16.406 1 96.75 101 TRP B C 1
ATOM 3241 O O . TRP B 1 101 ? -3.115 0.307 -16.031 1 96.75 101 TRP B O 1
ATOM 3251 N N . LYS B 1 102 ? -2.365 1.67 -17.594 1 96.62 102 LYS B N 1
ATOM 3252 C CA . LYS B 1 102 ? -2.393 0.643 -18.641 1 96.62 102 LYS B CA 1
ATOM 3253 C C . LYS B 1 102 ? -0.991 0.106 -18.922 1 96.62 102 LYS B C 1
ATOM 3255 O O . LYS B 1 102 ? -0.82 -1.082 -19.203 1 96.62 102 LYS B O 1
ATOM 3260 N N . VAL B 1 103 ? -0.03 1.056 -18.906 1 97.88 103 VAL B N 1
ATOM 3261 C CA . VAL B 1 103 ? 1.352 0.671 -19.188 1 97.88 103 VAL B CA 1
ATOM 3262 C C . VAL B 1 103 ? 2.289 1.41 -18.234 1 97.88 103 VAL B C 1
ATOM 3264 O O . VAL B 1 103 ? 1.916 2.434 -17.656 1 97.88 103 VAL B O 1
ATOM 3267 N N . VAL B 1 104 ? 3.439 0.905 -18.047 1 98.56 104 VAL B N 1
ATOM 3268 C CA . VAL B 1 104 ? 4.508 1.591 -17.328 1 98.56 104 VAL B CA 1
ATOM 3269 C C . VAL B 1 104 ? 4.895 2.867 -18.062 1 98.56 104 VAL B C 1
ATOM 3271 O O . VAL B 1 104 ? 5.047 2.861 -19.297 1 98.56 104 VAL B O 1
ATOM 3274 N N . PRO B 1 105 ? 4.996 4.02 -17.344 1 98.12 105 PRO B N 1
ATOM 3275 C CA . PRO B 1 105 ? 5.508 5.203 -18.031 1 98.12 105 PRO B CA 1
ATOM 3276 C C . PRO B 1 105 ? 6.84 4.949 -18.734 1 98.12 105 PRO B C 1
ATOM 3278 O O . PRO B 1 105 ? 7.711 4.273 -18.188 1 98.12 105 PRO B O 1
ATOM 3281 N N . ILE B 1 106 ? 6.965 5.512 -19.891 1 97.81 106 ILE B N 1
ATOM 3282 C CA . ILE B 1 106 ? 8.125 5.23 -20.734 1 97.81 106 ILE B CA 1
ATOM 3283 C C . ILE B 1 106 ? 9.406 5.555 -19.969 1 97.81 106 ILE B C 1
ATOM 3285 O O . ILE B 1 106 ? 10.391 4.812 -20.047 1 97.81 106 ILE B O 1
ATOM 3289 N N . GLU B 1 107 ? 9.422 6.609 -19.203 1 97.44 107 GLU B N 1
ATOM 3290 C CA . GLU B 1 107 ? 10.617 7.035 -18.469 1 97.44 107 GLU B CA 1
ATOM 3291 C C . GLU B 1 107 ? 10.945 6.07 -17.344 1 97.44 107 GLU B C 1
ATOM 3293 O O . GLU B 1 107 ? 12.062 6.074 -16.812 1 97.44 107 GLU B O 1
ATOM 3298 N N . CYS B 1 108 ? 9.984 5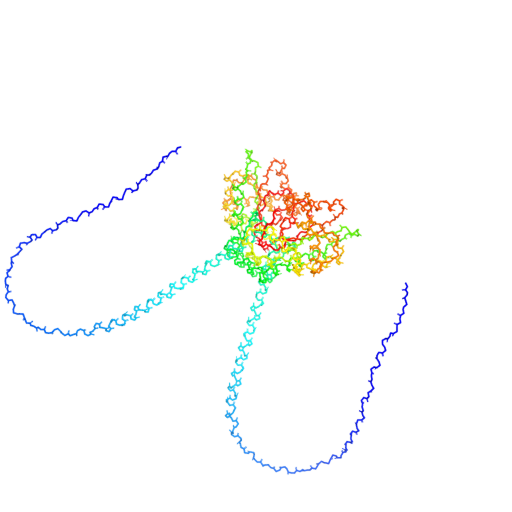.16 -17 1 98.44 108 CYS B N 1
ATOM 3299 C CA . CYS B 1 108 ? 10.195 4.27 -15.859 1 98.44 108 CYS B CA 1
ATOM 3300 C C . CYS B 1 108 ? 10.5 2.852 -16.328 1 98.44 108 CYS B C 1
ATOM 3302 O O . CYS B 1 108 ? 10.602 1.93 -15.523 1 98.44 108 CYS B O 1
ATOM 3304 N N . GLY B 1 109 ? 10.625 2.654 -17.641 1 98 109 GLY B N 1
ATOM 3305 C CA . GLY B 1 109 ? 10.93 1.331 -18.156 1 98 109 GLY B CA 1
ATOM 3306 C C . GLY B 1 109 ? 12.203 0.742 -17.594 1 98 109 GLY B C 1
ATOM 3307 O O . GLY B 1 109 ? 12.211 -0.403 -17.125 1 98 109 GLY B O 1
ATOM 3308 N N . GLY B 1 110 ? 13.312 1.56 -17.625 1 97.38 110 GLY B N 1
ATOM 3309 C CA . GLY B 1 110 ? 14.586 1.111 -17.094 1 97.38 110 GLY B CA 1
ATOM 3310 C C . GLY B 1 110 ? 14.539 0.833 -15.602 1 97.38 110 GLY B C 1
ATOM 3311 O O . GLY B 1 110 ? 15.133 -0.138 -15.133 1 97.38 110 GLY B O 1
ATOM 3312 N N . PHE B 1 111 ? 13.844 1.651 -14.945 1 98 111 PHE B N 1
ATOM 3313 C CA . PHE B 1 111 ? 13.68 1.506 -13.5 1 98 111 PHE B CA 1
ATOM 3314 C C . PHE B 1 111 ? 13 0.186 -13.164 1 98 111 PHE B C 1
ATOM 3316 O O . PHE B 1 111 ? 13.477 -0.563 -12.305 1 98 111 PHE B O 1
ATOM 3323 N N . VAL B 1 112 ? 11.867 -0.181 -13.859 1 98.69 112 VAL B N 1
ATOM 3324 C CA . VAL B 1 112 ? 11.094 -1.39 -13.594 1 98.69 112 VAL B CA 1
ATOM 3325 C C . VAL B 1 112 ? 11.922 -2.621 -13.961 1 98.69 112 VAL B C 1
ATOM 3327 O O . VAL B 1 112 ? 11.969 -3.596 -13.211 1 98.69 112 VAL B O 1
ATOM 3330 N N . LYS B 1 113 ? 12.602 -2.557 -15.062 1 98.25 113 LYS B N 1
ATOM 3331 C CA . LYS B 1 113 ? 13.469 -3.658 -15.469 1 98.25 113 LYS B CA 1
ATOM 3332 C C . LYS B 1 113 ? 14.516 -3.957 -14.406 1 98.25 113 LYS B C 1
ATOM 3334 O O . LYS B 1 113 ? 14.719 -5.113 -14.023 1 98.25 113 LYS B O 1
ATOM 3339 N N . LYS B 1 114 ? 15.172 -2.891 -13.945 1 97.69 114 LYS B N 1
ATOM 3340 C CA . LYS B 1 114 ? 16.203 -3.055 -12.93 1 97.69 114 LYS B CA 1
ATOM 3341 C C . LYS B 1 114 ? 15.625 -3.625 -11.641 1 97.69 114 LYS B C 1
ATOM 3343 O O . LYS B 1 114 ? 16.188 -4.551 -11.055 1 97.69 114 LYS B O 1
ATOM 3348 N N . TYR B 1 115 ? 14.516 -3.109 -11.211 1 98.25 115 TYR B N 1
ATOM 3349 C CA . TYR B 1 115 ? 13.875 -3.566 -9.984 1 98.25 115 TYR B CA 1
ATOM 3350 C C . TYR B 1 115 ? 13.531 -5.047 -10.07 1 98.25 115 TYR B C 1
ATOM 3352 O O . TYR B 1 115 ? 13.82 -5.812 -9.148 1 98.25 115 TYR B O 1
ATOM 3360 N N . MET B 1 116 ? 12.977 -5.492 -11.242 1 98.25 116 MET B N 1
ATOM 3361 C CA . MET B 1 116 ? 12.477 -6.852 -11.398 1 98.25 116 MET B CA 1
ATOM 3362 C C . MET B 1 116 ? 13.625 -7.836 -11.578 1 98.25 116 MET B C 1
ATOM 3364 O O . MET B 1 116 ? 13.516 -9 -11.195 1 98.25 116 MET B O 1
ATOM 3368 N N . SER B 1 117 ? 14.711 -7.371 -12.117 1 95.94 117 SER B N 1
ATOM 3369 C CA . SER B 1 117 ? 15.781 -8.273 -12.516 1 95.94 117 SER B CA 1
ATOM 3370 C C . SER B 1 117 ? 16.875 -8.344 -11.461 1 95.94 117 SER B C 1
ATOM 3372 O O . SER B 1 117 ? 17.672 -9.281 -11.445 1 95.94 117 SER B O 1
ATOM 3374 N N . GLU B 1 118 ? 16.906 -7.359 -10.609 1 92.75 118 GLU B N 1
ATOM 3375 C CA . GLU B 1 118 ? 17.938 -7.332 -9.578 1 92.75 118 GLU B CA 1
ATOM 3376 C C . GLU B 1 118 ? 17.375 -7.742 -8.219 1 92.75 118 GLU B C 1
ATOM 3378 O O . GLU B 1 118 ? 16.422 -8.516 -8.148 1 92.75 118 GLU B O 1
ATOM 3383 N N . ARG B 1 119 ? 1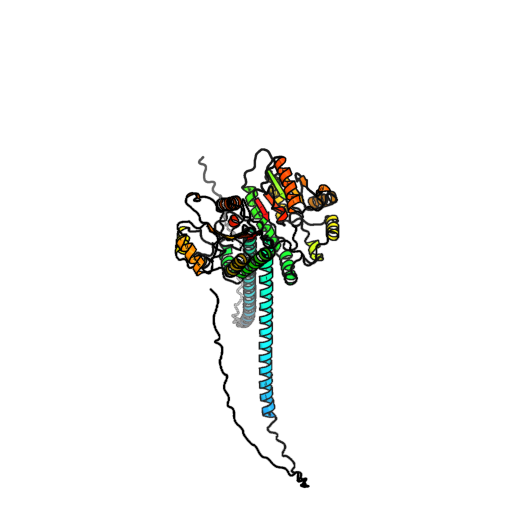8.047 -7.34 -7.184 1 95.94 119 ARG B N 1
ATOM 3384 C CA . ARG B 1 119 ? 17.781 -7.918 -5.867 1 95.94 119 ARG B CA 1
ATOM 3385 C C . ARG B 1 119 ? 16.547 -7.297 -5.238 1 95.94 119 ARG B C 1
ATOM 3387 O O . ARG B 1 119 ? 15.992 -7.836 -4.273 1 95.94 119 ARG B O 1
ATOM 3394 N N . GLY B 1 120 ? 16.094 -6.137 -5.832 1 97.81 120 GLY B N 1
ATOM 3395 C CA . GLY B 1 120 ? 14.977 -5.418 -5.227 1 97.81 120 GLY B CA 1
ATOM 3396 C C . GLY B 1 120 ? 13.703 -6.238 -5.152 1 97.81 120 GLY B C 1
ATOM 3397 O O . GLY B 1 120 ? 13.117 -6.395 -4.082 1 97.81 120 GLY B O 1
ATOM 3398 N N . TYR B 1 121 ? 13.266 -6.82 -6.242 1 98.44 121 TYR B N 1
ATOM 3399 C CA . TYR B 1 121 ? 12.047 -7.605 -6.332 1 98.44 121 TYR B CA 1
ATOM 3400 C C . TYR B 1 121 ? 12.109 -8.828 -5.422 1 98.44 121 TYR B C 1
ATOM 3402 O O . TYR B 1 121 ? 11.18 -9.086 -4.652 1 98.44 121 TYR B O 1
ATOM 3410 N N . ARG B 1 122 ? 13.164 -9.531 -5.445 1 97.88 122 ARG B N 1
ATOM 3411 C CA . ARG B 1 122 ? 13.336 -10.719 -4.613 1 97.88 122 ARG B CA 1
ATOM 3412 C C . ARG B 1 122 ? 13.305 -10.359 -3.131 1 97.88 122 ARG B C 1
ATOM 3414 O O . ARG B 1 122 ? 12.695 -11.07 -2.324 1 97.88 122 ARG B O 1
ATOM 3421 N N . SER B 1 123 ? 13.977 -9.281 -2.791 1 98.69 123 SER B N 1
ATOM 3422 C CA . SER B 1 123 ? 14.008 -8.828 -1.403 1 98.69 123 SER B CA 1
ATOM 3423 C C . SER B 1 123 ? 12.609 -8.5 -0.897 1 98.69 123 SER B C 1
ATOM 3425 O O . SER B 1 123 ? 12.242 -8.875 0.219 1 98.69 123 SER B O 1
ATOM 3427 N N . ASP B 1 124 ? 11.805 -7.809 -1.729 1 98.88 124 ASP B N 1
ATOM 3428 C CA . ASP B 1 124 ? 10.43 -7.496 -1.344 1 98.88 124 ASP B CA 1
ATOM 3429 C C . ASP B 1 124 ? 9.602 -8.766 -1.177 1 98.88 124 ASP B C 1
ATOM 3431 O O . ASP B 1 124 ? 8.82 -8.891 -0.23 1 98.88 124 ASP B O 1
ATOM 3435 N N . LEU B 1 125 ? 9.766 -9.734 -2.062 1 98.88 125 LEU B N 1
ATOM 3436 C CA . LEU B 1 125 ? 9.047 -11 -1.975 1 98.88 125 LEU B CA 1
ATOM 3437 C C . LEU B 1 125 ? 9.391 -11.727 -0.68 1 98.88 125 LEU B C 1
ATOM 3439 O O . LEU B 1 125 ? 8.5 -12.25 -0.006 1 98.88 125 LEU B O 1
ATOM 3443 N N . GLU B 1 126 ? 10.648 -11.766 -0.378 1 98.81 126 GLU B N 1
ATOM 3444 C CA . GLU B 1 126 ? 11.094 -12.438 0.836 1 98.81 126 GLU B CA 1
ATOM 3445 C C . GLU B 1 126 ? 10.508 -11.781 2.082 1 98.81 126 GLU B C 1
ATOM 3447 O O . GLU B 1 126 ? 10.07 -12.469 3.008 1 98.81 126 GLU B O 1
ATOM 3452 N N . MET B 1 127 ? 10.469 -10.484 2.086 1 98.88 127 MET B N 1
ATOM 3453 C CA . MET B 1 127 ? 9.906 -9.742 3.211 1 98.88 127 MET B CA 1
ATOM 3454 C C . MET B 1 127 ? 8.422 -10.047 3.375 1 98.88 127 MET B C 1
ATOM 3456 O O . MET B 1 127 ? 7.965 -10.336 4.48 1 98.88 127 MET B O 1
ATOM 3460 N N . VAL B 1 128 ? 7.684 -10.023 2.305 1 98.94 128 VAL B N 1
ATOM 3461 C CA . VAL B 1 128 ? 6.242 -10.258 2.369 1 98.94 128 VAL B CA 1
ATOM 3462 C C . VAL B 1 128 ? 5.977 -11.695 2.809 1 98.94 128 VAL B C 1
ATOM 3464 O O . VAL B 1 128 ? 5.09 -11.945 3.633 1 98.94 128 VAL B O 1
ATOM 3467 N N . ALA B 1 129 ? 6.719 -12.625 2.295 1 98.94 129 ALA B N 1
ATOM 3468 C CA . ALA B 1 129 ? 6.555 -14.023 2.689 1 98.94 129 ALA B CA 1
ATOM 3469 C C . ALA B 1 129 ? 6.816 -14.203 4.184 1 98.94 129 ALA B C 1
ATOM 3471 O O . ALA B 1 129 ? 6.113 -14.953 4.855 1 98.94 129 ALA B O 1
ATOM 3472 N N . GLU B 1 130 ? 7.832 -13.531 4.641 1 98.69 130 GLU B N 1
ATOM 3473 C CA . GLU B 1 130 ? 8.172 -13.625 6.059 1 98.69 130 GLU B CA 1
ATOM 3474 C C . GLU B 1 130 ? 7.055 -13.07 6.934 1 98.69 130 GLU B C 1
ATOM 3476 O O . GLU B 1 130 ? 6.68 -13.672 7.941 1 98.69 130 GLU B O 1
ATOM 3481 N N . VAL B 1 131 ? 6.543 -11.93 6.551 1 98.75 131 VAL B N 1
ATOM 3482 C CA . VAL B 1 131 ? 5.477 -11.297 7.316 1 98.75 131 VAL B CA 1
ATOM 3483 C C . VAL B 1 131 ? 4.223 -12.164 7.277 1 98.75 131 VAL B C 1
ATOM 3485 O O . VAL B 1 131 ? 3.562 -12.359 8.297 1 98.75 131 VAL B O 1
ATOM 3488 N N . ALA B 1 132 ? 3.889 -12.742 6.152 1 98.88 132 ALA B N 1
ATOM 3489 C CA . ALA B 1 132 ? 2.748 -13.641 6 1 98.88 132 ALA B CA 1
ATOM 3490 C C . ALA B 1 132 ? 2.932 -14.906 6.836 1 98.88 132 ALA B C 1
ATOM 3492 O O . ALA B 1 132 ? 2 -15.352 7.508 1 98.88 132 ALA B O 1
ATOM 3493 N N . GLY B 1 133 ? 4.117 -15.43 6.789 1 98.88 133 GLY B N 1
ATOM 3494 C CA . GLY B 1 133 ? 4.422 -16.609 7.582 1 98.88 133 GLY B CA 1
ATOM 3495 C C . GLY B 1 133 ? 4.297 -16.359 9.078 1 98.88 133 GLY B C 1
ATOM 3496 O O . GLY B 1 133 ? 3.791 -17.219 9.805 1 98.88 133 GLY B O 1
ATOM 3497 N N . ALA B 1 134 ? 4.789 -15.234 9.516 1 98.62 134 ALA B N 1
ATOM 3498 C CA . ALA B 1 134 ? 4.668 -14.875 10.93 1 98.62 134 ALA B CA 1
ATOM 3499 C C . ALA B 1 134 ? 3.203 -14.844 11.359 1 98.62 134 ALA B C 1
ATOM 3501 O O . ALA B 1 134 ? 2.854 -15.336 12.43 1 98.62 134 ALA B O 1
ATOM 3502 N N . PHE B 1 135 ? 2.383 -14.305 10.539 1 98.56 135 PHE B N 1
ATOM 3503 C CA . PHE B 1 135 ? 0.956 -14.305 10.844 1 98.56 135 PHE B CA 1
ATOM 3504 C C . PHE B 1 135 ? 0.414 -15.727 10.906 1 98.56 135 PHE B C 1
ATOM 3506 O O . PHE B 1 135 ? -0.287 -16.094 11.852 1 98.56 135 PHE B O 1
ATOM 3513 N N . ALA B 1 136 ? 0.77 -16.516 9.906 1 98.69 136 ALA B N 1
ATOM 3514 C CA . ALA B 1 136 ? 0.274 -17.891 9.844 1 98.69 136 ALA B CA 1
ATOM 3515 C C . ALA B 1 136 ? 0.673 -18.672 11.086 1 98.69 136 ALA B C 1
ATOM 3517 O O . ALA B 1 136 ? -0.112 -19.484 11.594 1 98.69 136 ALA B O 1
ATOM 3518 N N . ARG B 1 137 ? 1.846 -18.422 11.586 1 98.12 137 ARG B N 1
ATOM 3519 C CA . ARG B 1 137 ? 2.371 -19.141 12.734 1 98.12 137 ARG B CA 1
ATOM 3520 C C . ARG B 1 137 ? 1.669 -18.719 14.023 1 98.12 137 ARG B C 1
ATOM 3522 O O . ARG B 1 137 ? 1.617 -19.469 14.992 1 98.12 137 ARG B O 1
ATOM 3529 N N . ASN B 1 138 ? 1.066 -17.516 14.023 1 97.25 138 ASN B N 1
ATOM 3530 C CA . ASN B 1 138 ? 0.578 -16.953 15.281 1 97.25 138 ASN B CA 1
ATOM 3531 C C . ASN B 1 138 ? -0.947 -16.969 15.344 1 97.25 138 ASN B C 1
ATOM 3533 O O . ASN B 1 138 ? -1.527 -16.844 16.422 1 97.25 138 ASN B O 1
ATOM 3537 N N . VAL B 1 139 ? -1.564 -17.156 14.203 1 97.19 139 VAL B N 1
ATOM 3538 C CA . VAL B 1 139 ? -3.023 -17.156 14.203 1 97.19 139 VAL B CA 1
ATOM 3539 C C . VAL B 1 139 ? -3.547 -18.484 14.742 1 97.19 139 VAL B C 1
ATOM 3541 O O . VAL B 1 139 ? -2.984 -19.547 14.445 1 97.19 139 VAL B O 1
ATOM 3544 N N . GLU B 1 140 ? -4.586 -18.438 15.531 1 95.25 140 GLU B N 1
ATOM 3545 C CA . GLU B 1 140 ? -5.191 -19.641 16.078 1 95.25 140 GLU B CA 1
ATOM 3546 C C . GLU B 1 140 ? -6.172 -20.266 15.102 1 95.25 140 GLU B C 1
ATOM 3548 O O . GLU B 1 140 ? -7.117 -19.609 14.648 1 95.25 140 GLU B O 1
ATOM 3553 N N . LEU B 1 141 ? -5.934 -21.516 14.797 1 96.69 141 LEU B N 1
ATOM 3554 C CA . LEU B 1 141 ? -6.809 -22.234 13.891 1 96.69 141 LEU B CA 1
ATOM 3555 C C . LEU B 1 141 ? -7.898 -22.984 14.656 1 96.69 141 LEU B C 1
ATOM 3557 O O . LEU B 1 141 ? -7.668 -23.453 15.773 1 96.69 141 LEU B O 1
ATOM 3561 N N . GLY B 1 142 ? -8.984 -23.078 13.984 1 95.38 142 GLY B N 1
ATOM 3562 C CA . GLY B 1 142 ? -10.031 -23.906 14.539 1 95.38 142 GLY B CA 1
ATOM 3563 C C . GLY B 1 142 ? -9.742 -25.391 14.43 1 95.38 142 GLY B C 1
ATOM 3564 O O . GLY B 1 142 ? -8.812 -25.797 13.727 1 95.38 142 GLY B O 1
ATOM 3565 N N . GLN B 1 143 ? -10.539 -26.172 15.086 1 94.31 143 GLN B N 1
ATOM 3566 C CA . GLN B 1 143 ? -10.352 -27.609 15.094 1 94.31 143 GLN B CA 1
ATOM 3567 C C . GLN B 1 143 ? -11.203 -28.281 14.016 1 94.31 143 GLN B C 1
ATOM 3569 O O . GLN B 1 143 ? -11.078 -29.484 13.781 1 94.31 143 GLN B O 1
ATOM 3574 N N . ASP B 1 144 ? -11.883 -27.547 13.289 1 96.88 144 ASP B N 1
ATOM 3575 C CA . ASP B 1 144 ? -12.844 -28.109 12.352 1 96.88 144 ASP B CA 1
ATOM 3576 C C . ASP B 1 144 ? -12.266 -28.188 10.945 1 96.88 144 ASP B C 1
ATOM 3578 O O . ASP B 1 144 ? -12.922 -28.672 10.023 1 96.88 144 ASP B O 1
ATOM 3582 N N . GLY B 1 145 ? -11.133 -27.672 10.734 1 96.19 145 GLY B N 1
ATOM 3583 C CA . GLY B 1 145 ? -10.469 -27.766 9.445 1 96.19 145 GLY B CA 1
ATOM 3584 C C . GLY B 1 145 ? -11.039 -26.812 8.414 1 96.19 145 GLY B C 1
ATOM 3585 O O . GLY B 1 145 ? -10.961 -27.062 7.207 1 96.19 145 GLY B O 1
ATOM 3586 N N . MET B 1 146 ? -11.594 -25.688 8.867 1 98.38 146 MET B N 1
ATOM 3587 C CA . MET B 1 146 ? -12.297 -24.812 7.941 1 98.38 146 MET B CA 1
ATOM 3588 C C . MET B 1 146 ? -11.562 -23.484 7.797 1 98.38 146 MET B C 1
ATOM 3590 O O . MET B 1 146 ? -12.133 -22.5 7.316 1 98.38 146 MET B O 1
ATOM 3594 N N . ASP B 1 147 ? -10.258 -23.422 8.227 1 98.81 147 ASP B N 1
ATOM 3595 C CA . ASP B 1 147 ? -9.445 -22.219 8.078 1 98.81 147 ASP B CA 1
ATOM 3596 C C . ASP B 1 147 ? -8.703 -22.234 6.742 1 98.81 147 ASP B C 1
ATOM 3598 O O . ASP B 1 147 ? -7.926 -23.141 6.465 1 98.81 147 ASP B O 1
ATOM 3602 N N . ALA B 1 148 ? -8.922 -21.203 6 1 98.88 148 ALA B N 1
ATOM 3603 C CA . ALA B 1 148 ? -8.453 -21.203 4.617 1 98.88 148 ALA B CA 1
ATOM 3604 C C . ALA B 1 148 ? -7.375 -20.141 4.402 1 98.88 148 ALA B C 1
ATOM 3606 O O . ALA B 1 148 ? -7.387 -19.094 5.055 1 98.88 148 ALA B O 1
ATOM 3607 N N . TRP B 1 149 ? -6.461 -20.469 3.561 1 98.94 149 TRP B N 1
ATOM 3608 C CA . TRP B 1 149 ? -5.516 -19.531 2.965 1 98.94 149 TRP B CA 1
ATOM 3609 C C . TRP B 1 149 ? -5.664 -19.5 1.447 1 98.94 149 TRP B C 1
ATOM 3611 O O . TRP B 1 149 ? -5.645 -20.547 0.793 1 98.94 149 TRP B O 1
ATOM 3621 N N . ILE B 1 150 ? -5.828 -18.312 0.857 1 99 150 ILE B N 1
ATOM 3622 C CA . ILE B 1 150 ? -5.98 -18.156 -0.585 1 99 150 ILE B CA 1
ATOM 3623 C C . ILE B 1 150 ? -4.684 -17.641 -1.189 1 99 150 ILE B C 1
ATOM 3625 O O . ILE B 1 150 ? -4.051 -16.734 -0.63 1 99 150 ILE B O 1
ATOM 3629 N N . PHE B 1 151 ? -4.254 -18.25 -2.291 1 99 151 PHE B N 1
ATOM 3630 C CA . PHE B 1 151 ? -3.164 -17.734 -3.113 1 99 151 PHE B CA 1
ATOM 3631 C C . PHE B 1 151 ? -3.65 -17.438 -4.527 1 99 151 PHE B C 1
ATOM 3633 O O . PHE B 1 151 ? -4.336 -18.266 -5.141 1 99 151 PHE B O 1
ATOM 3640 N N . ASP B 1 152 ? -3.254 -16.25 -5.012 1 98.94 152 ASP B N 1
ATOM 3641 C CA . ASP B 1 152 ? -3.238 -16.062 -6.457 1 98.94 152 ASP B CA 1
ATOM 3642 C C . ASP B 1 152 ? -2.125 -16.891 -7.105 1 98.94 152 ASP B C 1
ATOM 3644 O O . ASP B 1 152 ? -1.264 -17.422 -6.41 1 98.94 152 ASP B O 1
ATOM 3648 N N . ILE B 1 153 ? -2.174 -17 -8.453 1 98.94 153 ILE B N 1
ATOM 3649 C CA . ILE B 1 153 ? -1.165 -17.844 -9.102 1 98.94 153 ILE B CA 1
ATOM 3650 C C . ILE B 1 153 ? -0.144 -16.953 -9.812 1 98.94 153 ILE B C 1
ATOM 3652 O O . ILE B 1 153 ? 1.044 -16.984 -9.477 1 98.94 153 ILE B O 1
ATOM 3656 N N . ASP B 1 154 ? -0.588 -16.094 -10.758 1 98.88 154 ASP B N 1
ATOM 3657 C CA . ASP B 1 154 ? 0.319 -15.312 -11.586 1 98.88 154 ASP B CA 1
ATOM 3658 C C . ASP B 1 154 ? 0.965 -14.188 -10.781 1 98.88 154 ASP B C 1
ATOM 3660 O O . ASP B 1 154 ? 0.269 -13.344 -10.211 1 98.88 154 ASP B O 1
ATOM 3664 N N . GLU B 1 155 ? 2.324 -14.172 -10.719 1 98.81 155 GLU B N 1
ATOM 3665 C CA . GLU B 1 155 ? 3.191 -13.281 -9.961 1 98.81 155 GLU B CA 1
ATOM 3666 C C . GLU B 1 155 ? 2.932 -13.398 -8.461 1 98.81 155 GLU B C 1
ATOM 3668 O O . GLU B 1 155 ? 3.201 -12.469 -7.699 1 98.81 155 GLU B O 1
ATOM 3673 N N . THR B 1 156 ? 2.377 -14.531 -8.07 1 98.94 156 THR B N 1
ATOM 3674 C CA . THR B 1 156 ? 2.197 -14.875 -6.664 1 98.94 156 THR B CA 1
ATOM 3675 C C . THR B 1 156 ? 2.836 -16.219 -6.352 1 98.94 156 THR B C 1
ATOM 3677 O O . THR B 1 156 ? 3.814 -16.297 -5.605 1 98.94 156 THR B O 1
ATOM 3680 N N . LEU B 1 157 ? 2.383 -17.266 -7.043 1 98.94 157 LEU B N 1
ATOM 3681 C CA . LEU B 1 157 ? 3.035 -18.562 -6.91 1 98.94 157 LEU B CA 1
ATOM 3682 C C . LEU B 1 157 ? 3.979 -18.828 -8.078 1 98.94 157 LEU B C 1
ATOM 3684 O O . LEU B 1 157 ? 5.098 -19.312 -7.883 1 98.94 157 LEU B O 1
ATOM 3688 N N . LEU B 1 158 ? 3.527 -18.469 -9.266 1 98.94 158 LEU B N 1
ATOM 3689 C CA . LEU B 1 158 ? 4.316 -18.656 -10.484 1 98.94 158 LEU B CA 1
ATOM 3690 C C . LEU B 1 158 ? 4.82 -17.312 -11.008 1 98.94 158 LEU B C 1
ATOM 3692 O O . LEU B 1 158 ? 4.094 -16.312 -10.984 1 98.94 158 LEU B O 1
ATOM 3696 N N . SER B 1 159 ? 6.062 -17.297 -11.477 1 98.81 159 SER B N 1
ATOM 3697 C CA . SER B 1 159 ? 6.656 -16.094 -12.039 1 98.81 159 SER B CA 1
ATOM 3698 C C . SER B 1 159 ? 6.516 -16.062 -13.555 1 98.81 159 SER B C 1
ATOM 3700 O O . SER B 1 159 ? 6.977 -16.969 -14.242 1 98.81 159 SER B O 1
ATOM 3702 N N . ASN B 1 160 ? 5.918 -15.023 -14.086 1 98.38 160 ASN B N 1
ATOM 3703 C CA . ASN B 1 160 ? 5.84 -14.828 -15.531 1 98.38 160 ASN B CA 1
ATOM 3704 C C . ASN B 1 160 ? 6.875 -13.812 -16.016 1 98.38 160 ASN B C 1
ATOM 3706 O O . ASN B 1 160 ? 6.688 -13.18 -17.047 1 98.38 160 ASN B O 1
ATOM 3710 N N . LEU B 1 161 ? 7.93 -13.656 -15.25 1 97.75 161 LEU B N 1
ATOM 3711 C CA . LEU B 1 161 ? 8.953 -12.664 -15.555 1 97.75 161 LEU B CA 1
ATOM 3712 C C . LEU B 1 161 ? 9.594 -12.945 -16.906 1 97.75 161 LEU B C 1
ATOM 3714 O O . LEU B 1 161 ? 9.945 -12.016 -17.641 1 97.75 161 LEU B O 1
ATOM 3718 N N . VAL B 1 162 ? 9.773 -14.203 -17.281 1 97.19 162 VAL B N 1
ATOM 3719 C CA . VAL B 1 162 ? 10.359 -14.57 -18.578 1 97.19 162 VAL B CA 1
ATOM 3720 C C . VAL B 1 162 ? 9.516 -13.977 -19.703 1 97.19 162 VAL B C 1
ATOM 3722 O O . VAL B 1 162 ? 10.055 -13.414 -20.656 1 97.19 162 VAL B O 1
ATOM 3725 N N . TYR B 1 163 ? 8.234 -14.133 -19.594 1 97.5 163 TYR B N 1
ATOM 3726 C CA . TYR B 1 163 ? 7.324 -13.547 -20.562 1 97.5 163 TYR B CA 1
ATOM 3727 C C . TYR B 1 163 ? 7.488 -12.039 -20.625 1 97.5 163 TYR B C 1
ATOM 3729 O O . TYR B 1 163 ? 7.582 -11.461 -21.719 1 97.5 163 TYR B O 1
ATOM 3737 N N . TYR B 1 164 ? 7.559 -11.344 -19.5 1 97.19 164 TYR B N 1
ATOM 3738 C CA . TYR B 1 164 ? 7.598 -9.883 -19.453 1 97.19 164 TYR B CA 1
ATOM 3739 C C . TYR B 1 164 ? 8.961 -9.367 -19.891 1 97.19 164 TYR B C 1
ATOM 3741 O O . TYR B 1 164 ? 9.07 -8.273 -20.453 1 97.19 164 TYR B O 1
ATOM 3749 N N . GLU B 1 165 ? 9.969 -10.125 -19.625 1 95.94 165 GLU B N 1
ATOM 3750 C CA . GLU B 1 165 ? 11.289 -9.789 -20.156 1 95.94 165 GLU B CA 1
ATOM 3751 C C . GLU B 1 165 ? 11.25 -9.656 -21.672 1 95.94 165 GLU B C 1
ATOM 3753 O O . GLU B 1 165 ? 11.875 -8.766 -22.234 1 95.94 165 GLU B O 1
ATOM 3758 N N . GLU B 1 166 ? 10.523 -10.508 -22.266 1 94.94 166 GLU B N 1
ATOM 3759 C CA . GLU B 1 166 ? 10.43 -10.523 -23.734 1 94.94 166 GLU B CA 1
ATOM 3760 C C . GLU B 1 166 ? 9.383 -9.531 -24.234 1 94.94 166 GLU B C 1
ATOM 3762 O O . GLU B 1 166 ? 9.32 -9.234 -25.422 1 94.94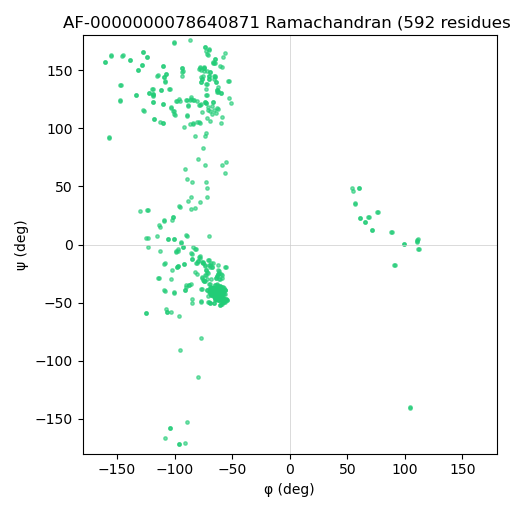 166 GLU B O 1
ATOM 3767 N N . ASN B 1 167 ? 8.578 -9.039 -23.297 1 94.19 167 ASN B N 1
ATOM 3768 C CA . ASN B 1 167 ? 7.48 -8.156 -23.703 1 94.19 167 ASN B CA 1
ATOM 3769 C C . ASN B 1 167 ? 7.551 -6.809 -22.984 1 94.19 167 ASN B C 1
ATOM 3771 O O . ASN B 1 167 ? 6.523 -6.25 -22.609 1 94.19 167 ASN B O 1
ATOM 3775 N N . GLY B 1 168 ? 8.711 -6.348 -22.625 1 94.38 168 GLY B N 1
ATOM 3776 C CA . GLY B 1 168 ? 8.969 -4.957 -22.312 1 94.38 168 GLY B CA 1
ATOM 3777 C C . GLY B 1 168 ? 8.719 -4.617 -20.859 1 94.38 168 GLY B C 1
ATOM 3778 O O . GLY B 1 168 ? 8.633 -3.441 -20.5 1 94.38 168 GLY B O 1
ATOM 3779 N N . PHE B 1 169 ? 8.516 -5.535 -19.953 1 97.19 169 PHE B N 1
ATOM 3780 C CA . PHE B 1 169 ? 8.367 -5.324 -18.516 1 97.19 169 PHE B CA 1
ATOM 3781 C C . PHE B 1 169 ? 7.223 -4.359 -18.234 1 97.19 169 PHE B C 1
ATOM 3783 O O . PHE B 1 169 ? 7.344 -3.482 -17.375 1 97.19 169 PHE B O 1
ATOM 3790 N N . GLY B 1 170 ? 6.141 -4.41 -19.047 1 97.12 170 GLY B N 1
ATOM 3791 C CA . GLY B 1 170 ? 4.961 -3.596 -18.781 1 97.12 170 GLY B CA 1
ATOM 3792 C C . GLY B 1 170 ? 4.914 -2.336 -19.625 1 97.12 170 GLY B C 1
ATOM 3793 O O . GLY B 1 170 ? 3.955 -1.564 -19.547 1 97.12 170 GLY B O 1
ATOM 3794 N N . LEU B 1 171 ? 5.883 -2.102 -20.484 1 97.31 171 LEU B N 1
ATOM 3795 C CA . LEU B 1 171 ? 5.914 -0.923 -21.344 1 97.31 171 LEU B CA 1
ATOM 3796 C C . LEU B 1 171 ? 4.926 -1.064 -22.5 1 97.31 171 LEU B C 1
ATOM 3798 O O . LEU B 1 171 ? 4.613 -0.084 -23.172 1 97.31 171 LEU B O 1
ATOM 3802 N N . GLU B 1 172 ? 4.449 -2.256 -22.75 1 94.88 172 GLU B N 1
ATOM 3803 C CA . GLU B 1 172 ? 3.52 -2.549 -23.844 1 94.88 172 GLU B CA 1
ATOM 3804 C C . GLU B 1 172 ? 2.133 -2.893 -23.297 1 94.88 172 GLU B C 1
ATOM 3806 O O . GLU B 1 172 ? 2 -3.402 -22.188 1 94.88 172 GLU B O 1
ATOM 3811 N N . LEU B 1 173 ? 1.199 -2.648 -24.109 1 94.56 173 LEU B N 1
ATOM 3812 C CA . LEU B 1 173 ? -0.157 -3.047 -23.75 1 94.56 173 LEU B CA 1
ATOM 3813 C C . LEU B 1 173 ? -0.267 -4.562 -23.641 1 94.56 173 LEU B C 1
ATOM 3815 O O . LEU B 1 173 ? 0.303 -5.293 -24.453 1 94.56 173 LEU B O 1
ATOM 3819 N N . PHE B 1 174 ? -0.962 -4.977 -22.703 1 92.25 174 PHE B N 1
ATOM 3820 C CA . PHE B 1 174 ? -1.146 -6.402 -22.469 1 92.25 174 PHE B CA 1
ATOM 3821 C C . PHE B 1 174 ? -1.793 -7.074 -23.672 1 92.25 174 PHE B C 1
ATOM 3823 O O . PHE B 1 174 ? -2.793 -6.582 -24.203 1 92.25 174 PHE B O 1
ATOM 3830 N N . ASN B 1 175 ? -1.21 -8.125 -24.078 1 93.25 175 ASN B N 1
ATOM 3831 C CA . ASN B 1 175 ? -1.76 -8.992 -25.125 1 93.25 175 ASN B CA 1
ATOM 3832 C C . ASN B 1 175 ? -2.225 -10.328 -24.562 1 93.25 175 ASN B C 1
ATOM 3834 O O . ASN B 1 175 ? -1.41 -11.219 -24.312 1 93.25 175 ASN B O 1
ATOM 3838 N N . GLY B 1 176 ? -3.514 -10.477 -24.438 1 94.06 176 GLY B N 1
ATOM 3839 C CA . GLY B 1 176 ? -4.09 -11.664 -23.812 1 94.06 176 GLY B CA 1
ATOM 3840 C C . GLY B 1 176 ? -3.756 -12.945 -24.562 1 94.06 176 GLY B C 1
ATOM 3841 O O . GLY B 1 176 ? -3.473 -13.969 -23.938 1 94.06 176 GLY B O 1
ATOM 3842 N N . ASN B 1 177 ? -3.773 -12.891 -25.859 1 95.5 177 ASN B N 1
ATOM 3843 C CA . ASN B 1 177 ? -3.467 -14.07 -26.656 1 95.5 177 ASN B CA 1
ATOM 3844 C C . ASN B 1 177 ? -2.021 -14.523 -26.469 1 95.5 177 ASN B C 1
ATOM 3846 O O . ASN B 1 177 ? -1.751 -15.711 -26.312 1 95.5 177 ASN B O 1
ATOM 3850 N N . LYS B 1 178 ? -1.113 -13.578 -26.531 1 96.25 178 LYS B N 1
ATOM 3851 C CA . LYS B 1 178 ? 0.294 -13.898 -26.312 1 96.25 178 LYS B CA 1
ATOM 3852 C C . LYS B 1 178 ? 0.527 -14.477 -24.922 1 96.25 178 LYS B C 1
ATOM 3854 O O . LYS B 1 178 ? 1.328 -15.391 -24.75 1 96.25 178 LYS B O 1
ATOM 3859 N N . PHE B 1 179 ? -0.171 -13.93 -23.969 1 97.38 179 PHE B N 1
ATOM 3860 C CA . PHE B 1 179 ? -0.029 -14.43 -22.609 1 97.38 179 PHE B CA 1
ATOM 3861 C C . PHE B 1 179 ? -0.587 -15.844 -22.484 1 97.38 179 PHE B C 1
ATOM 3863 O O . PHE B 1 179 ? 0.002 -16.688 -21.812 1 97.38 179 PHE B O 1
ATOM 3870 N N . ASP B 1 180 ? -1.687 -16.094 -23.156 1 97.38 180 ASP B N 1
ATOM 3871 C CA . ASP B 1 180 ? -2.258 -17.438 -23.156 1 97.38 180 ASP B CA 1
ATOM 3872 C C . ASP B 1 180 ? -1.284 -18.438 -23.75 1 97.38 180 ASP B C 1
ATOM 3874 O O . ASP B 1 180 ? -1.151 -19.562 -23.25 1 97.38 180 ASP B O 1
ATOM 3878 N N . GLU B 1 181 ? -0.664 -18.062 -24.797 1 98 181 GLU B N 1
ATOM 3879 C CA . GLU B 1 181 ? 0.346 -18.922 -25.406 1 98 181 GLU B CA 1
ATOM 3880 C C . GLU B 1 181 ? 1.472 -19.234 -24.422 1 98 181 GLU B C 1
ATOM 3882 O O . GLU B 1 181 ? 1.952 -20.359 -24.344 1 98 181 GLU B O 1
ATOM 3887 N N . TRP B 1 182 ? 1.889 -18.234 -23.672 1 98.31 182 TRP B N 1
ATOM 3888 C CA . TRP B 1 182 ? 2.912 -18.406 -22.656 1 98.31 182 TRP B CA 1
ATOM 3889 C C . TRP B 1 182 ? 2.436 -19.375 -21.562 1 98.31 182 TRP B C 1
ATOM 3891 O O . TRP B 1 182 ? 3.168 -20.281 -21.172 1 98.31 182 TRP B O 1
ATOM 3901 N N . VAL B 1 183 ? 1.216 -19.188 -21.094 1 98.56 183 VAL B N 1
ATOM 3902 C CA . VAL B 1 183 ? 0.65 -20.031 -20.047 1 98.56 183 VAL B CA 1
ATOM 3903 C C . VAL B 1 183 ? 0.609 -21.484 -20.547 1 98.56 183 VAL B C 1
ATOM 3905 O O . VAL B 1 183 ? 0.891 -22.406 -19.781 1 98.56 183 VAL B O 1
ATOM 3908 N N . ASP B 1 184 ? 0.339 -21.656 -21.781 1 98.38 184 ASP B N 1
ATOM 3909 C CA . ASP B 1 184 ? 0.187 -22.984 -22.359 1 98.38 184 ASP B CA 1
ATOM 3910 C C . ASP B 1 184 ? 1.522 -23.719 -22.406 1 98.38 184 ASP B C 1
ATOM 3912 O O . ASP B 1 184 ? 1.554 -24.953 -22.516 1 98.38 184 ASP B O 1
ATOM 3916 N N . LEU B 1 185 ? 2.619 -22.984 -22.312 1 98.25 185 LEU B N 1
ATOM 3917 C CA . LEU B 1 185 ? 3.93 -23.625 -22.266 1 98.25 185 LEU B CA 1
ATOM 3918 C C . LEU B 1 185 ? 4.148 -24.344 -20.938 1 98.25 185 LEU B C 1
ATOM 3920 O O . LEU B 1 185 ? 4.984 -25.25 -20.844 1 98.25 185 LEU B O 1
ATOM 3924 N N . ALA B 1 186 ? 3.439 -23.906 -19.859 1 98.56 186 ALA B N 1
ATOM 3925 C CA . ALA B 1 186 ? 3.539 -24.484 -18.516 1 98.56 186 ALA B CA 1
ATOM 3926 C C . ALA B 1 186 ? 4.988 -24.516 -18.047 1 98.56 186 ALA B C 1
ATOM 3928 O O . ALA B 1 186 ? 5.461 -25.531 -17.531 1 98.56 186 ALA B O 1
ATOM 3929 N N . GLU B 1 187 ? 5.676 -23.375 -18.188 1 98.38 187 GLU B N 1
ATOM 3930 C CA . GLU B 1 187 ? 7.105 -23.344 -17.891 1 98.38 187 GLU B CA 1
ATOM 3931 C C . GLU B 1 187 ? 7.438 -22.266 -16.859 1 98.38 187 GLU B C 1
ATOM 3933 O O . GLU B 1 187 ? 8.609 -22 -16.594 1 98.38 187 GLU B O 1
ATOM 3938 N N . ALA B 1 188 ? 6.445 -21.625 -16.328 1 98.75 188 ALA B N 1
ATOM 3939 C CA . ALA B 1 188 ? 6.691 -20.578 -15.352 1 98.75 188 ALA B CA 1
ATOM 3940 C C . ALA B 1 188 ? 7.285 -21.141 -14.062 1 98.75 188 ALA B C 1
ATOM 3942 O O . ALA B 1 188 ? 6.719 -22.062 -13.461 1 98.75 188 ALA B O 1
ATOM 3943 N N . PRO B 1 189 ? 8.422 -20.656 -13.68 1 98.75 189 PRO B N 1
ATOM 3944 C CA . PRO B 1 189 ? 9.023 -21.172 -12.445 1 98.75 189 PRO B CA 1
ATOM 3945 C C . PRO B 1 189 ? 8.289 -20.703 -11.195 1 98.75 189 PRO B C 1
ATOM 3947 O O . PRO B 1 189 ? 7.523 -19.734 -11.242 1 98.75 189 PRO B O 1
ATOM 3950 N N . ALA B 1 190 ? 8.539 -21.375 -10.055 1 98.88 190 ALA B N 1
ATOM 3951 C CA . ALA B 1 190 ? 7.977 -21 -8.758 1 98.88 190 ALA B CA 1
ATOM 3952 C C . ALA B 1 190 ? 8.609 -19.703 -8.258 1 98.88 190 ALA B C 1
ATOM 3954 O O . ALA B 1 190 ? 9.797 -19.453 -8.469 1 98.88 190 ALA B O 1
ATOM 3955 N N . ILE B 1 191 ? 7.824 -18.906 -7.645 1 98.81 191 ILE B N 1
ATOM 3956 C CA . ILE B 1 191 ? 8.352 -17.859 -6.789 1 98.81 191 ILE B CA 1
ATOM 3957 C C . ILE B 1 191 ? 8.781 -18.438 -5.445 1 98.81 191 ILE B C 1
ATOM 3959 O O . ILE B 1 191 ? 7.945 -18.719 -4.582 1 98.81 191 ILE B O 1
ATOM 3963 N N . SER B 1 192 ? 10.055 -18.562 -5.297 1 98.44 192 SER B N 1
ATOM 3964 C CA . SER B 1 192 ? 10.648 -19.422 -4.277 1 98.44 192 SER B CA 1
ATOM 3965 C C . SER B 1 192 ? 10.18 -19.016 -2.881 1 98.44 192 SER B C 1
ATOM 3967 O O . SER B 1 192 ? 9.773 -19.875 -2.092 1 98.44 192 SER B O 1
ATOM 3969 N N . PRO B 1 193 ? 10.203 -17.719 -2.516 1 98.75 193 PRO B N 1
ATOM 3970 C CA . PRO B 1 193 ? 9.75 -17.375 -1.163 1 98.75 193 PRO B CA 1
ATOM 3971 C C . PRO B 1 193 ? 8.305 -17.797 -0.904 1 98.75 193 PRO B C 1
ATOM 3973 O O . PRO B 1 193 ? 7.961 -18.172 0.22 1 98.75 193 PRO B O 1
ATOM 3976 N N . PHE B 1 194 ? 7.516 -17.891 -1.938 1 98.88 194 PHE B N 1
ATOM 3977 C CA . PHE B 1 194 ? 6.105 -18.203 -1.729 1 98.88 194 PHE B CA 1
ATOM 3978 C C . PHE B 1 194 ? 5.848 -19.688 -1.918 1 98.88 194 PHE B C 1
ATOM 3980 O O . PHE B 1 194 ? 4.801 -20.203 -1.509 1 98.88 194 PHE B O 1
ATOM 3987 N N . LEU B 1 195 ? 6.738 -20.375 -2.559 1 98.88 195 LEU B N 1
ATOM 3988 C CA . LEU B 1 195 ? 6.699 -21.828 -2.453 1 98.88 195 LEU B CA 1
ATOM 3989 C C . LEU B 1 195 ? 6.926 -22.266 -1.014 1 98.88 195 LEU B C 1
ATOM 3991 O O . LEU B 1 195 ? 6.203 -23.141 -0.507 1 98.88 195 LEU B O 1
ATOM 3995 N N . LYS B 1 196 ? 7.926 -21.641 -0.369 1 98.75 196 LYS B N 1
ATOM 3996 C CA . LYS B 1 196 ? 8.219 -21.953 1.024 1 98.75 196 LYS B CA 1
ATOM 3997 C C . LYS B 1 196 ? 7.023 -21.641 1.923 1 98.75 196 LYS B C 1
ATOM 3999 O O . LYS B 1 196 ? 6.66 -22.438 2.787 1 98.75 196 LYS B O 1
ATOM 4004 N N . LEU B 1 197 ? 6.41 -20.453 1.786 1 98.88 197 LEU B N 1
ATOM 4005 C CA . LEU B 1 197 ? 5.238 -20.094 2.57 1 98.88 197 LEU B CA 1
ATOM 4006 C C . LEU B 1 197 ? 4.098 -21.062 2.326 1 98.88 197 LEU B C 1
ATOM 4008 O O . LEU B 1 197 ? 3.418 -21.484 3.27 1 98.88 197 LEU B O 1
ATOM 4012 N N . TYR B 1 198 ? 3.889 -21.422 1.077 1 98.88 198 TYR B N 1
ATOM 4013 C CA . TYR B 1 198 ? 2.854 -22.375 0.668 1 98.88 198 TYR B CA 1
ATOM 4014 C C . TYR B 1 198 ? 2.99 -23.688 1.419 1 98.88 198 TYR B C 1
ATOM 4016 O O . TYR B 1 198 ? 2.02 -24.188 1.995 1 98.88 198 TYR B O 1
ATOM 4024 N N . GLU B 1 199 ? 4.16 -24.203 1.472 1 98.75 199 GLU B N 1
ATOM 4025 C CA . GLU B 1 199 ? 4.434 -25.453 2.172 1 98.75 199 GLU B CA 1
ATOM 4026 C C . GLU B 1 199 ? 4.195 -25.312 3.672 1 98.75 199 GLU B C 1
ATOM 4028 O O . GLU B 1 199 ? 3.625 -26.203 4.305 1 98.75 199 GLU B O 1
ATOM 4033 N N . GLU B 1 200 ? 4.617 -24.203 4.184 1 98.5 200 GLU B N 1
ATOM 4034 C CA . GLU B 1 200 ? 4.449 -23.953 5.613 1 98.5 200 GLU B CA 1
ATOM 4035 C C . GLU B 1 200 ? 2.975 -23.875 5.988 1 98.5 200 GLU B C 1
ATOM 4037 O O . GLU B 1 200 ? 2.553 -24.453 6.996 1 98.5 200 GLU B O 1
ATOM 4042 N N . VAL B 1 201 ? 2.258 -23.188 5.203 1 98.38 201 VAL B N 1
ATOM 4043 C CA . VAL B 1 201 ? 0.833 -22.984 5.445 1 98.38 201 VAL B CA 1
ATOM 4044 C C . VAL B 1 201 ? 0.109 -24.328 5.383 1 98.38 201 VAL B C 1
ATOM 4046 O O . VAL B 1 201 ? -0.775 -24.609 6.199 1 98.38 201 VAL B O 1
ATOM 4049 N N . LEU B 1 202 ? 0.457 -25.203 4.5 1 98.38 202 LEU B N 1
ATOM 4050 C CA . LEU B 1 202 ? -0.089 -26.547 4.406 1 98.38 202 LEU B CA 1
ATOM 4051 C C . LEU B 1 202 ? 0.237 -27.359 5.656 1 98.38 202 LEU B C 1
ATOM 4053 O O . LEU B 1 202 ? -0.643 -28 6.23 1 98.38 202 LEU B O 1
ATOM 4057 N N . GLU B 1 203 ? 1.444 -27.266 6.055 1 97.94 203 GLU B N 1
ATOM 4058 C CA . GLU B 1 203 ? 1.913 -28.031 7.207 1 97.94 203 GLU B CA 1
ATOM 4059 C C . GLU B 1 203 ? 1.186 -27.609 8.477 1 97.94 203 GLU B C 1
ATOM 4061 O O . GLU B 1 203 ? 0.982 -28.422 9.383 1 97.94 203 GLU B O 1
ATOM 4066 N N . MET B 1 204 ? 0.77 -26.391 8.523 1 97.62 204 MET B N 1
ATOM 4067 C CA . MET B 1 204 ? 0.124 -25.844 9.711 1 97.62 204 MET B CA 1
ATOM 4068 C C . MET B 1 204 ? -1.347 -26.25 9.766 1 97.62 204 MET B C 1
ATOM 4070 O O . MET B 1 204 ? -2.018 -26.031 10.773 1 97.62 204 MET B O 1
ATOM 4074 N N . GLY B 1 205 ? -1.861 -26.719 8.586 1 97.69 205 GLY B N 1
ATOM 4075 C CA . GLY B 1 205 ? -3.209 -27.266 8.617 1 97.69 205 GLY B CA 1
ATOM 4076 C C . GLY B 1 205 ? -4.219 -26.391 7.887 1 97.69 205 GLY B C 1
ATOM 4077 O O . GLY B 1 205 ? -5.418 -26.672 7.906 1 97.69 205 GLY B O 1
ATOM 4078 N N . PHE B 1 206 ? -3.785 -25.344 7.277 1 98.62 206 PHE B N 1
ATOM 4079 C CA . PHE B 1 206 ? -4.695 -24.531 6.484 1 98.62 206 PHE B CA 1
ATOM 4080 C C . PHE B 1 206 ? -5.234 -25.312 5.293 1 98.62 206 PHE B C 1
ATOM 4082 O O . PHE B 1 206 ? -4.52 -26.125 4.699 1 98.62 206 PHE B O 1
ATOM 4089 N N . LYS B 1 207 ? -6.5 -25.047 4.961 1 98.69 207 LYS B N 1
ATOM 4090 C CA . LYS B 1 207 ? -6.988 -25.391 3.627 1 98.69 207 LYS B CA 1
ATOM 4091 C C . LYS B 1 207 ? -6.516 -24.375 2.594 1 98.69 207 LYS B C 1
ATOM 4093 O O . LYS B 1 207 ? -6.871 -23.188 2.67 1 98.69 207 LYS B O 1
ATOM 4098 N N . VAL B 1 208 ? -5.781 -24.859 1.638 1 98.88 208 VAL B N 1
ATOM 4099 C CA . VAL B 1 208 ? -5.176 -23.938 0.68 1 98.88 208 VAL B CA 1
ATOM 4100 C C . VAL B 1 208 ? -6.023 -23.875 -0.589 1 98.88 208 VAL B C 1
ATOM 4102 O O . VAL B 1 208 ? -6.297 -24.906 -1.206 1 98.88 208 VAL B O 1
ATOM 4105 N N . PHE B 1 209 ? -6.438 -22.672 -0.942 1 98.94 209 PHE B N 1
ATOM 4106 C CA . PHE B 1 209 ? -7.176 -22.422 -2.17 1 98.94 209 PHE B CA 1
ATOM 4107 C C . PHE B 1 209 ? -6.332 -21.609 -3.152 1 98.94 209 PHE B C 1
ATOM 4109 O O . PHE B 1 209 ? -5.656 -20.656 -2.762 1 98.94 209 PHE B O 1
ATOM 4116 N N . LEU B 1 210 ? -6.324 -22.062 -4.379 1 98.94 210 LEU B N 1
ATOM 4117 C CA . LEU B 1 210 ? -5.738 -21.297 -5.473 1 98.94 210 LEU B CA 1
ATOM 4118 C C . LEU B 1 210 ? -6.82 -20.594 -6.285 1 98.94 210 LEU B C 1
ATOM 4120 O O . LEU B 1 210 ? -7.695 -21.25 -6.855 1 98.94 210 LEU B O 1
ATOM 4124 N N . LEU B 1 211 ? -6.793 -19.281 -6.234 1 98.94 211 LEU B N 1
ATOM 4125 C CA . LEU B 1 211 ? -7.797 -18.469 -6.918 1 98.94 211 LEU B CA 1
ATOM 4126 C C . LEU B 1 211 ? -7.156 -17.594 -7.984 1 98.94 211 LEU B C 1
ATOM 4128 O O . LEU B 1 211 ? -6.465 -16.625 -7.66 1 98.94 211 LEU B O 1
ATOM 4132 N N . THR B 1 212 ? -7.391 -17.938 -9.289 1 98.88 212 THR B N 1
ATOM 4133 C CA . THR B 1 212 ? -6.676 -17.281 -10.383 1 98.88 212 THR B CA 1
ATOM 4134 C C . THR B 1 212 ? -7.652 -16.766 -11.43 1 98.88 212 THR B C 1
ATOM 4136 O O . THR B 1 212 ? -8.789 -17.25 -11.523 1 98.88 212 THR B O 1
ATOM 4139 N N . GLY B 1 213 ? -7.195 -15.711 -12.156 1 98.12 213 GLY B N 1
ATOM 4140 C CA . GLY B 1 213 ? -7.973 -15.18 -13.266 1 98.12 213 GLY B CA 1
ATOM 4141 C C . GLY B 1 213 ? -7.801 -15.961 -14.547 1 98.12 213 GLY B C 1
ATOM 4142 O O . GLY B 1 213 ? -8.438 -15.656 -15.562 1 98.12 213 GLY B O 1
ATOM 4143 N N . ARG B 1 214 ? -6.934 -16.969 -14.578 1 98.19 214 ARG B N 1
ATOM 4144 C CA . ARG B 1 214 ? -6.773 -17.812 -15.758 1 98.19 214 ARG B CA 1
ATOM 4145 C C . ARG B 1 214 ? -8.086 -18.516 -16.109 1 98.19 214 ARG B C 1
ATOM 4147 O O . ARG B 1 214 ? -8.898 -18.797 -15.234 1 98.19 214 ARG B O 1
ATOM 4154 N N . SER B 1 215 ? -8.211 -18.828 -17.328 1 97.38 215 SER B N 1
ATOM 4155 C CA . SER B 1 215 ? -9.43 -19.438 -17.828 1 97.38 215 SER B CA 1
ATOM 4156 C C . SER B 1 215 ? -9.477 -20.922 -17.484 1 97.38 215 SER B C 1
ATOM 4158 O O . SER B 1 215 ? -8.453 -21.609 -17.5 1 97.38 215 SER B O 1
ATOM 4160 N N . GLU B 1 216 ? -10.703 -21.422 -17.328 1 98.25 216 GLU B N 1
ATOM 4161 C CA . GLU B 1 216 ? -10.93 -22.844 -17.109 1 98.25 216 GLU B CA 1
ATOM 4162 C C . GLU B 1 216 ? -10.43 -23.672 -18.297 1 98.25 216 GLU B C 1
ATOM 4164 O O . GLU B 1 216 ? -10.086 -24.844 -18.125 1 98.25 216 GLU B O 1
ATOM 4169 N N . SER B 1 217 ? -10.312 -23.125 -19.406 1 97.5 217 SER B N 1
ATOM 4170 C CA . SER B 1 217 ? -9.82 -23.844 -20.594 1 97.5 217 SER B CA 1
ATOM 4171 C C . SER B 1 217 ? -8.344 -24.203 -20.438 1 97.5 217 SER B C 1
ATOM 4173 O O . SER B 1 217 ? -7.832 -25.047 -21.172 1 97.5 217 SER B O 1
ATOM 4175 N N . GLN B 1 218 ? -7.676 -23.562 -19.484 1 98.5 218 GLN B N 1
ATOM 4176 C CA . GLN B 1 218 ? -6.25 -23.828 -19.281 1 98.5 218 GLN B CA 1
ATOM 4177 C C . GLN B 1 218 ? -6 -24.594 -18 1 98.5 218 GLN B C 1
ATOM 4179 O O . GLN B 1 218 ? -4.895 -24.562 -17.453 1 98.5 218 GLN B O 1
ATOM 4184 N N . ARG B 1 219 ? -6.973 -25.25 -17.484 1 98.69 219 ARG B N 1
ATOM 4185 C CA . ARG B 1 219 ? -6.863 -25.922 -16.203 1 98.69 219 ARG B CA 1
ATOM 4186 C C . ARG B 1 219 ? -5.738 -26.953 -16.219 1 98.69 219 ARG B C 1
ATOM 4188 O O . ARG B 1 219 ? -4.883 -26.969 -15.336 1 98.69 219 ARG B O 1
ATOM 4195 N N . SER B 1 220 ? -5.742 -27.812 -17.203 1 98.69 220 SER B N 1
ATOM 4196 C CA . SER B 1 220 ? -4.75 -28.891 -17.25 1 98.69 220 SER B CA 1
ATOM 4197 C C . SER B 1 220 ? -3.334 -28.328 -17.281 1 98.69 220 SER B C 1
ATOM 4199 O O . SER B 1 220 ? -2.461 -28.781 -16.547 1 98.69 220 SER B O 1
ATOM 4201 N N . THR B 1 221 ? -3.133 -27.328 -18.141 1 98.75 221 THR B N 1
ATOM 4202 C CA . THR B 1 221 ? -1.813 -26.719 -18.266 1 98.75 221 THR B CA 1
ATOM 4203 C C . THR B 1 221 ? -1.414 -26.016 -16.984 1 98.75 221 THR B C 1
ATOM 4205 O O . THR B 1 221 ? -0.251 -26.062 -16.578 1 98.75 221 THR B O 1
ATOM 4208 N N . THR B 1 222 ? -2.338 -25.344 -16.344 1 98.88 222 THR B N 1
ATOM 4209 C CA . THR B 1 222 ? -2.086 -24.656 -15.078 1 98.88 222 THR B CA 1
ATOM 4210 C C . THR B 1 222 ? -1.696 -25.641 -13.984 1 98.88 222 THR B C 1
ATOM 4212 O O . THR B 1 222 ? -0.71 -25.422 -13.273 1 98.88 222 THR B O 1
ATOM 4215 N N . ILE B 1 223 ? -2.438 -26.766 -13.898 1 98.88 223 ILE B N 1
ATOM 4216 C CA . ILE B 1 223 ? -2.143 -27.781 -12.906 1 98.88 223 ILE B CA 1
ATOM 4217 C C . ILE B 1 223 ? -0.752 -28.359 -13.156 1 98.88 223 ILE B C 1
ATOM 4219 O O . ILE B 1 223 ? 0.045 -28.516 -12.227 1 98.88 223 ILE B O 1
ATOM 4223 N N . HIS B 1 224 ? -0.492 -28.656 -14.391 1 98.81 224 HIS B N 1
ATOM 4224 C CA . HIS B 1 224 ? 0.809 -29.203 -14.758 1 98.81 224 HIS B CA 1
ATOM 4225 C C . HIS B 1 224 ? 1.939 -28.266 -14.344 1 98.81 224 HIS B C 1
ATOM 4227 O O . HIS B 1 224 ? 2.928 -28.703 -13.75 1 98.81 224 HIS B O 1
ATOM 4233 N N . ASN B 1 225 ? 1.798 -26.984 -14.648 1 98.94 225 ASN B N 1
ATOM 4234 C CA . ASN B 1 225 ? 2.814 -26 -14.289 1 98.94 225 ASN B CA 1
ATOM 4235 C C . ASN B 1 225 ? 3.012 -25.922 -12.781 1 98.94 225 ASN B C 1
ATOM 4237 O O . ASN B 1 225 ? 4.145 -25.906 -12.297 1 98.94 225 ASN B O 1
ATOM 4241 N N . LEU B 1 226 ? 1.907 -25.844 -12.047 1 98.94 226 LEU B N 1
ATOM 4242 C CA . LEU B 1 226 ? 1.966 -25.781 -10.586 1 98.94 226 LEU B CA 1
ATOM 4243 C C . LEU B 1 226 ? 2.699 -26.984 -10.008 1 98.94 226 LEU B C 1
ATOM 4245 O O . LEU B 1 226 ? 3.633 -26.828 -9.219 1 98.94 226 LEU B O 1
ATOM 4249 N N . GLN B 1 227 ? 2.332 -28.141 -10.422 1 98.81 227 GLN B N 1
ATOM 4250 C CA . GLN B 1 227 ? 2.936 -29.359 -9.906 1 98.81 227 GLN B CA 1
ATOM 4251 C C . GLN B 1 227 ? 4.414 -29.453 -10.266 1 98.81 227 GLN B C 1
ATOM 4253 O O . GLN B 1 227 ? 5.25 -29.781 -9.422 1 98.81 227 GLN B O 1
ATOM 4258 N N . ASN B 1 228 ? 4.742 -29.109 -11.492 1 98.62 228 ASN B N 1
ATOM 4259 C CA . ASN B 1 228 ? 6.133 -29.125 -11.93 1 98.62 228 ASN B CA 1
ATOM 4260 C C . ASN B 1 228 ? 6.98 -28.125 -11.148 1 98.62 228 ASN B C 1
ATOM 4262 O O . ASN B 1 228 ? 8.195 -28.297 -11.008 1 98.62 228 ASN B O 1
ATOM 4266 N N . SER B 1 229 ? 6.332 -27.094 -10.68 1 98.75 229 SER B N 1
ATOM 4267 C CA . SER B 1 229 ? 7.043 -26.047 -9.961 1 98.75 229 SER B CA 1
ATOM 4268 C C . SER B 1 229 ? 7.035 -26.297 -8.453 1 98.75 229 SE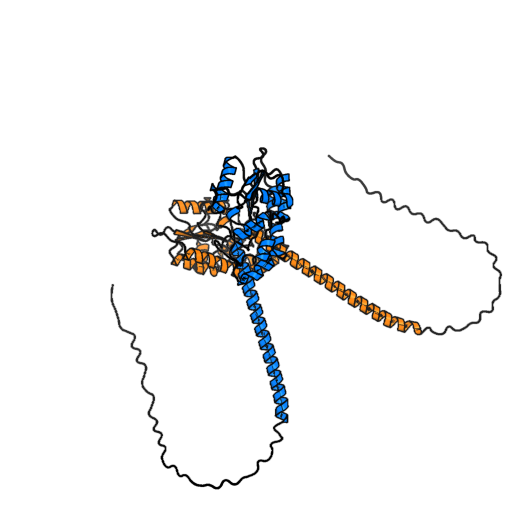R B C 1
ATOM 4270 O O . SER B 1 229 ? 7.531 -25.484 -7.676 1 98.75 229 SER B O 1
ATOM 4272 N N . GLY B 1 230 ? 6.375 -27.359 -8.031 1 98.62 230 GLY B N 1
ATOM 4273 C CA . GLY B 1 230 ? 6.523 -27.797 -6.652 1 98.62 230 GLY B CA 1
ATOM 4274 C C . GLY B 1 230 ? 5.266 -27.625 -5.828 1 98.62 230 GLY B C 1
ATOM 4275 O O . GLY B 1 230 ? 5.215 -28.016 -4.664 1 98.62 230 GLY B O 1
ATOM 4276 N N . PHE B 1 231 ? 4.234 -27.062 -6.367 1 98.81 231 PHE B N 1
ATOM 4277 C CA . PHE B 1 231 ? 2.992 -26.844 -5.633 1 98.81 231 PHE B CA 1
ATOM 4278 C C . PHE B 1 231 ? 2.094 -28.062 -5.711 1 98.81 231 PHE B C 1
ATOM 4280 O O . PHE B 1 231 ? 1.801 -28.562 -6.805 1 98.81 231 PHE B O 1
ATOM 4287 N N . GLN B 1 232 ? 1.73 -28.531 -4.504 1 97.75 232 GLN B N 1
ATOM 4288 C CA . GLN B 1 232 ? 0.91 -29.734 -4.422 1 97.75 232 GLN B CA 1
ATOM 4289 C C . GLN B 1 232 ? -0.066 -29.656 -3.25 1 97.75 232 GLN B C 1
ATOM 4291 O O . GLN B 1 232 ? 0.028 -28.75 -2.416 1 97.75 232 GLN B O 1
ATOM 4296 N N . ASN B 1 233 ? -1.061 -30.5 -3.27 1 98.31 233 ASN B N 1
ATOM 4297 C CA . ASN B 1 233 ? -1.944 -30.781 -2.145 1 98.31 233 ASN B CA 1
ATOM 4298 C C . ASN B 1 233 ? -2.828 -29.578 -1.814 1 98.31 233 ASN B C 1
ATOM 4300 O O . ASN B 1 233 ? -3.18 -29.359 -0.654 1 98.31 233 ASN B O 1
ATOM 4304 N N . TRP B 1 234 ? -3.062 -28.703 -2.777 1 98.81 234 TRP B N 1
ATOM 4305 C CA . TRP B 1 234 ? -4.07 -27.672 -2.527 1 98.81 234 TRP B CA 1
ATOM 4306 C C . TRP B 1 234 ? -5.457 -28.297 -2.389 1 98.81 234 TRP B C 1
ATOM 4308 O O . TRP B 1 234 ? -5.688 -29.422 -2.84 1 98.81 234 TRP B O 1
ATOM 4318 N N . ASP B 1 235 ? -6.305 -27.609 -1.72 1 98.69 235 ASP B N 1
ATOM 4319 C CA . ASP B 1 235 ? -7.668 -28.094 -1.534 1 98.69 235 ASP B CA 1
ATOM 4320 C C . ASP B 1 235 ? -8.5 -27.891 -2.797 1 98.69 235 ASP B C 1
ATOM 4322 O O . ASP B 1 235 ? -9.203 -28.812 -3.238 1 98.69 235 ASP B O 1
ATOM 4326 N N . ARG B 1 236 ? -8.422 -26.625 -3.346 1 98.75 236 ARG B N 1
ATOM 4327 C CA . ARG B 1 236 ? -9.219 -26.312 -4.527 1 98.75 236 ARG B CA 1
ATOM 4328 C C . ARG B 1 236 ? -8.492 -25.312 -5.426 1 98.75 236 ARG B C 1
ATOM 4330 O O . ARG B 1 236 ? -7.859 -24.375 -4.938 1 98.75 236 ARG B O 1
ATOM 4337 N N . LEU B 1 237 ? -8.57 -25.609 -6.699 1 98.94 237 LEU B N 1
ATOM 4338 C CA . LEU B 1 237 ? -8.164 -24.672 -7.73 1 98.94 237 LEU B CA 1
ATOM 4339 C C . LEU B 1 237 ? -9.383 -24.016 -8.383 1 98.94 237 LEU B C 1
ATOM 4341 O O . LEU B 1 237 ? -10.211 -24.703 -8.977 1 98.94 237 LEU B O 1
ATOM 4345 N N . ILE B 1 238 ? -9.453 -22.703 -8.227 1 98.94 238 ILE B N 1
ATOM 4346 C CA . ILE B 1 238 ? -10.594 -21.953 -8.75 1 98.94 238 ILE B CA 1
ATOM 4347 C C . ILE B 1 238 ? -10.148 -21.094 -9.938 1 98.94 238 ILE B C 1
ATOM 4349 O O . ILE B 1 238 ? -9.258 -20.25 -9.797 1 98.94 238 ILE B O 1
ATOM 4353 N N . MET B 1 239 ? -10.789 -21.344 -11.125 1 98.75 239 MET B N 1
ATOM 4354 C CA . MET B 1 239 ? -10.461 -20.641 -12.367 1 98.75 239 MET B CA 1
ATOM 4355 C C . MET B 1 239 ? -11.703 -20.047 -13 1 98.75 239 MET B C 1
ATOM 4357 O O . MET B 1 239 ? -12.828 -20.359 -12.594 1 98.75 239 MET B O 1
ATOM 4361 N N . ARG B 1 240 ? -11.484 -19.141 -13.977 1 98.12 240 ARG B N 1
ATOM 4362 C CA . ARG B 1 240 ? -12.609 -18.469 -14.602 1 98.12 240 ARG B CA 1
ATOM 4363 C C . ARG B 1 240 ? -13.367 -19.391 -15.531 1 98.12 240 ARG B C 1
ATOM 4365 O O . ARG B 1 240 ? -12.812 -19.891 -16.516 1 98.12 240 ARG B O 1
ATOM 4372 N N . GLY B 1 241 ? -14.609 -19.5 -15.234 1 97.75 241 GLY B N 1
ATOM 4373 C CA . GLY B 1 241 ? -15.5 -20.234 -16.125 1 97.75 241 GLY B CA 1
ATOM 4374 C C . GLY B 1 241 ? -16.25 -19.328 -17.094 1 97.75 241 GLY B C 1
ATOM 4375 O O . GLY B 1 241 ? -15.984 -18.125 -17.156 1 97.75 241 GLY B O 1
ATOM 4376 N N . ALA B 1 242 ? -17.188 -19.891 -17.812 1 96.62 242 ALA B N 1
ATOM 4377 C CA . ALA B 1 242 ? -17.953 -19.172 -18.828 1 96.62 242 ALA B CA 1
ATOM 4378 C C . ALA B 1 242 ? -18.766 -18.047 -18.203 1 96.62 242 ALA B C 1
ATOM 4380 O O . ALA B 1 242 ? -18.859 -16.953 -18.766 1 96.62 242 ALA B O 1
ATOM 4381 N N . ALA B 1 243 ? -19.266 -18.234 -17.016 1 96.25 243 ALA B N 1
ATOM 4382 C CA . ALA B 1 243 ? -20.141 -17.266 -16.344 1 96.25 243 ALA B CA 1
ATOM 4383 C C . ALA B 1 243 ? -19.328 -16.078 -15.805 1 96.25 243 ALA B C 1
ATOM 4385 O O . ALA B 1 243 ? -19.891 -15.055 -15.43 1 96.25 243 ALA B O 1
ATOM 4386 N N . ASP B 1 244 ? -18.031 -16.266 -15.742 1 97.12 244 ASP B N 1
ATOM 4387 C CA . ASP B 1 244 ? -17.172 -15.258 -15.141 1 97.12 244 ASP B CA 1
ATOM 4388 C C . ASP B 1 244 ? -16.547 -14.352 -16.203 1 97.12 244 ASP B C 1
ATOM 4390 O O . ASP B 1 244 ? -15.875 -13.375 -15.875 1 97.12 244 ASP B O 1
ATOM 4394 N N . GLN B 1 245 ? -16.828 -14.695 -17.469 1 91.94 245 GLN B N 1
ATOM 4395 C CA . GLN B 1 245 ? -16.219 -13.93 -18.562 1 91.94 245 GLN B CA 1
ATOM 4396 C C . GLN B 1 245 ? -16.688 -12.477 -18.531 1 91.94 245 GLN B C 1
ATOM 4398 O O . GLN B 1 245 ? -17.859 -12.203 -18.297 1 91.94 245 GLN B O 1
ATOM 4403 N N . GLY B 1 246 ? -15.75 -11.523 -18.656 1 92.5 246 GLY B N 1
ATOM 4404 C CA . GLY B 1 246 ? -16.078 -10.109 -18.719 1 92.5 246 GLY B CA 1
ATOM 4405 C C . GLY B 1 246 ? -16.094 -9.445 -17.344 1 92.5 246 GLY B C 1
ATOM 4406 O O . GLY B 1 246 ? -16.031 -8.211 -17.25 1 92.5 246 GLY B O 1
ATOM 4407 N N . LYS B 1 247 ? -16.172 -10.234 -16.297 1 96.5 247 LYS B N 1
ATOM 4408 C CA . LYS B 1 247 ? -16.125 -9.664 -14.953 1 96.5 247 LYS B CA 1
ATOM 4409 C C . LYS B 1 247 ? -14.742 -9.133 -14.617 1 96.5 247 LYS B C 1
ATOM 4411 O O . LYS B 1 247 ? -13.734 -9.758 -14.961 1 96.5 247 LYS B O 1
ATOM 4416 N N . SER B 1 248 ? -14.711 -8.047 -13.852 1 97.56 248 SER B N 1
ATOM 4417 C CA . SER B 1 248 ? -13.438 -7.59 -13.312 1 97.56 248 SER B CA 1
ATOM 4418 C C . SER B 1 248 ? -12.875 -8.578 -12.297 1 97.56 248 SER B C 1
ATOM 4420 O O . SER B 1 248 ? -13.617 -9.383 -11.734 1 97.56 248 SER B O 1
ATOM 4422 N N . ALA B 1 249 ? -11.594 -8.492 -12.148 1 97.88 249 ALA B N 1
ATOM 4423 C CA . ALA B 1 249 ? -10.961 -9.406 -11.203 1 97.88 249 ALA B CA 1
ATOM 4424 C C . ALA B 1 249 ? -11.508 -9.211 -9.797 1 97.88 249 ALA B C 1
ATOM 4426 O O . ALA B 1 249 ? -11.773 -10.18 -9.078 1 97.88 249 ALA B O 1
ATOM 4427 N N . VAL B 1 250 ? -11.711 -7.957 -9.375 1 97.75 250 VAL B N 1
ATOM 4428 C CA . VAL B 1 250 ? -12.18 -7.691 -8.016 1 97.75 250 VAL B CA 1
ATOM 4429 C C . VAL B 1 250 ? -13.562 -8.305 -7.816 1 97.75 250 VAL B C 1
ATOM 4431 O O . VAL B 1 250 ? -13.828 -8.914 -6.777 1 97.75 250 VAL B O 1
ATOM 4434 N N . PHE B 1 251 ? -14.422 -8.211 -8.805 1 97.94 251 PHE B N 1
ATOM 4435 C CA . PHE B 1 251 ? -15.773 -8.75 -8.695 1 97.94 251 PHE B CA 1
ATOM 4436 C C . PHE B 1 251 ? -15.758 -10.273 -8.711 1 97.94 251 PHE B C 1
ATOM 4438 O O . PHE B 1 251 ? -16.359 -10.914 -7.848 1 97.94 251 PHE B O 1
ATOM 4445 N N . TYR B 1 252 ? -15.062 -10.812 -9.664 1 98.69 252 TYR B N 1
ATOM 4446 C CA . TYR B 1 252 ? -14.961 -12.266 -9.82 1 98.69 252 TYR B CA 1
ATOM 4447 C C . TYR B 1 252 ? -14.391 -12.906 -8.562 1 98.69 252 TYR B C 1
ATOM 4449 O O . TYR B 1 252 ? -14.969 -13.844 -8.016 1 98.69 252 TYR B O 1
ATOM 4457 N N . LYS B 1 253 ? -13.328 -12.383 -8.047 1 98.81 253 LYS B N 1
ATOM 4458 C CA . LYS B 1 253 ? -12.656 -13 -6.91 1 98.81 253 LYS B CA 1
ATOM 4459 C C . LYS B 1 253 ? -13.445 -12.789 -5.621 1 98.81 253 LYS B C 1
ATOM 4461 O O . LYS B 1 253 ? -13.453 -13.648 -4.742 1 98.81 253 LYS B O 1
ATOM 4466 N N . SER B 1 254 ? -14.148 -11.664 -5.531 1 98.62 254 SER B N 1
ATOM 4467 C CA . SER B 1 254 ? -15.062 -11.445 -4.406 1 98.62 254 SER B CA 1
ATOM 4468 C C . SER B 1 254 ? -16.156 -12.508 -4.379 1 98.62 254 SER B C 1
ATOM 4470 O O . SER B 1 254 ? -16.469 -13.062 -3.32 1 98.62 254 SER B O 1
ATOM 4472 N N . GLU B 1 255 ? -16.672 -12.766 -5.539 1 98.69 255 GLU B N 1
ATOM 4473 C CA . GLU B 1 255 ? -17.734 -13.758 -5.633 1 98.69 255 GLU B CA 1
ATOM 4474 C C . GLU B 1 255 ? -17.25 -15.125 -5.176 1 98.69 255 GLU B C 1
ATOM 4476 O O . GLU B 1 255 ? -17.953 -15.828 -4.441 1 98.69 255 GLU B O 1
ATOM 4481 N N . LYS B 1 256 ? -16.109 -15.445 -5.578 1 98.81 256 LYS B N 1
ATOM 4482 C CA . LYS B 1 256 ? -15.578 -16.766 -5.223 1 98.81 256 LYS B CA 1
ATOM 4483 C C . LYS B 1 256 ? -15.273 -16.844 -3.729 1 98.81 256 LYS B C 1
ATOM 4485 O O . LYS B 1 256 ? -15.508 -17.875 -3.098 1 98.81 256 LYS B O 1
ATOM 4490 N N . ARG B 1 257 ? -14.781 -15.789 -3.125 1 98.88 257 ARG B N 1
ATOM 4491 C CA . ARG B 1 257 ? -14.539 -15.773 -1.686 1 98.88 257 ARG B CA 1
ATOM 4492 C C . ARG B 1 257 ? -15.852 -15.836 -0.907 1 98.88 257 ARG B C 1
ATOM 4494 O O . ARG B 1 257 ? -15.93 -16.5 0.131 1 98.88 257 ARG B O 1
ATOM 4501 N N . MET B 1 258 ? -16.859 -15.164 -1.438 1 98.75 258 MET B N 1
ATOM 4502 C CA . MET B 1 258 ? -18.172 -15.219 -0.799 1 98.75 258 MET B CA 1
ATOM 4503 C C . MET B 1 258 ? -18.703 -16.641 -0.798 1 98.75 258 MET B C 1
ATOM 4505 O O . MET B 1 258 ? -19.297 -17.094 0.189 1 98.75 258 MET B O 1
ATOM 4509 N N . GLU B 1 259 ? -18.516 -17.328 -1.914 1 98.75 259 GLU B N 1
ATOM 4510 C CA . GLU B 1 259 ? -18.938 -18.719 -1.998 1 98.75 259 GLU B CA 1
ATOM 4511 C C . GLU B 1 259 ? -18.203 -19.578 -0.966 1 98.75 259 GLU B C 1
ATOM 4513 O O . GLU B 1 259 ? -18.812 -20.438 -0.333 1 98.75 259 GLU B O 1
ATOM 4518 N N . MET B 1 260 ? -16.922 -19.344 -0.776 1 98.62 260 MET B N 1
ATOM 4519 C CA . MET B 1 260 ? -16.141 -20.062 0.223 1 98.62 260 MET B CA 1
ATOM 4520 C C . MET B 1 260 ? -16.703 -19.844 1.622 1 98.62 260 MET B C 1
ATOM 4522 O O . MET B 1 260 ? -16.844 -20.781 2.4 1 98.62 260 MET B O 1
ATOM 4526 N N . GLU B 1 261 ? -17 -18.594 1.909 1 98.69 261 GLU B N 1
ATOM 4527 C CA . GLU B 1 261 ? -17.562 -18.266 3.219 1 98.69 261 GLU B CA 1
ATOM 4528 C C . GLU B 1 261 ? -18.906 -18.953 3.426 1 98.69 261 GLU B C 1
ATOM 4530 O O . GLU B 1 261 ? -19.203 -19.422 4.523 1 98.69 261 GLU B O 1
ATOM 4535 N N . LYS B 1 262 ? -19.688 -18.953 2.416 1 98.56 262 LYS B N 1
ATOM 4536 C CA . LYS B 1 262 ? -21 -19.609 2.486 1 98.56 262 LYS B CA 1
ATOM 4537 C C . LYS B 1 262 ? -20.859 -21.094 2.766 1 98.56 262 LYS B C 1
ATOM 4539 O O . LYS B 1 262 ? -21.719 -21.703 3.402 1 98.56 262 LYS B O 1
ATOM 4544 N N . GLU B 1 263 ? -19.781 -21.641 2.324 1 98.44 263 GLU B N 1
ATOM 4545 C CA . GLU B 1 263 ? -19.5 -23.047 2.561 1 98.44 263 GLU B CA 1
ATOM 4546 C C . GLU B 1 263 ? -18.984 -23.281 3.98 1 98.44 263 GLU B C 1
ATOM 4548 O O . GLU B 1 263 ? -18.828 -24.422 4.406 1 98.44 263 GLU B O 1
ATOM 4553 N N . GLY B 1 264 ? -18.656 -22.188 4.676 1 98.38 264 GLY B N 1
ATOM 4554 C CA . GLY B 1 264 ? -18.281 -22.297 6.074 1 98.38 264 GLY B CA 1
ATOM 4555 C C . GLY B 1 264 ? -16.812 -22.016 6.316 1 98.38 264 GLY B C 1
ATOM 4556 O O . GLY B 1 264 ? -16.344 -22.047 7.457 1 98.38 264 GLY B O 1
ATOM 4557 N N . PHE B 1 265 ? -16.125 -21.672 5.285 1 98.75 265 PHE B N 1
ATOM 4558 C CA . PHE B 1 265 ? -14.688 -21.422 5.43 1 98.75 265 PHE B CA 1
ATOM 4559 C C . PHE B 1 265 ? -14.438 -20.062 6.082 1 98.75 265 PHE B C 1
ATOM 4561 O O . PHE B 1 265 ? -15.133 -19.094 5.801 1 98.75 265 PHE B O 1
ATOM 4568 N N . ARG B 1 266 ? -13.422 -20.047 6.93 1 98.62 266 ARG B N 1
ATOM 4569 C CA . ARG B 1 266 ? -12.844 -18.812 7.438 1 98.62 266 ARG B CA 1
ATOM 4570 C C . ARG B 1 266 ? -11.57 -18.438 6.68 1 98.62 266 ARG B C 1
ATOM 4572 O O . ARG B 1 266 ? -10.562 -19.141 6.785 1 98.62 266 ARG B O 1
ATOM 4579 N N . ILE B 1 267 ? -11.672 -17.406 5.961 1 98.75 267 ILE B N 1
ATOM 4580 C CA . ILE B 1 267 ? -10.508 -17 5.18 1 98.75 267 ILE B CA 1
ATOM 4581 C C . ILE B 1 267 ? -9.562 -16.172 6.059 1 98.75 267 ILE B C 1
ATOM 4583 O O . ILE B 1 267 ? -9.797 -14.992 6.301 1 98.75 267 ILE B O 1
ATOM 4587 N N . LEU B 1 268 ? -8.477 -16.781 6.484 1 98.81 268 LEU B N 1
ATOM 4588 C CA . LEU B 1 268 ? -7.574 -16.141 7.43 1 98.81 268 LEU B CA 1
ATOM 4589 C C . LEU B 1 268 ? -6.477 -15.367 6.703 1 98.81 268 LEU B C 1
ATOM 4591 O O . LEU B 1 268 ? -6.109 -14.266 7.109 1 98.81 268 LEU B O 1
ATOM 4595 N N . GLY B 1 269 ? -5.984 -15.93 5.617 1 98.81 269 GLY B N 1
ATOM 4596 C CA . GLY B 1 269 ? -4.938 -15.289 4.836 1 98.81 269 GLY B CA 1
ATOM 4597 C C . GLY B 1 269 ? -5.238 -15.266 3.348 1 98.81 269 GLY B C 1
ATOM 4598 O O . GLY B 1 269 ? -5.902 -16.172 2.828 1 98.81 269 GLY B O 1
ATOM 4599 N N . ASN B 1 270 ? -4.75 -14.266 2.672 1 98.94 270 ASN B N 1
ATOM 4600 C CA . ASN B 1 270 ? -4.871 -14.102 1.227 1 98.94 270 ASN B CA 1
ATOM 4601 C C . ASN B 1 270 ? -3.646 -13.406 0.637 1 98.94 270 ASN B C 1
ATOM 4603 O O . ASN B 1 270 ? -3.248 -12.336 1.103 1 98.94 270 ASN B O 1
ATOM 4607 N N . SER B 1 271 ? -3.002 -14.047 -0.341 1 98.94 271 SER B N 1
ATOM 4608 C CA . SER B 1 271 ? -1.804 -13.5 -0.968 1 98.94 271 SER B CA 1
ATOM 4609 C C . SER B 1 271 ? -2.018 -13.266 -2.459 1 98.94 271 SER B C 1
ATOM 4611 O O . SER B 1 271 ? -2.482 -14.156 -3.174 1 98.94 271 SER B O 1
ATOM 4613 N N . GLY B 1 272 ? -1.7 -12.078 -2.938 1 98.94 272 GLY B N 1
ATOM 4614 C CA . GLY B 1 272 ? -1.811 -11.727 -4.344 1 98.94 272 GLY B CA 1
ATOM 4615 C C . GLY B 1 272 ? -0.979 -10.516 -4.727 1 98.94 272 GLY B C 1
ATOM 4616 O O . GLY B 1 272 ? -0.686 -9.672 -3.881 1 98.94 272 GLY B O 1
ATOM 4617 N N . ASP B 1 273 ? -0.668 -10.422 -5.984 1 98.94 273 ASP B N 1
ATOM 4618 C CA . ASP B 1 273 ? 0.202 -9.336 -6.434 1 98.94 273 ASP B CA 1
ATOM 4619 C C . ASP B 1 273 ? -0.613 -8.117 -6.867 1 98.94 273 ASP B C 1
ATOM 4621 O O . ASP B 1 273 ? -0.066 -7.027 -7.039 1 98.94 273 ASP B O 1
ATOM 4625 N N . GLN B 1 274 ? -1.901 -8.312 -7.102 1 98.75 274 GLN B N 1
ATOM 4626 C CA . GLN B 1 274 ? -2.809 -7.23 -7.469 1 98.75 274 GLN B CA 1
ATOM 4627 C C . GLN B 1 274 ? -3.779 -6.918 -6.336 1 98.75 274 GLN B C 1
ATOM 4629 O O . GLN B 1 274 ? -4.254 -7.824 -5.648 1 98.75 274 GLN B O 1
ATOM 4634 N N . TRP B 1 275 ? -4.082 -5.676 -6.207 1 98.56 275 TRP B N 1
ATOM 4635 C CA . TRP B 1 275 ? -5.062 -5.301 -5.195 1 98.56 275 TRP B CA 1
ATOM 4636 C C . TRP B 1 275 ? -6.418 -5.938 -5.484 1 98.56 275 TRP B C 1
ATOM 4638 O O . TRP B 1 275 ? -7.172 -6.254 -4.559 1 98.56 275 TRP B O 1
ATOM 4648 N N . SER B 1 276 ? -6.723 -6.27 -6.715 1 98.56 276 SER B N 1
ATOM 4649 C CA . SER B 1 276 ? -7.973 -6.922 -7.094 1 98.56 276 SER B CA 1
ATOM 4650 C C . SER B 1 276 ? -8.016 -8.359 -6.586 1 98.56 276 SER B C 1
ATOM 4652 O O . SER B 1 276 ? -9.086 -8.977 -6.555 1 98.56 276 SER B O 1
ATOM 4654 N N . ASP B 1 277 ? -6.891 -8.883 -6.242 1 98.75 277 ASP B N 1
ATOM 4655 C CA . ASP B 1 277 ? -6.863 -10.203 -5.613 1 98.75 277 ASP B CA 1
ATOM 4656 C C . ASP B 1 277 ? -7.359 -10.141 -4.172 1 98.75 277 ASP B C 1
ATOM 4658 O O . ASP B 1 277 ? -7.793 -11.148 -3.611 1 98.75 277 ASP B O 1
ATOM 4662 N N . LEU B 1 278 ? -7.227 -8.992 -3.545 1 98.69 278 LEU B N 1
ATOM 4663 C CA . LEU B 1 278 ? -7.242 -8.906 -2.09 1 98.69 278 LEU B CA 1
ATOM 4664 C C . LEU B 1 278 ? -8.469 -8.141 -1.603 1 98.69 278 LEU B C 1
ATOM 4666 O O . LEU B 1 278 ? -8.969 -8.398 -0.504 1 98.69 278 LEU B O 1
ATOM 4670 N N . LEU B 1 279 ? -8.953 -7.23 -2.404 1 97.06 279 LEU B N 1
ATOM 4671 C CA . LEU B 1 279 ? -9.977 -6.293 -1.966 1 97.06 279 LEU B CA 1
ATOM 4672 C C . LEU B 1 279 ? -11.359 -6.727 -2.451 1 97.06 279 LEU B C 1
ATOM 4674 O O . LEU B 1 279 ? -11.484 -7.715 -3.18 1 97.06 279 LEU B O 1
ATOM 4678 N N . GLY B 1 280 ? -12.406 -6 -2.002 1 95.38 280 GLY B N 1
ATOM 4679 C CA . GLY B 1 280 ? -13.797 -6.301 -2.326 1 95.38 280 GLY B CA 1
ATOM 4680 C C . GLY B 1 280 ? -14.547 -6.953 -1.182 1 95.38 280 GLY B C 1
ATOM 4681 O O . GLY B 1 280 ? -14.391 -6.559 -0.024 1 95.38 280 GLY B O 1
ATOM 4682 N N . SER B 1 281 ? -15.383 -7.922 -1.517 1 95.19 281 SER B N 1
ATOM 4683 C CA . SER B 1 281 ? -16.156 -8.594 -0.478 1 95.19 281 SER B CA 1
ATOM 4684 C C . SER B 1 281 ? -15.453 -9.844 0.019 1 95.19 281 SER B C 1
ATOM 4686 O O . SER B 1 281 ? -14.656 -10.445 -0.708 1 95.19 281 SER B O 1
ATOM 4688 N N . SER B 1 282 ? -15.742 -10.164 1.259 1 96.62 282 SER B N 1
ATOM 4689 C CA . SER B 1 282 ? -15.219 -11.367 1.895 1 96.62 282 SER B CA 1
ATOM 4690 C C . SER B 1 282 ? -13.695 -11.359 1.924 1 96.62 282 SER B C 1
ATOM 4692 O O . SER B 1 282 ? -13.055 -12.328 1.509 1 96.62 282 SER B O 1
ATOM 4694 N N . MET B 1 283 ? -13.219 -10.266 2.354 1 96.69 283 MET B N 1
ATOM 4695 C CA . MET B 1 283 ? -11.766 -10.125 2.482 1 96.69 283 MET B CA 1
ATOM 4696 C C . MET B 1 283 ? -11.234 -11.008 3.604 1 96.69 283 MET B C 1
ATOM 4698 O O . MET B 1 283 ? -11.93 -11.266 4.586 1 96.69 283 MET B O 1
ATOM 4702 N N . ALA B 1 284 ? -10.008 -11.469 3.416 1 98.56 284 ALA B N 1
ATOM 4703 C CA . ALA B 1 284 ? -9.344 -12.281 4.438 1 98.56 284 ALA B CA 1
ATOM 4704 C C . ALA B 1 284 ? -9.094 -11.461 5.699 1 98.56 284 ALA B C 1
ATOM 4706 O O . ALA B 1 284 ? -9.078 -10.227 5.66 1 98.56 284 ALA B O 1
ATOM 4707 N N . ILE B 1 285 ? -8.898 -12.164 6.805 1 97.38 285 ILE B N 1
ATOM 4708 C CA . ILE B 1 285 ? -8.508 -11.508 8.047 1 97.38 285 ILE B CA 1
ATOM 4709 C C . ILE B 1 285 ? -7.227 -10.711 7.832 1 97.38 285 ILE B C 1
ATOM 4711 O O . ILE B 1 285 ? -7.113 -9.562 8.281 1 97.38 285 ILE B O 1
ATOM 4715 N N . ARG B 1 286 ? -6.254 -11.336 7.09 1 98.19 286 ARG B N 1
ATOM 4716 C CA . ARG B 1 286 ? -5.051 -10.633 6.66 1 98.19 286 ARG B CA 1
ATOM 4717 C C . ARG B 1 286 ? -4.766 -10.891 5.184 1 98.19 286 ARG B C 1
ATOM 4719 O O . ARG B 1 286 ? -4.793 -12.039 4.73 1 98.19 286 ARG B O 1
ATOM 4726 N N . SER B 1 287 ? -4.578 -9.805 4.488 1 98.44 287 SER B N 1
ATOM 4727 C CA . SER B 1 287 ? -4.16 -9.891 3.094 1 98.44 287 SER B CA 1
ATOM 4728 C C . SER B 1 287 ? -2.703 -9.469 2.928 1 98.44 287 SER B C 1
ATOM 4730 O O . SER B 1 287 ? -2.225 -8.586 3.639 1 98.44 287 SER B O 1
ATOM 4732 N N . PHE B 1 288 ? -2.033 -10.078 2.002 1 98.94 288 PHE B N 1
ATOM 4733 C CA . PHE B 1 288 ? -0.627 -9.781 1.76 1 98.94 288 PHE B CA 1
ATOM 4734 C C . PHE B 1 288 ? -0.388 -9.453 0.292 1 98.94 288 PHE B C 1
ATOM 4736 O O . PHE B 1 288 ? -0.567 -10.305 -0.581 1 98.94 288 PHE B O 1
ATOM 4743 N N . LYS B 1 289 ? 0.02 -8.211 0.055 1 98.94 289 LYS B N 1
ATOM 4744 C CA . LYS B 1 289 ? 0.237 -7.648 -1.276 1 98.94 289 LYS B CA 1
ATOM 4745 C C . LYS B 1 289 ? 1.671 -7.883 -1.743 1 98.94 289 LYS B C 1
ATOM 4747 O O . LYS B 1 289 ? 2.611 -7.301 -1.197 1 98.94 289 LYS B O 1
ATOM 4752 N N . LEU B 1 290 ? 1.821 -8.75 -2.762 1 98.94 290 LEU B N 1
ATOM 4753 C CA . LEU B 1 290 ? 3.119 -8.914 -3.41 1 98.94 290 LEU B CA 1
ATOM 4754 C C . LEU B 1 290 ? 3.389 -7.766 -4.379 1 98.94 290 LEU B C 1
ATOM 4756 O O . LEU B 1 290 ? 2.455 -7.172 -4.922 1 98.94 290 LEU B O 1
ATOM 4760 N N . PRO B 1 291 ? 4.695 -7.445 -4.598 1 98.94 291 PRO B N 1
ATOM 4761 C CA . PRO B 1 291 ? 5.012 -6.344 -5.508 1 98.94 291 PRO B CA 1
ATOM 4762 C C . PRO B 1 291 ? 4.75 -6.691 -6.973 1 98.94 291 PRO B C 1
ATOM 4764 O O . PRO B 1 291 ? 4.988 -7.828 -7.391 1 98.94 291 PRO B O 1
ATOM 4767 N N . ASN B 1 292 ? 4.18 -5.773 -7.723 1 98.81 292 ASN B N 1
ATOM 4768 C CA . ASN B 1 292 ? 4.047 -5.906 -9.164 1 98.81 292 ASN B CA 1
ATOM 4769 C C . ASN B 1 292 ? 3.889 -4.547 -9.844 1 98.81 292 ASN B C 1
ATOM 4771 O O . ASN B 1 292 ? 2.77 -4.055 -10 1 98.81 292 ASN B O 1
ATOM 4775 N N . PRO B 1 293 ? 5.004 -3.963 -10.25 1 98.62 293 PRO B N 1
ATOM 4776 C CA . PRO B 1 293 ? 4.914 -2.684 -10.961 1 98.62 293 PRO B CA 1
ATOM 4777 C C . PRO B 1 293 ? 4.781 -2.854 -12.469 1 98.62 293 PRO B C 1
ATOM 4779 O O . PRO B 1 293 ? 4.855 -1.871 -13.211 1 98.62 293 PRO B O 1
ATOM 4782 N N . MET B 1 294 ? 4.602 -4.09 -12.977 1 98.44 294 MET B N 1
ATOM 4783 C CA . MET B 1 294 ? 4.656 -4.332 -14.414 1 98.44 294 MET B CA 1
ATOM 4784 C C . MET B 1 294 ? 3.287 -4.121 -15.055 1 98.44 294 MET B C 1
ATOM 4786 O O . MET B 1 294 ? 3.195 -3.699 -16.203 1 98.44 294 MET B O 1
ATOM 4790 N N . TYR B 1 295 ? 2.23 -4.48 -14.281 1 98.06 295 TYR B N 1
ATOM 4791 C CA . TYR B 1 295 ? 0.898 -4.359 -14.867 1 98.06 295 TYR B CA 1
ATOM 4792 C C . TYR B 1 295 ? -0.159 -4.195 -13.781 1 98.06 295 TYR B C 1
ATOM 4794 O O . TYR B 1 295 ? 0.107 -4.453 -12.602 1 98.06 295 TYR B O 1
ATOM 4802 N N . TYR B 1 296 ? -1.268 -3.746 -14.188 1 97.88 296 TYR B N 1
ATOM 4803 C CA . TYR B 1 296 ? -2.418 -3.492 -13.328 1 97.88 296 TYR B CA 1
ATOM 4804 C C . TYR B 1 296 ? -3.631 -4.289 -13.797 1 97.88 296 TYR B C 1
ATOM 4806 O O . TYR B 1 296 ? -3.959 -4.301 -14.984 1 97.88 296 TYR B O 1
ATOM 4814 N N . ILE B 1 297 ? -4.266 -4.977 -12.867 1 97.06 297 ILE B N 1
ATOM 4815 C CA . ILE B 1 297 ? -5.508 -5.688 -13.133 1 97.06 297 ILE B CA 1
ATOM 4816 C C . ILE B 1 297 ? -6.621 -5.133 -12.25 1 97.06 297 ILE B C 1
ATOM 4818 O O . ILE B 1 297 ? -6.52 -5.152 -11.023 1 97.06 297 ILE B O 1
ATOM 4822 N N . PRO B 1 298 ? -7.688 -4.676 -12.844 1 94.81 298 PRO B N 1
ATOM 4823 C CA . PRO B 1 298 ? -8.766 -4.066 -12.07 1 94.81 298 PRO B CA 1
ATOM 4824 C C . PRO B 1 298 ? -9.648 -5.102 -11.367 1 94.81 298 PRO B C 1
ATOM 4826 O O . PRO B 1 298 ? -9.727 -6.25 -11.812 1 94.81 298 PRO B O 1
#

Secondary structure (DSSP, 8-state):
-------------------------------------------THHHHHHHHHHHHHHHHHHHHHHHHHHHHHHHHHHHHHHHHHHHHHHHHHHTT-S-S--S--GGGHHHHHHHHHSHHHHHHHHHHHHHHHHHHHHSPPPSSS-EEEEE-SBTTTB--HHHHHHTGGGTS---HHHHHHHHHT--PPB-HHHHHHHHHHHHTTPEEEEEEEEEGGGHHHHHHHHHHTT----SEEEEE-GGGTT--HHHHHHHHHHHHHHTT-EEEEEEESSHHHH-SSS--SEEEE----S----/-------------------------------------------THHHHHHHHHHHHHHHHHHHHHHHHHHHHHHHHHHHHHHHHHHHHHHHHHHTT-S-S--S--GGGHHHHHHHHHSHHHHHHHHHHHHHHHHHHHHSPPPSSS-EEEEE-SBTTTB--HHHHHHTGGGTS---HHHHHHHHHT--PPB-HHHHHHHHHHHHTTPEEEEEEEEEGGGHHHHHHHHHHTT----SEEEEE-GGGTT--HHHHHHHHHHHHHHTT-EEEEEEESSHHHH-SSS--SEEEE----S----

Organism: Amborella trichopoda (NCBI:txid13333)

Radius of gyration: 39.4 Å; Cα contacts (8 Å, |Δi|>4): 710; chains: 2; bounding box: 115×133×85 Å